Protein AF-A0A418MYC3-F1 (afdb_monomer)

Organism: NCBI:txid1894971

Mean predicted aligned error: 18.14 Å

pLDDT: mean 79.38, std 22.24, range [22.05, 98.69]

Foldseek 3Di:
DPDADDPDDPPQPDPDAKDFDDDPPQWDWADPDPFKIKTKHAQRIHNLVVVVVLCVPPAPWDWDWDDDPNDTDTQLWTKDKDFFPRDDSGPVVVVVQVSVCVVCCVVAVGGFGIKMKTKDAFLQHKWDWDFPCPAPLVPFKKKKKKFKAAFKWWKWKAFPVDDDIDIDTHHHGMMMMITTNCSHGMIIITHRDDDPDDDDPDPDPDDDDDDDDDDDDDDDDDDDDDDDDDDDDDPPDDDRGGGMMMMMMTIDDGPDDDDDDDDDDDDDDDDDDDDDDDDDDDDDDDDPDDPDQPPPPPPAQEGEDDQLPDAPVPGFAAQSYHHPPVVLLVLLVLLLLLCVLVQQLQCLLLVFQSLLQLQLQLVLLVLLCVLLVSHAQFGKGFDLLLRVLQNVQDDPNDSQALLQLLLLLLVVLLVVLVVCLVPNCVVVCVLQPLLLLLLLLQLSLLLCLVCLCDSNPPFHCVNPVVLLVQLLVQLVCQCPVDDFSSNSSSLVVSLVVSLVVCVVVVVWDPVLVVLLVPFAFFAAAQFDAHDHDPQSNVSRNLCSNNQLSQQVVVQVLSCVLNVHDCSSSSSSQSSSQSVSSSSSSRTRHHRIHTDPSSSVNCSRVSYSHSSSSNSNSVVSSSSSRGRSNSSVSNRRHRSSSSNSSNVVSVVSNVVSVVSCVVSVPDCVFVLSVCLSVQLNCLSNVFPWDDDPPHIHTSSSVSSVSSSCSNVVVVVVCVVVVVGDDPDPDDDD

Solvent-accessible surface area (backbone atoms only — not comparable to full-atom values): 39365 Å² total; per-residue (Å²): 134,85,83,76,80,65,80,76,61,93,87,52,85,54,98,58,79,58,46,74,55,77,60,85,95,56,57,46,77,44,83,73,57,89,65,13,33,34,34,41,29,79,52,31,35,42,37,37,64,65,55,41,52,44,51,69,70,72,50,80,70,33,81,47,71,42,72,59,88,94,42,77,41,76,46,64,36,30,37,40,80,37,55,70,89,56,86,65,92,45,80,57,55,61,51,48,44,48,52,51,26,62,74,36,33,88,83,61,74,55,65,62,47,29,40,42,40,36,41,31,62,66,50,74,29,45,39,70,79,44,49,58,55,70,55,56,30,52,81,42,72,43,55,38,41,34,42,24,28,52,44,67,45,52,42,35,38,25,44,58,9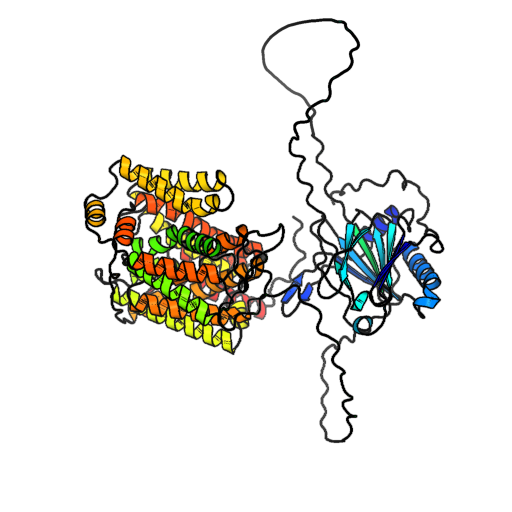4,64,64,80,69,47,80,43,77,36,39,52,16,13,35,40,34,38,26,44,35,24,36,63,53,28,25,38,27,30,64,51,67,80,82,81,69,77,82,71,88,71,82,76,83,77,79,88,84,84,90,82,86,89,85,85,82,86,80,92,82,88,85,89,82,89,87,88,90,83,84,89,85,81,82,77,80,73,80,83,69,66,43,47,25,37,44,35,33,38,30,53,77,78,73,77,85,82,81,81,90,76,87,80,88,82,90,85,86,85,90,85,85,90,85,86,84,83,91,76,82,81,78,82,73,84,81,80,82,64,78,78,67,70,73,77,51,99,82,50,87,52,47,68,40,82,85,23,78,69,77,57,95,88,58,66,40,46,30,53,20,32,49,35,65,73,57,27,45,52,52,3,50,51,46,46,61,49,41,46,59,58,40,41,48,49,24,67,68,64,71,38,50,47,20,18,27,37,24,28,24,10,50,20,18,45,48,24,32,60,56,40,67,50,64,61,64,61,48,32,34,43,35,72,74,46,45,67,33,37,59,69,27,38,54,97,82,41,54,28,28,23,21,24,8,31,25,51,23,11,48,49,31,21,52,50,9,50,50,24,61,75,74,46,60,67,62,54,54,66,68,46,36,55,53,41,38,15,28,47,41,20,15,52,15,42,46,44,45,61,42,18,40,27,43,79,78,84,21,5,25,70,66,29,48,70,42,6,52,52,9,33,50,38,20,57,46,32,45,71,72,38,65,75,71,59,22,67,34,9,60,49,53,8,40,51,50,13,43,50,52,27,60,75,70,64,58,48,59,67,67,37,54,49,47,32,70,70,36,45,74,68,40,80,48,70,71,39,65,48,34,84,40,73,68,18,31,66,51,30,41,59,40,38,61,52,51,52,47,52,44,53,50,50,50,49,52,50,21,67,71,70,74,44,93,47,73,87,42,49,13,31,47,34,26,17,37,9,50,21,6,26,56,6,5,55,39,31,14,55,41,44,32,66,44,68,55,47,52,54,51,29,64,77,69,37,47,42,25,27,58,20,42,49,42,19,14,52,50,32,32,58,48,10,30,9,43,27,55,30,29,52,58,65,45,60,36,43,12,23,50,10,13,50,39,47,55,50,28,50,50,39,22,51,50,10,54,45,42,27,60,79,65,64,60,60,62,86,42,64,51,48,36,52,18,32,54,54,11,31,50,33,5,46,69,47,42,70,51,74,59,86,96,45,69,45,40,9,62,54,51,11,43,49,40,18,45,49,44,34,55,51,45,50,51,51,26,57,76,68,68,64,55,80,70,86,63,84,77,80,91,126

InterPro domains:
  IPR005123 Oxoglutarate/iron-dependent dioxygenase domain [PS51471] (111-207)
  IPR006042 Xanthine/uracil permease [TIGR00801] (324-708)
  IPR006043 Nucleobase cation symporter 2 family [PF00860] (328-689)
  IPR027450 Alpha-ketoglutarate-dependent dioxygenase AlkB-like [PF13532] (109-192)
  IPR037151 Alpha-ketoglutarate-dependent dioxygenase AlkB-like superfamily [G3DSA:2.60.120.590] (40-205)

Nearest PDB structures (foldseek):
  8omz-assembly1_C  TM=9.220E-01  e=1.035E-28  Escherichia coli O157:H7
  5xls-assembly1_A-2  TM=8.554E-01  e=9.249E-28  Escherichia coli O157:H7
  3qe7-assembly1_A  TM=8.060E-01  e=5.167E-24  Escherichia coli K-12
  2iuw-assembly1_A-2  TM=7.958E-01  e=6.440E-12  Homo sapiens
  8jnk-assembly1_G  TM=7.730E-01  e=1.722E-11  Homo sapiens

Sequence (732 aa):
MPQAAYQPSMLDVTDAPPTLGPLPGHLRRHPLGRGAWIDHLPGWVHGSDQVLDVLLRDVPWRAERRTMYDTEVDVPRLLCWYGAGRPLPHPVLPAARQALTHHYADELGEPFVTAGMCRYRDGRDSVAWHGDTQGRSAHTDTLVAIVSFGSPRDLLLRPRGGGASRRFPLGHGDLLVMGGSCQRTWEHASPRPPVRSAPGSASSSAPPASPEPPGGGQPSLCSAGSVSNSQASGMAARAPRPGPGLVFGWRRHPVVTERASRPPTGRARNNAQGRSPPSALRREGPPMTQSPTEPRSRWSPWSVHGDGRTIRPGDVVHPDERLSWPRTMGVGVQHVVAMFGATFTVPLITGFPPATTLFFSGLGTLLFLVITGNRLPSYLGSSFAFIAPVLAAKSGGDIGPALGGIVVAGAALALVGLAVQLVGAGWINRLMPPVVTGAIVMLIGLNLAPVAWDGGGEGGVRAQPLIAVLTLAAILLFTVLFRGFLARLSILLGVLVGWLVAALSGGLDPATVTGLREAAWVGLPEFHTPSFSLRAVVLIIPVVLVLIAENAGHVKAVAATTGRNLDRQLGRAFMGDGLATVLAGSGGGSGTTTYAENIGVMAATRVYSTAAYWVAGAAAVLLGLSPKIGALILTVPAGVLGGATTALYGLIAILGARIWLDNRVDFHDPVNLLTAAVAVIIGAADYTLTAGDLSFHGIALGTAAALVVYHGMRAIARLRNTTPTSGPEPEL

Secondary structure (DSSP, 8-state):
---------TT----SPPEE---TTT-EEEEEETTEEEEEETT-EETHHHHHHHHHHHS--B--EEEETTEEEE-SSEEEEE-TTPPPSSTHHHHHHHHHHHHTHHHHSS---EEEEEEE-SS---EEEE---SGGGGTS---EEEEEEES-EEEEEEETTS-PPEEEEE-TT-EEEEEETHHHHEEEEEPPPP-----------PPPPPP--------------------------PPPPPPPEEEEEEE------------------------PPP------PPPP--S------TT-S-EE-TTSS---TT--B-TTEE--HHHHHHHHHHHHHHHHHHHHHHHHHHT--HHHHHHHHHHHHHHHHHHTTT-S---EEE-GGGHHHHHHH-BTTB-HHHHHHHHHHHHHHHHHHHHHHHH-THHHHHHS-HHHHHHHHHHHHHHTHHHHHHTTTT-HHHHSHHHHHHHHHHHHHHHHH--THHHHTHHHHHHHHHHHHHHHHT-S-HHHHHHHHHS-SS-PPPP------HHHHHHHTTHHHHHHHHHHHHHHHHHHHHTS--GGGHHHHHHHHHHHHHHHHHHTPPPEEE-HHHHHHHHHHTB--HHHHHHHHHHHHHHHT-HHHHHHHHTS-HHHHHHHHHHHHHHHHHHHHHHHHHTT--TTSHHHHHHHHHHHHHHHTT--EEETTEEE-HHHHHHHHHHHHHHHHHHHHHHTT-PPP-PPPP--

Structure (mmCIF, N/CA/C/O backbone):
data_AF-A0A418MYC3-F1
#
_entry.id   AF-A0A418MYC3-F1
#
loop_
_atom_site.group_PDB
_atom_site.id
_atom_site.type_symbol
_atom_site.label_atom_id
_atom_site.label_alt_id
_atom_site.label_comp_id
_atom_site.label_asym_id
_atom_site.label_entity_id
_atom_site.label_seq_id
_atom_site.pdbx_PDB_ins_code
_atom_site.Cartn_x
_atom_site.Cartn_y
_atom_site.Cartn_z
_atom_site.occupancy
_atom_site.B_iso_or_equiv
_atom_site.auth_seq_id
_atom_site.auth_comp_id
_atom_site.auth_asym_id
_atom_site.auth_atom_id
_atom_site.pdbx_PDB_model_num
ATOM 1 N N . MET A 1 1 ? 9.124 -2.567 43.010 1.00 24.50 1 MET A N 1
ATOM 2 C CA . MET A 1 1 ? 8.348 -1.332 42.769 1.00 24.50 1 MET A CA 1
ATOM 3 C C . MET A 1 1 ? 9.299 -0.141 42.759 1.00 24.50 1 MET A C 1
ATOM 5 O O . MET A 1 1 ? 9.844 0.157 43.814 1.00 24.50 1 MET A O 1
ATOM 9 N N . PRO A 1 2 ? 9.552 0.529 41.625 1.00 26.91 2 PRO A N 1
ATOM 10 C CA . PRO A 1 2 ? 10.185 1.839 41.653 1.00 26.91 2 PRO A CA 1
ATOM 11 C C . PRO A 1 2 ? 9.134 2.892 42.030 1.00 26.91 2 PRO A C 1
ATOM 13 O O . PRO A 1 2 ? 8.107 3.038 41.370 1.00 26.91 2 PRO A O 1
ATOM 16 N N . GLN A 1 3 ? 9.394 3.589 43.132 1.00 30.78 3 GLN A N 1
ATOM 17 C CA . GLN A 1 3 ? 8.595 4.673 43.694 1.00 30.78 3 GLN A CA 1
ATOM 18 C C . GLN A 1 3 ? 8.539 5.834 42.683 1.00 30.78 3 GLN A C 1
ATOM 20 O O . GLN A 1 3 ? 9.543 6.496 42.420 1.00 30.78 3 GLN A O 1
ATOM 25 N N . ALA A 1 4 ? 7.383 6.048 42.049 1.00 32.94 4 ALA A N 1
ATOM 26 C CA . ALA A 1 4 ? 7.171 7.202 41.182 1.00 32.94 4 ALA A CA 1
ATOM 27 C C . ALA A 1 4 ? 7.076 8.457 42.060 1.00 32.94 4 ALA A C 1
ATOM 29 O O . ALA A 1 4 ? 6.165 8.568 42.876 1.00 32.94 4 ALA A O 1
ATOM 30 N N . ALA A 1 5 ? 8.031 9.377 41.908 1.00 32.09 5 ALA A N 1
ATOM 31 C CA . ALA A 1 5 ? 8.106 10.618 42.671 1.00 32.09 5 ALA A CA 1
ATOM 32 C C . ALA A 1 5 ? 6.935 11.553 42.320 1.00 32.09 5 ALA A C 1
ATOM 34 O O . ALA A 1 5 ? 7.008 12.361 41.394 1.00 32.09 5 ALA A O 1
ATOM 35 N N . TYR A 1 6 ? 5.837 11.409 43.055 1.00 44.56 6 TYR A N 1
ATOM 36 C CA . TYR A 1 6 ? 4.881 12.478 43.294 1.00 44.56 6 TYR A CA 1
ATOM 37 C C . TYR A 1 6 ? 5.525 13.456 44.284 1.00 44.56 6 TYR A C 1
ATOM 39 O O . TYR A 1 6 ? 6.097 13.031 45.287 1.00 44.56 6 TYR A O 1
ATOM 47 N N . GLN A 1 7 ? 5.497 14.751 43.972 1.00 40.38 7 GLN A N 1
ATOM 48 C CA . GLN A 1 7 ? 5.960 15.784 44.890 1.00 40.38 7 GLN A CA 1
ATOM 49 C C . GLN A 1 7 ? 4.735 16.259 45.681 1.00 40.38 7 GLN A C 1
ATOM 51 O O . GLN A 1 7 ? 3.869 16.895 45.074 1.00 40.38 7 GLN A O 1
ATOM 56 N N . PRO A 1 8 ? 4.617 15.915 46.977 1.00 45.94 8 PRO A N 1
ATOM 57 C CA . PRO A 1 8 ? 3.495 16.353 47.795 1.00 45.94 8 PRO A CA 1
ATOM 58 C C . PRO A 1 8 ? 3.423 17.877 47.819 1.00 45.94 8 PRO A C 1
ATOM 60 O O . PRO A 1 8 ? 4.443 18.575 47.766 1.00 45.94 8 PRO A O 1
ATOM 63 N N . SER A 1 9 ? 2.197 18.393 47.860 1.00 48.88 9 SER A N 1
ATOM 64 C CA . SER A 1 9 ? 1.956 19.813 48.083 1.00 48.88 9 SER A CA 1
ATOM 65 C C . SER A 1 9 ? 2.628 20.212 49.396 1.00 48.88 9 SER A C 1
ATOM 67 O O . SER A 1 9 ? 2.401 19.594 50.432 1.00 48.88 9 SER A O 1
ATOM 69 N N . MET A 1 10 ? 3.441 21.270 49.373 1.00 41.56 10 MET A N 1
ATOM 70 C CA . MET A 1 10 ? 4.138 21.783 50.562 1.00 41.56 10 MET A CA 1
ATOM 71 C C . MET A 1 10 ? 3.170 22.237 51.680 1.00 41.56 10 MET A C 1
ATOM 73 O O . MET A 1 10 ? 3.613 22.556 52.778 1.00 41.56 10 MET A O 1
ATOM 77 N N . LEU A 1 11 ? 1.861 22.275 51.392 1.00 43.88 11 LEU A N 1
ATOM 78 C CA . LEU A 1 11 ? 0.772 22.650 52.294 1.00 43.88 11 LEU A CA 1
ATOM 79 C C . LEU A 1 11 ? -0.014 21.450 52.869 1.00 43.88 11 LEU A C 1
ATOM 81 O O . LEU A 1 11 ? -0.864 21.673 53.722 1.00 43.88 11 LEU A O 1
ATOM 85 N N . ASP A 1 12 ? 0.256 20.209 52.441 1.00 48.03 12 ASP A N 1
ATOM 86 C CA . ASP A 1 12 ? -0.474 19.000 52.887 1.00 48.03 12 ASP A CA 1
ATOM 87 C C . ASP A 1 12 ? 0.352 18.072 53.804 1.00 48.03 12 ASP A C 1
ATOM 89 O O . ASP A 1 12 ? -0.111 17.001 54.196 1.00 48.03 12 ASP A O 1
ATOM 93 N N . VAL A 1 13 ? 1.551 18.491 54.229 1.00 46.25 13 VAL A N 1
ATOM 94 C CA . VAL A 1 13 ? 2.359 17.765 55.228 1.00 46.25 13 VAL A CA 1
ATOM 95 C C . VAL A 1 13 ? 1.821 18.057 56.632 1.00 46.25 13 VAL A C 1
ATOM 97 O O . VAL A 1 13 ? 2.414 18.795 57.414 1.00 46.25 13 VAL A O 1
ATOM 100 N N . THR A 1 14 ? 0.655 17.507 56.949 1.00 49.91 14 THR A N 1
ATOM 101 C CA . THR A 1 14 ? 0.157 17.437 58.325 1.00 49.91 14 THR A CA 1
ATOM 102 C C . THR A 1 14 ? -0.251 15.998 58.623 1.00 49.91 14 THR A C 1
ATOM 104 O O . THR A 1 14 ? -0.988 15.391 57.852 1.00 49.91 14 THR A O 1
ATOM 107 N N . ASP A 1 15 ? 0.184 15.453 59.763 1.00 53.97 15 ASP A N 1
ATOM 108 C CA . ASP A 1 15 ? -0.261 14.146 60.293 1.00 53.97 15 ASP A CA 1
ATOM 109 C C . ASP A 1 15 ? -1.746 14.154 60.730 1.00 53.97 15 ASP A C 1
ATOM 111 O O . ASP A 1 15 ? -2.223 13.258 61.428 1.00 53.97 15 ASP A O 1
ATOM 115 N N . ALA A 1 16 ? -2.501 15.190 60.352 1.00 63.91 16 ALA A N 1
ATOM 116 C CA . ALA A 1 16 ? -3.917 15.300 60.634 1.00 63.91 16 ALA A CA 1
ATOM 117 C C . ALA A 1 16 ? -4.707 14.304 59.762 1.00 63.91 16 ALA A C 1
ATOM 119 O O . ALA A 1 16 ? -4.372 14.102 58.591 1.00 63.91 16 ALA A O 1
ATOM 120 N N . PRO A 1 17 ? -5.767 13.676 60.301 1.00 76.88 17 PRO A N 1
ATOM 121 C CA . PRO A 1 17 ? -6.617 12.791 59.514 1.00 76.88 17 PRO A CA 1
ATOM 122 C C . PRO A 1 17 ? -7.297 13.573 58.374 1.00 76.88 17 PRO A C 1
ATOM 124 O O . PRO A 1 17 ? -7.631 14.746 58.568 1.00 76.88 17 PRO A O 1
ATOM 127 N N . PRO A 1 18 ? -7.567 12.957 57.207 1.00 85.88 18 PRO A N 1
ATOM 128 C CA . PRO A 1 18 ? -8.179 13.661 56.085 1.00 85.88 18 PRO A CA 1
ATOM 129 C C . PRO A 1 18 ? -9.572 14.181 56.445 1.00 85.88 18 PRO A C 1
ATOM 131 O O . PRO A 1 18 ? -10.403 13.439 56.980 1.00 85.88 18 PRO A O 1
ATOM 134 N N . THR A 1 19 ? -9.844 15.446 56.128 1.00 90.50 19 THR A N 1
ATOM 135 C CA . THR A 1 19 ? -11.108 16.126 56.457 1.00 90.50 19 THR A CA 1
ATOM 136 C C . THR A 1 19 ? -11.762 16.729 55.216 1.00 90.50 19 THR A C 1
ATOM 138 O O . THR A 1 19 ? -11.132 16.897 54.173 1.00 90.50 19 THR A O 1
ATOM 141 N N . LEU A 1 20 ? -13.061 17.020 55.317 1.00 92.25 20 LEU A N 1
ATOM 142 C CA . LEU A 1 20 ? -13.848 17.628 54.246 1.00 92.25 20 LEU A CA 1
ATOM 143 C C . LEU A 1 20 ? -14.102 19.099 54.557 1.00 92.25 20 LEU A C 1
ATOM 145 O O . LEU A 1 20 ? -14.560 19.429 55.652 1.00 92.25 20 LEU A O 1
ATOM 149 N N . GLY A 1 21 ? -13.869 19.962 53.576 1.00 89.38 21 GLY A N 1
ATOM 150 C CA . GLY A 1 21 ? -14.255 21.362 53.635 1.00 89.38 21 GLY A CA 1
ATOM 151 C C . GLY A 1 21 ? -15.781 21.557 53.584 1.00 89.38 21 GLY A C 1
ATOM 152 O O . GLY A 1 21 ? -16.527 20.669 53.144 1.00 89.38 21 GLY A O 1
ATOM 153 N N . PRO A 1 22 ? -16.277 22.729 54.011 1.00 89.62 22 PRO A N 1
ATOM 154 C CA . PRO A 1 22 ? -17.696 23.066 53.933 1.00 89.62 22 PRO A CA 1
ATOM 155 C C . PRO A 1 22 ? -18.177 23.176 52.475 1.00 89.62 22 PRO A C 1
ATOM 157 O O . PRO A 1 22 ? -17.521 23.786 51.635 1.00 89.62 22 PRO A O 1
ATOM 160 N N . LEU A 1 23 ? -19.356 22.613 52.177 1.00 90.38 23 LEU A N 1
ATOM 161 C CA . LEU A 1 23 ? -20.017 22.748 50.867 1.00 90.38 23 LEU A CA 1
ATOM 162 C C . LEU A 1 23 ? -20.808 24.069 50.722 1.00 90.38 23 LEU A C 1
ATOM 164 O O . LEU A 1 23 ? -20.638 24.750 49.704 1.00 90.38 23 LEU A O 1
ATOM 168 N N . PRO A 1 24 ? -21.666 24.472 51.690 1.00 84.06 24 PRO A N 1
ATOM 169 C CA . PRO A 1 24 ? -22.497 25.668 51.540 1.00 84.06 24 PRO A CA 1
ATOM 170 C C . PRO A 1 24 ? -21.655 26.941 51.419 1.00 84.06 24 PRO A C 1
ATOM 172 O O . PRO A 1 24 ? -20.774 27.177 52.236 1.00 84.06 24 PRO A O 1
ATOM 175 N N . GLY A 1 25 ? -21.929 27.767 50.407 1.00 82.00 25 GLY A N 1
ATOM 176 C CA . GLY A 1 25 ? -21.242 29.050 50.198 1.00 82.00 25 GLY A CA 1
ATOM 177 C C . GLY A 1 25 ? -19.864 28.966 49.529 1.00 82.00 25 GLY A C 1
ATOM 178 O O . GLY A 1 25 ? -19.340 30.001 49.125 1.00 82.00 25 GLY A O 1
ATOM 179 N N . HIS A 1 26 ? -19.303 27.766 49.347 1.00 86.19 26 HIS A N 1
ATOM 180 C CA . HIS A 1 26 ? -17.978 27.574 48.741 1.00 86.19 26 HIS A CA 1
ATOM 181 C C . HIS A 1 26 ? -18.027 26.976 47.325 1.00 86.19 26 HIS A C 1
ATOM 183 O O . HIS A 1 26 ? -17.099 27.171 46.540 1.00 86.19 26 HIS A O 1
ATOM 189 N N . LEU A 1 27 ? -19.114 26.286 46.957 1.00 90.62 27 LEU A N 1
ATOM 190 C CA . LEU A 1 27 ? -19.307 25.743 45.608 1.00 90.62 27 LEU A CA 1
ATOM 191 C C . LEU A 1 27 ? -19.547 26.849 44.575 1.00 90.62 27 LEU A C 1
ATOM 193 O O . LEU A 1 27 ? -20.438 27.689 44.723 1.00 90.62 27 LEU A O 1
ATOM 197 N N . ARG A 1 28 ? -18.812 26.799 43.461 1.00 93.25 28 ARG A N 1
ATOM 198 C CA . ARG A 1 28 ? -19.055 27.672 42.310 1.00 93.25 28 ARG A CA 1
ATOM 199 C C . ARG A 1 28 ? -19.911 26.958 41.268 1.00 93.25 28 ARG A C 1
ATOM 201 O O . ARG A 1 28 ? -19.420 26.064 40.579 1.00 93.25 28 ARG A O 1
ATOM 208 N N . ARG A 1 29 ? -21.165 27.394 41.109 1.00 94.31 29 ARG A N 1
ATOM 209 C CA . ARG A 1 29 ? -22.078 26.879 40.078 1.00 94.31 29 ARG A CA 1
ATOM 210 C C . ARG A 1 29 ? -21.819 27.516 38.712 1.00 94.31 29 ARG A C 1
ATOM 212 O O . ARG A 1 29 ? -21.822 28.734 38.548 1.00 94.31 29 ARG A O 1
ATOM 219 N N . HIS A 1 30 ? -21.648 26.673 37.704 1.00 94.31 30 HIS A N 1
ATOM 220 C CA . HIS A 1 30 ? -21.430 27.007 36.304 1.00 94.31 30 HIS A CA 1
ATOM 221 C C . HIS A 1 30 ? -22.621 26.516 35.463 1.00 94.31 30 HIS A C 1
ATOM 223 O O . HIS A 1 30 ? -22.690 25.328 35.128 1.00 94.31 30 HIS A O 1
ATOM 229 N N . PRO A 1 31 ? -23.560 27.394 35.068 1.00 93.94 31 PRO A N 1
ATOM 230 C CA . PRO A 1 31 ? -24.647 27.008 34.177 1.00 93.94 31 PRO A CA 1
ATOM 231 C C . PRO A 1 31 ? -24.099 26.677 32.784 1.00 93.94 31 PRO A C 1
ATOM 233 O O . PRO A 1 31 ? -23.344 27.454 32.187 1.00 93.94 31 PRO A O 1
ATOM 236 N N . LEU A 1 32 ? -24.471 25.512 32.254 1.00 88.38 32 LEU A N 1
ATOM 237 C CA . LEU A 1 32 ? -24.046 25.046 30.933 1.00 88.38 32 LEU A CA 1
ATOM 238 C C . LEU A 1 32 ? -25.106 25.328 29.857 1.00 88.38 32 LEU A C 1
ATOM 240 O O . LEU A 1 32 ? -24.759 25.615 28.716 1.00 88.38 32 LEU A O 1
ATOM 244 N N . GLY A 1 33 ? -26.390 25.312 30.225 1.00 83.56 33 GLY A N 1
ATOM 245 C CA . GLY A 1 33 ? -27.531 25.510 29.323 1.00 83.56 33 GLY A CA 1
ATOM 246 C C . GLY A 1 33 ? -28.380 24.244 29.176 1.00 83.56 33 GLY A C 1
ATOM 247 O O . GLY A 1 33 ? -27.936 23.150 29.517 1.00 83.56 33 GLY A O 1
ATOM 248 N N . ARG A 1 34 ? -29.626 24.385 28.695 1.00 82.12 34 ARG A N 1
ATOM 249 C CA . ARG A 1 34 ? -30.633 23.296 28.617 1.00 82.12 34 ARG A CA 1
ATOM 250 C C . ARG A 1 34 ? -30.928 22.616 29.966 1.00 82.12 34 ARG A C 1
ATOM 252 O O . ARG A 1 34 ? -31.216 21.424 30.008 1.00 82.12 34 ARG A O 1
ATOM 259 N N . GLY A 1 35 ? -30.820 23.360 31.068 1.00 87.50 35 GLY A N 1
ATOM 260 C CA . GLY A 1 35 ? -30.995 22.830 32.425 1.00 87.50 35 GLY A CA 1
ATOM 261 C C . GLY A 1 35 ? -29.803 22.024 32.958 1.00 87.50 35 GLY A C 1
ATOM 262 O O . GLY A 1 35 ? -29.926 21.401 34.005 1.00 87.50 35 GLY A O 1
ATOM 263 N N . ALA A 1 36 ? -28.661 22.008 32.261 1.00 91.94 36 ALA A N 1
ATOM 264 C CA . ALA A 1 36 ? -27.423 21.405 32.752 1.00 91.94 36 ALA A CA 1
ATOM 265 C C . ALA A 1 36 ? -26.546 22.432 33.483 1.00 91.94 36 ALA A C 1
ATOM 267 O O . ALA A 1 36 ? -26.457 23.597 33.072 1.00 91.94 36 ALA A O 1
ATOM 268 N N . TRP A 1 37 ? -25.854 21.980 34.527 1.00 94.31 37 TRP A N 1
ATOM 269 C CA . TRP A 1 37 ? -24.939 22.790 35.333 1.00 94.31 37 TRP A CA 1
ATOM 270 C C . TRP A 1 37 ? -23.798 21.945 35.919 1.00 94.31 37 TRP A C 1
ATOM 272 O O . TRP A 1 37 ? -23.867 20.712 35.935 1.00 94.31 37 TRP A O 1
ATOM 282 N N . ILE A 1 38 ? -22.744 22.629 36.375 1.00 95.75 38 ILE A N 1
ATOM 283 C CA . ILE A 1 38 ? -21.621 22.048 37.122 1.00 95.75 38 ILE A CA 1
ATOM 284 C C . ILE A 1 38 ? -21.367 22.858 38.382 1.00 95.75 38 ILE A C 1
ATOM 286 O O . ILE A 1 38 ? -21.230 24.069 38.271 1.00 95.75 38 ILE A O 1
ATOM 290 N N . ASP A 1 39 ? -21.194 22.207 39.523 1.00 96.00 39 ASP A N 1
ATOM 291 C CA . ASP A 1 39 ? -20.598 22.834 40.703 1.00 96.00 39 ASP A CA 1
ATOM 292 C C . ASP A 1 39 ? -19.135 22.412 40.826 1.00 96.00 39 ASP A C 1
ATOM 294 O O . ASP A 1 39 ? -18.811 21.243 40.630 1.00 96.00 39 ASP A O 1
ATOM 298 N N . HIS A 1 40 ? -18.244 23.354 41.122 1.00 94.75 40 HIS A N 1
ATOM 299 C CA . HIS A 1 40 ? -16.815 23.096 41.291 1.00 94.75 40 HIS A CA 1
ATOM 300 C C . HIS A 1 40 ? -16.316 23.711 42.603 1.00 94.75 40 HIS A C 1
ATOM 302 O O . HIS A 1 40 ? -16.590 24.883 42.874 1.00 94.75 40 HIS A O 1
ATOM 308 N N . LEU A 1 41 ? -15.589 22.924 43.398 1.00 94.38 41 LEU A N 1
ATOM 309 C CA . LEU A 1 41 ? -14.962 23.329 44.655 1.00 94.38 41 LEU A CA 1
ATOM 310 C C . LEU A 1 41 ? -13.526 22.779 44.720 1.00 94.38 41 LEU A C 1
ATOM 312 O O . LEU A 1 41 ? -13.342 21.587 44.982 1.00 94.38 41 LEU A O 1
ATOM 316 N N . PRO A 1 42 ? -12.515 23.629 44.475 1.00 90.44 42 PRO A N 1
ATOM 317 C CA . PRO A 1 42 ? -11.117 23.247 44.624 1.00 90.44 42 PRO A CA 1
ATOM 318 C C . PRO A 1 42 ? -10.750 22.922 46.076 1.00 90.44 42 PRO A C 1
ATOM 320 O O . PRO A 1 42 ? -11.229 23.595 46.988 1.00 90.44 42 PRO A O 1
ATOM 323 N N . GLY A 1 43 ? -9.888 21.925 46.285 1.00 87.12 43 GLY A N 1
ATOM 324 C CA . GLY A 1 43 ? -9.344 21.571 47.600 1.00 87.12 43 GLY A CA 1
ATOM 325 C C . GLY A 1 43 ? -10.395 21.162 48.634 1.00 87.12 43 GLY A C 1
ATOM 326 O O . GLY A 1 43 ? -10.232 21.448 49.815 1.00 87.12 43 GLY A O 1
ATOM 327 N N . TRP A 1 44 ? -11.491 20.531 48.206 1.00 93.62 44 TRP A N 1
ATOM 328 C CA . TRP A 1 44 ? -12.562 20.103 49.106 1.00 93.62 44 TRP A CA 1
ATOM 329 C C . TRP A 1 44 ? -12.104 19.051 50.123 1.00 93.62 44 TRP A C 1
ATOM 331 O O . TRP A 1 44 ? -12.584 19.040 51.255 1.00 93.62 44 TRP A O 1
ATOM 341 N N . VAL A 1 45 ? -11.197 18.157 49.730 1.00 90.88 45 VAL A N 1
ATOM 342 C CA . VAL A 1 45 ? -10.624 17.148 50.627 1.00 90.88 45 VAL A CA 1
ATOM 343 C C . VAL A 1 45 ? -9.231 17.592 51.067 1.00 90.88 45 VAL A C 1
ATOM 345 O O . VAL A 1 45 ? -8.309 17.652 50.253 1.00 90.88 45 VAL A O 1
ATOM 348 N N . HIS A 1 46 ? -9.069 17.860 52.360 1.00 87.25 46 HIS A N 1
ATOM 349 C CA . HIS A 1 46 ? -7.776 18.148 52.986 1.00 87.25 46 HIS A CA 1
ATOM 350 C C . HIS A 1 46 ? -7.091 16.844 53.416 1.00 87.25 46 HIS A C 1
ATOM 352 O O . HIS A 1 46 ? -7.779 15.890 53.792 1.00 87.25 46 HIS A O 1
ATOM 358 N N . GLY A 1 47 ? -5.755 16.777 53.367 1.00 84.00 47 GLY A N 1
ATOM 359 C CA . GLY A 1 47 ? -5.026 15.524 53.626 1.00 84.00 47 GLY A CA 1
ATOM 360 C C . GLY A 1 47 ? -5.222 14.488 52.511 1.00 84.00 47 GLY A C 1
ATOM 361 O O . GLY A 1 47 ? -5.248 13.280 52.751 1.00 84.00 47 GLY A O 1
ATOM 362 N N . SER A 1 48 ? -5.410 14.965 51.279 1.00 85.56 48 SER A N 1
ATOM 363 C CA . SER A 1 48 ? -5.729 14.144 50.108 1.00 85.56 48 SER A CA 1
ATOM 364 C C . SER A 1 48 ? -4.616 13.154 49.722 1.00 85.56 48 SER A C 1
ATOM 366 O O . SER A 1 48 ? -4.912 12.142 49.084 1.00 85.56 48 SER A O 1
ATOM 368 N N . ASP A 1 49 ? -3.377 13.372 50.172 1.00 82.00 49 ASP A N 1
ATOM 369 C CA . ASP A 1 49 ? -2.250 12.451 49.974 1.00 82.00 49 ASP A CA 1
ATOM 370 C C . ASP A 1 49 ? -2.464 11.116 50.706 1.00 82.00 49 ASP A C 1
ATOM 372 O O . ASP A 1 49 ? -2.325 10.054 50.103 1.00 82.00 49 ASP A O 1
ATOM 376 N N . GLN A 1 50 ? -2.933 11.144 51.960 1.00 85.06 50 GLN A N 1
ATOM 377 C CA . GLN A 1 50 ? -3.245 9.918 52.713 1.00 85.06 50 GLN A CA 1
ATOM 378 C C . GLN A 1 50 ? -4.379 9.125 52.044 1.00 85.06 50 GLN A C 1
ATOM 380 O O . GLN A 1 50 ? -4.367 7.891 51.996 1.00 85.06 50 GLN A O 1
ATOM 385 N N . VAL A 1 51 ? -5.360 9.840 51.482 1.00 87.56 51 VAL A N 1
ATOM 386 C CA . VAL A 1 51 ? -6.464 9.234 50.728 1.00 87.56 51 VAL A CA 1
ATOM 387 C C . VAL A 1 51 ? -5.940 8.611 49.434 1.00 87.56 51 VAL A C 1
ATOM 389 O O . VAL A 1 51 ? -6.306 7.482 49.106 1.00 87.56 51 VAL A O 1
ATOM 392 N N . LEU A 1 52 ? -5.072 9.318 48.707 1.00 89.44 52 LEU A N 1
ATOM 393 C CA . LEU A 1 52 ? -4.445 8.842 47.477 1.00 89.44 52 LEU A CA 1
ATOM 394 C C . LEU A 1 52 ? -3.625 7.572 47.720 1.00 89.44 52 LEU A C 1
ATOM 396 O O . LEU A 1 52 ? -3.775 6.614 46.960 1.00 89.44 52 LEU A O 1
ATOM 400 N N . ASP A 1 53 ? -2.820 7.535 48.778 1.00 85.44 53 ASP A N 1
ATOM 401 C CA . ASP A 1 53 ? -1.989 6.380 49.127 1.00 85.44 53 ASP A CA 1
ATOM 402 C C . ASP A 1 53 ? -2.834 5.131 49.385 1.00 85.44 53 ASP A C 1
ATOM 404 O O . ASP A 1 53 ? -2.578 4.065 48.815 1.00 85.44 53 ASP A O 1
ATOM 408 N N . VAL A 1 54 ? -3.904 5.271 50.171 1.00 89.19 54 VAL A N 1
ATOM 409 C CA . VAL A 1 54 ? -4.861 4.186 50.437 1.00 89.19 54 VAL A CA 1
ATOM 410 C C . VAL A 1 54 ? -5.551 3.736 49.150 1.00 89.19 54 VAL A C 1
ATOM 412 O O . VAL A 1 54 ? -5.673 2.539 48.894 1.00 89.19 54 VAL A O 1
ATOM 415 N N . LEU A 1 55 ? -5.954 4.665 48.281 1.00 90.44 55 LEU A N 1
ATOM 416 C CA . LEU A 1 55 ? -6.572 4.315 47.003 1.00 90.44 55 LEU A CA 1
ATOM 417 C C . LEU A 1 55 ? -5.603 3.605 46.043 1.00 90.44 55 LEU A C 1
ATOM 419 O O . LEU A 1 55 ? -6.008 2.704 45.306 1.00 90.44 55 LEU A O 1
ATOM 423 N N . LEU A 1 56 ? -4.329 3.994 46.014 1.00 87.81 56 LEU A N 1
ATOM 424 C CA . LEU A 1 56 ? -3.325 3.356 45.162 1.00 87.81 56 LEU A CA 1
ATOM 425 C C . LEU A 1 56 ? -2.960 1.954 45.656 1.00 87.81 56 LEU A C 1
ATOM 427 O O . LEU A 1 56 ? -2.723 1.081 44.814 1.00 87.81 56 LEU A O 1
ATOM 431 N N . ARG A 1 57 ? -2.937 1.749 46.977 1.00 88.56 57 ARG A N 1
ATOM 432 C CA . ARG A 1 57 ? -2.547 0.490 47.625 1.00 88.56 57 ARG A CA 1
ATOM 433 C C . ARG A 1 57 ? -3.691 -0.521 47.725 1.00 88.56 57 ARG A C 1
ATOM 435 O O . ARG A 1 57 ? -3.496 -1.682 47.379 1.00 88.56 57 ARG A O 1
ATOM 442 N N . ASP A 1 58 ? -4.873 -0.084 48.158 1.00 88.19 58 ASP A N 1
ATOM 443 C CA . ASP A 1 58 ? -5.917 -0.987 48.668 1.00 88.19 58 ASP A CA 1
ATOM 444 C C . ASP A 1 58 ? -7.066 -1.220 47.662 1.00 88.19 58 ASP A C 1
ATOM 446 O O . ASP A 1 58 ? -7.886 -2.127 47.832 1.00 88.19 58 ASP A O 1
ATOM 450 N N . VAL A 1 59 ? -7.147 -0.434 46.579 1.00 89.44 59 VAL A N 1
ATOM 451 C CA . VAL A 1 59 ? -8.170 -0.621 45.534 1.00 89.44 59 VAL A CA 1
ATOM 452 C C . VAL A 1 59 ? -7.729 -1.703 44.539 1.00 89.44 59 VAL A C 1
ATOM 454 O O . VAL A 1 59 ? -6.666 -1.578 43.927 1.00 89.44 59 VAL A O 1
ATOM 457 N N . PRO A 1 60 ? -8.559 -2.734 44.279 1.00 86.56 60 PRO A N 1
ATOM 458 C CA . PRO A 1 60 ? -8.247 -3.784 43.315 1.00 86.56 60 PRO A CA 1
ATOM 459 C C . PRO A 1 60 ? -8.508 -3.295 41.884 1.00 86.56 60 PRO A C 1
ATOM 461 O O . PRO A 1 60 ? -9.540 -3.597 41.282 1.00 86.56 60 PRO A O 1
ATOM 464 N N . TRP A 1 61 ? -7.585 -2.496 41.355 1.00 89.38 61 TRP A N 1
ATOM 465 C CA . TRP A 1 61 ? -7.659 -1.922 40.013 1.00 89.38 61 TRP A CA 1
ATOM 466 C C . TRP A 1 61 ? -7.728 -3.005 38.932 1.00 89.38 61 TRP A C 1
ATOM 468 O O . TRP A 1 61 ? -6.905 -3.918 38.907 1.00 89.38 61 TRP A O 1
ATOM 478 N N . ARG A 1 62 ? -8.688 -2.888 38.009 1.00 85.31 62 ARG A N 1
ATOM 479 C CA . ARG A 1 62 ? -8.847 -3.815 36.881 1.00 85.31 62 ARG A CA 1
ATOM 480 C C . ARG A 1 62 ? -8.774 -3.069 35.559 1.00 85.31 62 ARG A C 1
ATOM 482 O O . ARG A 1 62 ? -9.330 -1.979 35.425 1.00 85.31 62 ARG A O 1
ATOM 489 N N . ALA A 1 63 ? -8.102 -3.668 34.584 1.00 83.88 63 ALA A N 1
ATOM 490 C CA . ALA A 1 63 ? -8.285 -3.284 33.194 1.00 83.88 63 ALA A CA 1
ATOM 491 C C . ALA A 1 63 ? -9.651 -3.804 32.732 1.00 83.88 63 ALA A C 1
ATOM 493 O O . ALA A 1 63 ? -10.043 -4.921 33.070 1.00 83.88 63 ALA A O 1
ATOM 494 N N . GLU A 1 64 ? -10.381 -2.988 31.983 1.00 77.81 64 GLU A N 1
ATOM 495 C CA . GLU A 1 64 ? -11.681 -3.363 31.437 1.00 77.81 64 GLU A CA 1
ATOM 496 C C . GLU A 1 64 ? -11.628 -3.264 29.917 1.00 77.81 64 GLU A C 1
ATOM 498 O O . GLU A 1 64 ? -11.026 -2.341 29.363 1.00 77.81 64 GLU A O 1
ATOM 503 N N . ARG A 1 65 ? -12.278 -4.207 29.241 1.00 68.00 65 ARG A N 1
ATOM 504 C CA . ARG A 1 65 ? -12.575 -4.108 27.815 1.00 68.00 65 ARG A CA 1
ATOM 505 C C . ARG A 1 65 ? -14.040 -3.763 27.682 1.00 68.00 65 ARG A C 1
ATOM 507 O O . ARG A 1 65 ? -14.887 -4.412 28.286 1.00 68.00 65 ARG A O 1
ATOM 514 N N . ARG A 1 66 ? -14.339 -2.736 26.896 1.00 58.94 66 ARG A N 1
ATOM 515 C CA . ARG A 1 66 ? -15.721 -2.368 26.592 1.00 58.94 66 ARG A CA 1
ATOM 516 C C . ARG A 1 66 ? -16.004 -2.644 25.133 1.00 58.94 66 ARG A C 1
ATOM 518 O O . ARG A 1 66 ? -15.194 -2.318 24.267 1.00 58.94 66 ARG A O 1
ATOM 525 N N . THR A 1 67 ? -17.179 -3.190 24.858 1.00 46.78 67 THR A N 1
ATOM 526 C CA . THR A 1 67 ? -17.684 -3.248 23.490 1.00 46.78 67 THR A CA 1
ATOM 527 C C . THR A 1 67 ? -18.027 -1.826 23.060 1.00 46.78 67 THR A C 1
ATOM 529 O O . THR A 1 67 ? -18.940 -1.197 23.598 1.00 46.78 67 THR A O 1
ATOM 532 N N . MET A 1 68 ? -17.249 -1.281 22.134 1.00 44.47 68 MET A N 1
ATOM 533 C CA . MET A 1 68 ? -17.538 -0.009 21.491 1.00 44.47 68 MET A CA 1
ATOM 534 C C . MET A 1 68 ? -17.942 -0.322 20.053 1.00 44.47 68 MET A C 1
ATOM 536 O O . MET A 1 68 ? -17.115 -0.747 19.250 1.00 44.47 68 MET A O 1
ATOM 540 N N . TYR A 1 69 ? -19.230 -0.135 19.755 1.00 59.50 69 TYR A N 1
ATOM 541 C CA . TYR A 1 69 ? -19.882 -0.648 18.544 1.00 59.50 69 TYR A CA 1
ATOM 542 C C . TYR A 1 69 ? -19.910 -2.185 18.525 1.00 59.50 69 TYR A C 1
ATOM 544 O O . TYR A 1 69 ? -20.635 -2.757 19.330 1.00 59.50 69 TYR A O 1
ATOM 552 N N . ASP A 1 70 ? -19.099 -2.821 17.671 1.00 39.03 70 ASP A N 1
ATOM 553 C CA . ASP A 1 70 ? -19.011 -4.279 17.487 1.00 39.03 70 ASP A CA 1
ATOM 554 C C . ASP A 1 70 ? -17.615 -4.840 17.848 1.00 39.03 70 ASP A C 1
ATOM 556 O O . ASP A 1 70 ? -17.318 -6.005 17.582 1.00 39.03 70 ASP A O 1
ATOM 560 N N . THR A 1 71 ? -16.744 -4.017 18.452 1.00 32.88 71 THR A N 1
ATOM 561 C CA . THR A 1 71 ? -15.358 -4.378 18.799 1.00 32.88 71 THR A CA 1
ATOM 562 C C . THR A 1 71 ? -15.100 -4.154 20.285 1.00 32.88 71 THR A C 1
ATOM 564 O O . THR A 1 71 ? -15.451 -3.109 20.836 1.00 32.88 71 THR A O 1
ATOM 567 N N . GLU A 1 72 ? -14.448 -5.112 20.944 1.00 56.47 72 GLU A N 1
ATOM 568 C CA . GLU A 1 72 ? -13.911 -4.902 22.289 1.00 56.47 72 GLU A CA 1
ATOM 569 C C . GLU A 1 72 ? -12.669 -4.012 22.225 1.00 56.47 72 GLU A C 1
ATOM 571 O O . GLU A 1 72 ? -11.680 -4.349 21.578 1.00 56.47 72 GLU A O 1
ATOM 576 N N . VAL A 1 73 ? -12.727 -2.866 22.897 1.00 60.16 73 VAL A N 1
ATOM 577 C CA . VAL A 1 73 ? -11.619 -1.915 22.998 1.00 60.16 73 VAL A CA 1
ATOM 578 C C . VAL A 1 73 ? -11.184 -1.826 24.455 1.00 60.16 73 VAL A C 1
ATOM 580 O O . VAL A 1 73 ? -12.030 -1.693 25.348 1.00 60.16 73 VAL A O 1
ATOM 583 N N . ASP A 1 74 ? -9.873 -1.860 24.691 1.00 72.00 74 ASP A N 1
ATOM 584 C CA . ASP A 1 74 ? -9.297 -1.624 26.014 1.00 72.00 74 ASP A CA 1
ATOM 585 C C . ASP A 1 74 ? -9.688 -0.233 26.515 1.00 72.00 74 ASP A C 1
ATOM 587 O O . ASP A 1 74 ? -9.497 0.785 25.838 1.00 72.00 74 ASP A O 1
ATOM 591 N N . VAL A 1 75 ? -10.219 -0.169 27.731 1.00 76.38 75 VAL A N 1
ATOM 592 C CA . VAL A 1 75 ? -10.383 1.094 28.437 1.00 76.38 75 VAL A CA 1
ATOM 593 C C . VAL A 1 75 ? -8.991 1.535 28.903 1.00 76.38 75 VAL A C 1
ATOM 595 O O . VAL A 1 75 ? -8.373 0.823 29.689 1.00 76.38 75 VAL A O 1
ATOM 598 N N . PRO A 1 76 ? -8.474 2.705 28.468 1.00 80.75 76 PRO A N 1
ATOM 599 C CA . PRO A 1 76 ? -7.094 3.085 28.780 1.00 80.75 76 PRO A CA 1
ATOM 600 C C . PRO A 1 76 ? -6.814 3.221 30.284 1.00 80.75 76 PRO A C 1
ATOM 602 O O . PRO A 1 76 ? -5.707 2.958 30.729 1.00 80.75 76 PRO A O 1
ATOM 605 N N . ARG A 1 77 ? -7.816 3.628 31.072 1.00 86.19 77 ARG A N 1
ATOM 606 C CA . ARG A 1 77 ? -7.724 3.790 32.532 1.00 86.19 77 ARG A CA 1
ATOM 607 C C . ARG A 1 77 ? -8.111 2.504 33.263 1.00 86.19 77 ARG A C 1
ATOM 609 O O . ARG A 1 77 ? -8.998 1.791 32.800 1.00 86.19 77 ARG A O 1
ATOM 616 N N . LEU A 1 78 ? -7.533 2.267 34.440 1.00 87.94 78 LEU A N 1
ATOM 617 C CA . LEU A 1 78 ? -7.977 1.170 35.307 1.00 87.94 78 LEU A CA 1
ATOM 618 C C . LEU A 1 78 ? -9.235 1.576 36.078 1.00 87.94 78 LEU A C 1
ATOM 620 O O . LEU A 1 78 ? -9.389 2.738 36.464 1.00 87.94 78 LEU A O 1
ATOM 624 N N . LEU A 1 79 ? -10.124 0.617 36.311 1.00 89.56 79 LEU A N 1
ATOM 625 C CA . LEU A 1 79 ? -11.431 0.836 36.916 1.00 89.56 79 LEU A CA 1
ATOM 626 C C . LEU A 1 79 ? -11.645 -0.077 38.127 1.00 89.56 79 LEU A C 1
ATOM 628 O O . LEU A 1 79 ? -11.112 -1.185 38.202 1.00 89.56 79 LEU A O 1
ATOM 632 N N . CYS A 1 80 ? -12.447 0.390 39.079 1.00 89.69 80 CYS A N 1
ATOM 633 C CA . CYS A 1 80 ? -13.024 -0.438 40.134 1.00 89.69 80 CYS A CA 1
ATOM 634 C C . CYS A 1 80 ? -14.416 0.092 40.497 1.00 89.69 80 CYS A C 1
ATOM 636 O O . CYS A 1 80 ? -14.596 1.299 40.675 1.00 89.69 80 CYS A O 1
ATOM 638 N N . TRP A 1 81 ? -15.400 -0.803 40.605 1.00 86.19 81 TRP A N 1
ATOM 639 C CA . TRP A 1 81 ? -16.781 -0.451 40.930 1.00 86.19 81 TRP A CA 1
ATOM 640 C C . TRP A 1 81 ? -17.175 -0.915 42.336 1.00 86.19 81 TRP A C 1
ATOM 642 O O . TRP A 1 81 ? -16.964 -2.068 42.730 1.00 86.19 81 TRP A O 1
ATOM 652 N N . TYR A 1 82 ? -17.792 -0.007 43.086 1.00 85.38 82 TYR A N 1
ATOM 653 C CA . TYR A 1 82 ? -18.360 -0.232 44.407 1.00 85.38 82 TYR A CA 1
ATOM 654 C C . TYR A 1 82 ? -19.878 -0.058 44.312 1.00 85.38 82 TYR A C 1
ATOM 656 O O . TYR A 1 82 ? -20.399 1.056 44.218 1.00 85.38 82 TYR A O 1
ATOM 664 N N . GLY A 1 83 ? -20.584 -1.192 44.304 1.00 78.19 83 GLY A N 1
ATOM 665 C CA . GLY A 1 83 ? -22.043 -1.232 44.362 1.00 78.19 83 GLY A CA 1
ATOM 666 C C . GLY A 1 83 ? -22.593 -0.756 45.710 1.00 78.19 83 GLY A C 1
ATOM 667 O O . GLY A 1 83 ? -21.843 -0.521 46.661 1.00 78.19 83 GLY A O 1
ATOM 668 N N . ALA A 1 84 ? -23.919 -0.632 45.790 1.00 75.31 84 ALA A N 1
ATOM 669 C CA . ALA A 1 84 ? -24.604 -0.225 47.012 1.00 75.31 84 ALA A CA 1
ATOM 670 C C . ALA A 1 84 ? -24.234 -1.149 48.187 1.00 75.31 84 ALA A C 1
ATOM 672 O O . ALA A 1 84 ? -24.225 -2.369 48.050 1.00 75.31 84 ALA A O 1
ATOM 673 N N . GLY A 1 85 ? -23.884 -0.557 49.332 1.00 74.06 85 GLY A N 1
ATOM 674 C CA . GLY A 1 85 ? -23.517 -1.289 50.551 1.00 74.06 85 GLY A CA 1
ATOM 675 C C . GLY A 1 85 ? -22.078 -1.818 50.616 1.00 74.06 85 GLY A C 1
ATOM 676 O O . GLY A 1 85 ? -21.657 -2.252 51.685 1.00 74.06 85 GLY A O 1
ATOM 677 N N . ARG A 1 86 ? -21.283 -1.745 49.537 1.00 82.62 86 ARG A N 1
ATOM 678 C CA . ARG A 1 86 ? -19.868 -2.153 49.589 1.00 82.62 86 ARG A CA 1
ATOM 679 C C . ARG A 1 86 ? -19.043 -1.122 50.384 1.00 82.62 86 ARG A C 1
ATOM 681 O O . ARG A 1 86 ? -19.145 0.070 50.076 1.00 82.62 86 ARG A O 1
ATOM 688 N N . PRO A 1 87 ? -18.217 -1.538 51.366 1.00 86.25 87 PRO A N 1
ATOM 689 C CA . PRO A 1 87 ? -17.364 -0.616 52.109 1.00 86.25 87 PRO A CA 1
ATOM 690 C C . PRO A 1 87 ? -16.329 0.021 51.179 1.00 86.25 87 PRO A C 1
ATOM 692 O O . PRO A 1 87 ? -15.797 -0.622 50.271 1.00 86.25 87 PRO A O 1
ATOM 695 N N . LEU A 1 88 ? -16.076 1.307 51.401 1.00 89.75 88 LEU A N 1
ATOM 696 C CA . LEU A 1 88 ? -15.119 2.094 50.631 1.00 89.75 88 LEU A CA 1
ATOM 697 C C . LEU A 1 88 ? -13.746 2.031 51.299 1.00 89.75 88 LEU A C 1
ATOM 699 O O . LEU A 1 88 ? -13.684 1.931 52.522 1.00 89.75 88 LEU A O 1
ATOM 703 N N . PRO A 1 89 ? -12.657 2.128 50.524 1.00 88.12 89 PRO A N 1
ATOM 704 C CA . PRO A 1 89 ? -11.302 1.874 51.013 1.00 88.12 89 PRO A CA 1
ATOM 705 C C . PRO A 1 89 ? -10.791 2.904 52.031 1.00 88.12 89 PRO A C 1
ATOM 707 O O . PRO A 1 89 ? -9.858 2.598 52.757 1.00 88.12 89 PRO A O 1
ATOM 710 N N . HIS A 1 90 ? -11.389 4.100 52.119 1.00 91.94 90 HIS A N 1
ATOM 711 C CA . HIS A 1 90 ? -10.970 5.145 53.058 1.00 91.94 90 HIS A CA 1
ATOM 712 C C . HIS A 1 90 ? -12.178 5.768 53.788 1.00 91.94 90 HIS A C 1
ATOM 714 O O . HIS A 1 90 ? -13.176 6.068 53.121 1.00 91.94 90 HIS A O 1
ATOM 720 N N . PRO A 1 91 ? -12.113 6.023 55.114 1.00 90.56 91 PRO A N 1
ATOM 721 C CA . PRO A 1 91 ? -13.235 6.529 55.923 1.00 90.56 91 PRO A CA 1
ATOM 722 C C . PRO A 1 91 ? -13.747 7.920 55.516 1.00 90.56 91 PRO A C 1
ATOM 724 O O . PRO A 1 91 ? -14.919 8.231 55.730 1.00 90.56 91 PRO A O 1
ATOM 727 N N . VAL A 1 92 ? -12.917 8.734 54.854 1.00 92.06 92 VAL A N 1
ATOM 728 C CA . VAL A 1 92 ? -13.354 10.034 54.310 1.00 92.06 92 VAL A CA 1
ATOM 729 C C . VAL A 1 92 ? -14.358 9.884 53.158 1.00 92.06 92 VAL A C 1
ATOM 731 O O . VAL A 1 92 ? -15.168 10.775 52.926 1.00 92.06 92 VAL A O 1
ATOM 734 N N . LEU A 1 93 ? -14.350 8.759 52.428 1.00 92.12 93 LEU A N 1
ATOM 735 C CA . LEU A 1 93 ? -15.201 8.569 51.247 1.00 92.12 93 LEU A CA 1
ATOM 736 C C . LEU A 1 93 ? -16.677 8.321 51.614 1.00 92.12 93 LEU A C 1
ATOM 738 O O . LEU A 1 93 ? -17.541 8.934 50.980 1.00 92.12 93 LEU A O 1
ATOM 742 N N . PRO A 1 94 ? -17.017 7.486 52.624 1.00 90.19 94 PRO A N 1
ATOM 743 C CA . PRO A 1 94 ? -18.371 7.437 53.170 1.00 90.19 94 PRO A CA 1
ATOM 744 C C . PRO A 1 94 ? -18.851 8.798 53.691 1.00 90.19 94 PRO A C 1
ATOM 746 O O . PRO A 1 94 ? -19.984 9.180 53.397 1.00 90.19 94 PRO A O 1
ATOM 749 N N . ALA A 1 95 ? -17.992 9.540 54.403 1.00 91.81 95 ALA A N 1
ATOM 750 C CA . ALA A 1 95 ? -18.318 10.875 54.906 1.00 91.81 95 ALA A CA 1
ATOM 751 C C . ALA A 1 95 ? -18.598 11.857 53.755 1.00 91.81 95 ALA A C 1
ATOM 753 O O . ALA A 1 95 ? -19.599 12.571 53.780 1.00 91.81 95 ALA A O 1
ATOM 754 N N . ALA A 1 96 ? -17.789 11.817 52.691 1.00 92.50 96 ALA A N 1
ATOM 755 C CA . ALA A 1 96 ? -17.971 12.628 51.488 1.00 92.50 96 ALA A CA 1
ATOM 756 C C . ALA A 1 96 ? -19.306 12.326 50.804 1.00 92.50 96 ALA A C 1
ATOM 758 O O . ALA A 1 96 ? -20.056 13.237 50.453 1.00 92.50 96 ALA A O 1
ATOM 759 N N . ARG A 1 97 ? -19.647 11.040 50.668 1.00 91.75 97 ARG A N 1
ATOM 760 C CA . ARG A 1 97 ? -20.941 10.606 50.126 1.00 91.75 97 ARG A CA 1
ATOM 761 C C . ARG A 1 97 ? -22.112 11.139 50.949 1.00 91.75 97 ARG A C 1
ATOM 763 O O . ARG A 1 97 ? -23.112 11.559 50.369 1.00 91.75 97 ARG A O 1
ATOM 770 N N . GLN A 1 98 ? -22.002 11.106 52.277 1.00 91.56 98 GLN A N 1
ATOM 771 C CA . GLN A 1 98 ? -23.044 11.591 53.181 1.00 91.56 98 GLN A CA 1
ATOM 772 C C . GLN A 1 98 ? -23.184 13.116 53.116 1.00 91.56 98 GLN A C 1
ATOM 774 O O . GLN A 1 98 ? -24.303 13.606 52.990 1.00 91.56 98 GLN A O 1
ATOM 779 N N . ALA A 1 99 ? -22.072 13.854 53.112 1.00 93.06 99 ALA A N 1
ATOM 780 C CA . ALA A 1 99 ? -22.066 15.309 52.973 1.00 93.06 99 ALA A CA 1
ATOM 781 C C . ALA A 1 99 ? -22.710 15.759 51.651 1.00 93.06 99 ALA A C 1
ATOM 783 O O . ALA A 1 99 ? -23.583 16.624 51.653 1.00 93.06 99 ALA A O 1
ATOM 784 N N . LEU A 1 100 ? -22.352 15.117 50.532 1.00 93.50 100 LEU A N 1
ATOM 785 C CA . LEU A 1 100 ? -22.953 15.388 49.221 1.00 93.50 100 LEU A CA 1
ATOM 786 C C . LEU A 1 100 ? -24.437 15.013 49.176 1.00 93.50 100 LEU A C 1
ATOM 788 O O . LEU A 1 100 ? -25.241 15.751 48.619 1.00 93.50 100 LEU A O 1
ATOM 792 N N . THR A 1 101 ? -24.808 13.880 49.775 1.00 91.62 101 THR A N 1
ATOM 793 C CA . THR A 1 101 ? -26.211 13.449 49.878 1.00 91.62 101 THR A CA 1
ATOM 794 C C . THR A 1 101 ? -27.048 14.466 50.644 1.00 91.62 101 THR A C 1
ATOM 796 O O . THR A 1 101 ? -28.145 14.794 50.210 1.00 91.62 101 THR A O 1
ATOM 799 N N . HIS A 1 102 ? -26.534 14.968 51.767 1.00 92.19 102 HIS A N 1
ATOM 800 C CA . HIS A 1 102 ? -27.229 15.964 52.572 1.00 92.19 102 HIS A CA 1
ATOM 801 C C . HIS A 1 102 ? -27.332 17.304 51.838 1.00 92.19 102 HIS A C 1
ATOM 803 O O . HIS A 1 102 ? -28.412 17.876 51.759 1.00 92.19 102 HIS A O 1
ATOM 809 N N . HIS A 1 103 ? -26.230 17.776 51.249 1.00 93.06 103 HIS A N 1
ATOM 810 C CA . HIS A 1 103 ? -26.194 19.063 50.557 1.00 93.06 103 HIS A CA 1
ATOM 811 C C . HIS A 1 103 ? -27.119 19.112 49.336 1.00 93.06 103 HIS A C 1
ATOM 813 O O . HIS A 1 103 ? -27.808 20.102 49.125 1.00 93.06 103 HIS A O 1
ATOM 819 N N . TYR A 1 104 ? -27.157 18.036 48.549 1.00 92.12 104 TYR A N 1
ATOM 820 C CA . TYR A 1 104 ? -27.998 17.953 47.360 1.00 92.12 104 TYR A CA 1
ATOM 821 C C . TYR A 1 104 ? -29.358 17.300 47.632 1.00 92.12 104 TYR A C 1
ATOM 823 O O . TYR A 1 104 ? -30.019 16.930 46.671 1.00 92.12 104 TYR A O 1
ATOM 831 N N . ALA A 1 105 ? -29.800 17.131 48.883 1.00 88.25 105 ALA A N 1
ATOM 832 C CA . ALA A 1 105 ? -31.028 16.391 49.199 1.00 88.25 105 ALA A CA 1
ATOM 833 C C . ALA A 1 105 ? -32.259 16.924 48.441 1.00 88.25 105 ALA A C 1
ATOM 835 O O . ALA A 1 105 ? -32.989 16.135 47.838 1.00 88.25 105 ALA A O 1
ATOM 836 N N . ASP A 1 106 ? -32.420 18.248 48.385 1.00 85.06 106 ASP A N 1
ATOM 837 C CA . ASP A 1 106 ? -33.542 18.907 47.704 1.00 85.06 106 ASP A CA 1
ATOM 838 C C . ASP A 1 106 ? -33.467 18.782 46.171 1.00 85.06 106 ASP A C 1
ATOM 840 O O . ASP A 1 106 ? -34.490 18.662 45.499 1.00 85.06 106 ASP A O 1
ATOM 844 N N . GLU A 1 107 ? -32.257 18.765 45.598 1.00 83.50 107 GLU A N 1
ATOM 845 C CA . GLU A 1 107 ? -32.044 18.628 44.147 1.00 83.50 107 GLU A CA 1
ATOM 846 C C . GLU A 1 107 ? -32.049 17.159 43.684 1.00 83.50 107 GLU A C 1
ATOM 848 O O . GLU A 1 107 ? -32.459 16.836 42.566 1.00 83.50 107 GLU A O 1
ATOM 853 N N . LEU A 1 108 ? -31.557 16.254 44.529 1.00 73.06 108 LEU A N 1
ATOM 854 C CA . LEU A 1 108 ? -31.325 14.844 44.227 1.00 73.06 108 LEU A CA 1
ATOM 855 C C . LEU A 1 108 ? -32.560 13.992 44.541 1.00 73.06 108 LEU A C 1
ATOM 857 O O . LEU A 1 108 ? -32.850 13.044 43.798 1.00 73.06 108 LEU A O 1
ATOM 861 N N . GLY A 1 109 ? -33.279 14.322 45.619 1.00 77.31 109 GLY A N 1
ATOM 862 C CA . GLY A 1 109 ? -34.461 13.617 46.127 1.00 77.31 109 GLY A CA 1
ATOM 863 C C . GLY A 1 109 ? -34.196 12.210 46.681 1.00 77.31 109 GLY A C 1
ATOM 864 O O . GLY A 1 109 ? -35.117 11.561 47.164 1.00 77.31 109 GLY A O 1
ATOM 865 N N . GLU A 1 110 ? -32.964 11.704 46.594 1.00 80.00 110 GLU A N 1
ATOM 866 C CA . GLU A 1 110 ? -32.535 10.404 47.127 1.00 80.00 110 GLU A CA 1
ATOM 867 C C . GLU A 1 110 ? -31.010 10.411 47.375 1.00 80.00 110 GLU A C 1
ATOM 869 O O . GLU A 1 110 ? -30.343 11.336 46.926 1.00 80.00 110 GLU A O 1
ATOM 874 N N . PRO A 1 111 ? -30.408 9.432 48.073 1.00 85.19 111 PRO A N 1
ATOM 875 C CA . PRO A 1 111 ? -28.973 9.460 48.366 1.00 85.19 111 PRO A CA 1
ATOM 876 C C . PRO A 1 111 ? -28.076 9.011 47.199 1.00 85.19 111 PRO A C 1
ATOM 878 O O . PRO A 1 111 ? -28.479 8.250 46.316 1.00 85.19 111 PRO A O 1
ATOM 881 N N . PHE A 1 112 ? -26.798 9.405 47.234 1.00 86.81 112 PHE A N 1
ATOM 882 C CA . PHE A 1 112 ? -25.766 8.770 46.405 1.00 86.81 112 PHE A CA 1
ATOM 883 C C . PHE A 1 112 ? -25.501 7.343 46.906 1.00 86.81 112 PHE A C 1
ATOM 885 O O . PHE A 1 112 ? -25.260 7.135 48.093 1.00 86.81 112 PHE A O 1
ATOM 892 N N . VAL A 1 113 ? -25.499 6.352 46.007 1.00 82.94 113 VAL A N 1
ATOM 893 C CA . VAL A 1 113 ? -25.482 4.926 46.401 1.00 82.94 113 VAL A CA 1
ATOM 894 C C . VAL A 1 113 ? -24.317 4.119 45.836 1.00 82.94 113 VAL A C 1
ATOM 896 O O . VAL A 1 113 ? -23.920 3.132 46.451 1.00 82.94 113 VAL A O 1
ATOM 899 N N . THR A 1 114 ? -23.735 4.527 44.707 1.00 85.12 114 THR A N 1
ATOM 900 C CA . THR A 1 114 ? -22.672 3.761 44.030 1.00 85.12 114 THR A CA 1
ATOM 901 C C . THR A 1 114 ? -21.441 4.595 43.741 1.00 85.12 114 THR A C 1
ATOM 903 O O . THR A 1 114 ? -21.552 5.800 43.520 1.00 85.12 114 THR A O 1
ATOM 906 N N . ALA A 1 115 ? -20.285 3.939 43.711 1.00 87.88 115 ALA A N 1
ATOM 907 C CA . ALA A 1 115 ? -18.989 4.570 43.529 1.00 87.88 115 ALA A CA 1
ATOM 908 C C . ALA A 1 115 ? -18.197 3.902 42.401 1.00 87.88 115 ALA A C 1
ATOM 910 O O . ALA A 1 115 ? -18.007 2.687 42.403 1.00 87.88 115 ALA A O 1
ATOM 911 N N . GLY A 1 116 ? -17.682 4.699 41.471 1.00 89.12 116 GLY A N 1
ATOM 912 C CA . GLY A 1 116 ? -16.729 4.265 40.455 1.00 89.12 116 GLY A CA 1
ATOM 913 C C . GLY A 1 116 ? -15.374 4.918 40.678 1.00 89.12 116 GLY A C 1
ATOM 914 O O . GLY A 1 116 ? -15.287 6.136 40.805 1.00 89.12 116 GLY A O 1
ATOM 915 N N . MET A 1 117 ? -14.311 4.121 40.698 1.00 91.38 117 MET A N 1
ATOM 916 C CA . MET A 1 117 ? -12.935 4.603 40.806 1.00 91.38 117 MET A CA 1
ATOM 917 C C . MET A 1 117 ? -12.232 4.464 39.461 1.00 91.38 117 MET A C 1
ATOM 919 O O . MET A 1 117 ? -12.338 3.424 38.813 1.00 91.38 117 MET A O 1
ATOM 923 N N . CYS A 1 118 ? -11.504 5.499 39.052 1.00 91.56 118 CYS A N 1
ATOM 924 C CA . CYS A 1 118 ? -10.735 5.550 37.814 1.00 91.56 118 CYS A CA 1
ATOM 925 C C . CYS A 1 118 ? -9.273 5.896 38.120 1.00 91.56 118 CYS A C 1
ATOM 927 O O . CYS A 1 118 ? -9.013 6.966 38.669 1.00 91.56 118 CYS A O 1
ATOM 929 N N . ARG A 1 119 ? -8.322 5.052 37.705 1.00 91.56 119 ARG A N 1
ATOM 930 C CA . ARG A 1 119 ? -6.880 5.306 37.839 1.00 91.56 119 ARG A CA 1
ATOM 931 C C . ARG A 1 119 ? -6.220 5.583 36.497 1.00 91.56 119 ARG A C 1
ATOM 933 O O . ARG A 1 119 ? -6.311 4.768 35.580 1.00 91.56 119 ARG A O 1
ATOM 940 N N . TYR A 1 120 ? -5.520 6.711 36.430 1.00 88.44 120 TYR A N 1
ATOM 941 C CA . TYR A 1 120 ? -4.694 7.156 35.312 1.00 88.44 120 TYR A CA 1
ATOM 942 C C . TYR A 1 120 ? -3.220 7.022 35.705 1.00 88.44 120 TYR A C 1
ATOM 944 O O . TYR A 1 120 ? -2.790 7.610 36.697 1.00 88.44 120 TYR A O 1
ATOM 952 N N . ARG A 1 121 ? -2.451 6.232 34.957 1.00 84.69 121 ARG A N 1
ATOM 953 C CA . ARG A 1 121 ? -1.127 5.752 35.382 1.00 84.69 121 ARG A CA 1
ATOM 954 C C . ARG A 1 121 ? 0.028 6.683 35.022 1.00 84.69 121 ARG A C 1
ATOM 956 O O . ARG A 1 121 ? 0.791 7.046 35.906 1.00 84.69 121 ARG A O 1
ATOM 963 N N . ASP A 1 122 ? 0.169 7.046 33.747 1.00 74.50 122 ASP A N 1
ATOM 964 C CA . ASP A 1 122 ? 1.419 7.616 33.207 1.00 74.50 122 ASP A CA 1
ATOM 965 C C . ASP A 1 122 ? 1.202 8.768 32.199 1.00 74.50 122 ASP A C 1
ATOM 967 O O . ASP A 1 122 ? 2.048 9.063 31.354 1.00 74.50 122 ASP A O 1
ATOM 971 N N . GLY A 1 123 ? 0.034 9.417 32.245 1.00 72.12 123 GLY A N 1
ATOM 972 C CA . GLY A 1 123 ? -0.340 10.477 31.302 1.00 72.12 123 GLY A CA 1
ATOM 973 C C . GLY A 1 123 ? -0.757 9.983 29.908 1.00 72.12 123 GLY A C 1
ATOM 974 O O . GLY A 1 123 ? -1.251 10.786 29.114 1.00 72.12 123 GLY A O 1
ATOM 975 N N . ARG A 1 124 ? -0.642 8.684 29.597 1.00 75.94 124 ARG A N 1
ATOM 976 C CA . ARG A 1 124 ? -1.172 8.106 28.346 1.00 75.94 124 ARG A CA 1
ATOM 977 C C . ARG A 1 124 ? -2.645 7.723 28.454 1.00 75.94 124 ARG A C 1
ATOM 979 O O . ARG A 1 124 ? -3.362 7.762 27.452 1.00 75.94 124 ARG A O 1
ATOM 986 N N . ASP A 1 125 ? -3.106 7.416 29.663 1.00 85.31 125 ASP A N 1
ATOM 987 C CA . ASP A 1 125 ? -4.501 7.074 29.934 1.00 85.31 125 ASP A CA 1
ATOM 988 C C . ASP A 1 125 ? -5.422 8.264 29.613 1.00 85.31 125 ASP A C 1
ATOM 990 O O . ASP A 1 125 ? -5.108 9.424 29.890 1.00 85.31 125 ASP A O 1
ATOM 994 N N . SER A 1 126 ? -6.577 8.007 29.005 1.00 86.94 126 SER A N 1
ATOM 995 C CA . SER A 1 126 ? -7.545 9.053 28.668 1.00 86.94 126 SER A CA 1
ATOM 996 C C . SER A 1 126 ? -8.959 8.512 28.533 1.00 86.94 126 SER A C 1
ATOM 998 O O . SER A 1 126 ? -9.192 7.303 28.478 1.00 86.94 126 SER A O 1
ATOM 1000 N N . VAL A 1 127 ? -9.912 9.437 28.490 1.00 86.88 127 VAL A N 1
ATOM 1001 C CA . VAL A 1 127 ? -11.323 9.159 28.253 1.00 86.88 127 VAL A CA 1
ATOM 1002 C C . VAL A 1 127 ? -11.801 10.060 27.133 1.00 86.88 127 VAL A C 1
ATOM 1004 O O . VAL A 1 127 ? -11.788 11.282 27.270 1.00 86.88 127 VAL A O 1
ATOM 1007 N N . ALA A 1 128 ? -12.207 9.444 26.025 1.00 84.50 128 ALA A N 1
ATOM 1008 C CA . ALA A 1 128 ? -12.820 10.149 24.909 1.00 84.50 128 ALA A CA 1
ATOM 1009 C C . ALA A 1 128 ? -14.183 10.745 25.303 1.00 84.50 128 ALA A C 1
ATOM 1011 O O . ALA A 1 128 ? -14.780 10.361 26.311 1.00 84.50 128 ALA A O 1
ATOM 1012 N N . TRP A 1 129 ? -14.677 11.667 24.478 1.00 86.69 129 TRP A N 1
ATOM 1013 C CA . TRP A 1 129 ? -15.996 12.273 24.639 1.00 86.69 129 TRP A CA 1
ATOM 1014 C C . TRP A 1 129 ? -17.089 11.213 24.759 1.00 86.69 129 TRP A C 1
ATOM 1016 O O . TRP A 1 129 ? -17.237 10.359 23.886 1.00 86.69 129 TRP A O 1
ATOM 1026 N N . HIS A 1 130 ? -17.840 11.274 25.851 1.00 85.19 130 HIS A N 1
ATOM 1027 C CA . HIS A 1 130 ? -18.989 10.414 26.097 1.00 85.19 130 HIS A CA 1
ATOM 1028 C C . HIS A 1 130 ? -20.012 11.137 26.974 1.00 85.19 130 HIS A C 1
ATOM 1030 O O . HIS A 1 130 ? -19.685 12.096 27.666 1.00 85.19 130 HIS A O 1
ATOM 1036 N N . GLY A 1 131 ? -21.256 10.674 26.938 1.00 80.06 131 GLY A N 1
ATOM 1037 C CA . GLY A 1 131 ? -22.264 11.000 27.943 1.00 80.06 131 GLY A CA 1
ATOM 1038 C C . GLY A 1 131 ? -22.686 9.722 28.654 1.00 80.06 131 GLY A C 1
ATOM 1039 O O . GLY A 1 131 ? -22.709 8.649 28.038 1.00 80.06 131 GLY A O 1
ATOM 1040 N N . ASP A 1 132 ? -23.058 9.828 29.924 1.00 81.94 132 ASP A N 1
ATOM 1041 C CA . ASP A 1 132 ? -23.530 8.688 30.706 1.00 81.94 132 ASP A CA 1
ATOM 1042 C C . ASP A 1 132 ? -24.977 8.377 30.338 1.00 81.94 132 ASP A C 1
ATOM 1044 O O . ASP A 1 132 ? -25.920 8.741 31.029 1.00 81.94 132 ASP A O 1
ATOM 1048 N N . THR A 1 133 ? -25.160 7.749 29.183 1.00 69.69 133 THR A N 1
ATOM 1049 C CA . THR A 1 133 ? -26.468 7.607 28.519 1.00 69.69 133 THR A CA 1
ATOM 1050 C C . THR A 1 133 ? -26.986 6.176 28.533 1.00 69.69 133 THR A C 1
ATOM 1052 O O . THR A 1 133 ? -27.882 5.829 27.773 1.00 69.69 133 THR A O 1
ATOM 1055 N N . GLN A 1 134 ? -26.421 5.345 29.405 1.00 67.06 134 GLN A N 1
ATOM 1056 C CA . GLN A 1 134 ? -26.888 3.990 29.663 1.00 67.06 134 GLN A CA 1
ATOM 1057 C C . GLN A 1 134 ? -27.682 3.957 30.972 1.00 67.06 134 GLN A C 1
ATOM 1059 O O . GLN A 1 134 ? -27.312 4.604 31.950 1.00 67.06 134 GLN A O 1
ATOM 1064 N N . GLY A 1 135 ? -28.778 3.199 30.994 1.00 70.81 135 GLY A N 1
ATOM 1065 C CA . GLY A 1 135 ? -29.661 3.112 32.158 1.00 70.81 135 GLY A CA 1
ATOM 1066 C C . GLY A 1 135 ? -30.441 4.408 32.420 1.00 70.81 135 GLY A C 1
ATOM 1067 O O . GLY A 1 135 ? -30.796 5.144 31.500 1.00 70.81 135 GLY A O 1
ATOM 1068 N N . ARG A 1 136 ? -30.728 4.695 33.694 1.00 72.00 136 ARG A N 1
ATOM 1069 C CA . ARG A 1 136 ? -31.602 5.802 34.135 1.00 72.00 136 ARG A CA 1
ATOM 1070 C C . ARG A 1 136 ? -31.167 7.181 33.628 1.00 72.00 136 ARG A C 1
ATOM 1072 O O . ARG A 1 136 ? -32.012 8.002 33.271 1.00 72.00 136 ARG A O 1
ATOM 1079 N N . SER A 1 137 ? -29.865 7.439 33.559 1.00 78.81 137 SER A N 1
ATOM 1080 C CA . SER A 1 137 ? -29.322 8.732 33.130 1.00 78.81 137 SER A CA 1
ATOM 1081 C C . SER A 1 137 ? -29.594 9.046 31.654 1.00 78.81 137 SER A C 1
ATOM 1083 O O . SER A 1 137 ? -29.486 10.203 31.258 1.00 78.81 137 SER A O 1
ATOM 1085 N N . ALA A 1 138 ? -30.048 8.069 30.858 1.00 77.44 138 ALA A N 1
ATOM 1086 C CA . ALA A 1 138 ? -30.554 8.288 29.503 1.00 77.44 138 ALA A CA 1
ATOM 1087 C C . ALA A 1 138 ? -31.869 9.086 29.462 1.00 77.44 138 ALA A C 1
ATOM 1089 O O . ALA A 1 138 ? -32.148 9.754 28.465 1.00 77.44 138 ALA A O 1
ATOM 1090 N N . HIS A 1 139 ? -32.672 9.030 30.531 1.00 77.81 139 HIS A N 1
ATOM 1091 C CA . HIS A 1 139 ? -34.045 9.552 30.545 1.00 77.81 139 HIS A CA 1
ATOM 1092 C C . HIS A 1 139 ? -34.355 10.459 31.741 1.00 77.81 139 HIS A C 1
ATOM 1094 O O . HIS A 1 139 ? -35.335 11.197 31.696 1.00 77.81 139 HIS A O 1
ATOM 1100 N N . THR A 1 140 ? -33.524 10.460 32.785 1.00 80.75 140 THR A N 1
ATOM 1101 C CA . THR A 1 140 ? -33.779 11.219 34.017 1.00 80.75 140 THR A CA 1
ATOM 1102 C C . THR A 1 140 ? -32.561 12.024 34.445 1.00 80.75 140 THR A C 1
ATOM 1104 O O . THR A 1 140 ? -31.419 11.589 34.267 1.00 80.75 140 THR A O 1
ATOM 1107 N N . ASP A 1 141 ? -32.796 13.212 35.007 1.00 85.69 141 ASP A N 1
ATOM 1108 C CA . ASP A 1 141 ? -31.738 14.041 35.587 1.00 85.69 141 ASP A CA 1
ATOM 1109 C C . ASP A 1 141 ? -31.014 13.242 36.677 1.00 85.69 141 ASP A C 1
ATOM 1111 O O . ASP A 1 141 ? -31.618 12.567 37.522 1.00 85.69 141 ASP A O 1
ATOM 1115 N N . THR A 1 142 ? -29.690 13.211 36.562 1.00 85.31 142 THR A N 1
ATOM 1116 C CA . THR A 1 142 ? -28.824 12.344 37.359 1.00 85.31 142 THR A CA 1
ATOM 1117 C C . THR A 1 142 ? -27.588 13.132 37.745 1.00 85.31 142 THR A C 1
ATOM 1119 O O . THR A 1 142 ? -26.852 13.582 36.866 1.00 85.31 142 THR A O 1
ATOM 1122 N N . LEU A 1 143 ? -27.368 13.279 39.052 1.00 89.31 143 LEU A N 1
ATOM 1123 C CA . LEU A 1 143 ? -26.163 13.912 39.567 1.00 89.31 143 LEU A CA 1
ATOM 1124 C C . LEU A 1 143 ? -25.015 12.907 39.592 1.00 89.31 143 LEU A C 1
ATOM 1126 O O . LEU A 1 143 ? -25.185 11.738 39.955 1.00 89.31 143 LEU A O 1
ATOM 1130 N N . VAL A 1 144 ? -23.841 13.397 39.214 1.00 91.00 144 VAL A N 1
ATOM 1131 C CA . VAL A 1 144 ? -22.576 12.672 39.296 1.00 91.00 144 VAL A CA 1
ATOM 1132 C C . VAL A 1 144 ? -21.577 13.588 39.983 1.00 91.00 144 VAL A C 1
ATOM 1134 O O . VAL A 1 144 ? -21.235 14.633 39.435 1.00 91.00 144 VAL A O 1
ATOM 1137 N N . ALA A 1 145 ? -21.131 13.208 41.177 1.00 92.62 145 ALA A N 1
ATOM 1138 C CA . ALA A 1 145 ? -20.126 13.955 41.928 1.00 92.62 145 ALA A CA 1
ATOM 1139 C C . ALA A 1 145 ? -18.763 13.289 41.764 1.00 92.62 145 ALA A C 1
ATOM 1141 O O . ALA A 1 145 ? -18.652 12.082 41.948 1.00 92.62 145 ALA A O 1
ATOM 1142 N N . ILE A 1 146 ? -17.745 14.064 41.412 1.00 94.06 146 ILE A N 1
ATOM 1143 C CA . ILE A 1 146 ? -16.389 13.617 41.118 1.00 94.06 146 ILE A CA 1
ATOM 1144 C C . ILE A 1 146 ? -15.425 14.259 42.111 1.00 94.06 146 ILE A C 1
ATOM 1146 O O . ILE A 1 146 ? -15.416 15.475 42.240 1.00 94.06 146 ILE A O 1
ATOM 1150 N N . VAL A 1 147 ? -14.581 13.456 42.754 1.00 93.44 147 VAL A N 1
ATOM 1151 C CA . VAL A 1 147 ? -13.452 13.918 43.567 1.00 93.44 147 VAL A CA 1
ATOM 1152 C C . VAL A 1 147 ? -12.151 13.453 42.920 1.00 93.44 147 VAL A C 1
ATOM 1154 O O . VAL A 1 147 ? -12.035 12.287 42.526 1.00 93.44 147 VAL A O 1
ATOM 1157 N N . SER A 1 148 ? -11.190 14.359 42.769 1.00 92.75 148 SER A N 1
ATOM 1158 C CA . SER A 1 148 ? -9.907 14.098 42.109 1.00 92.75 148 SER A CA 1
ATOM 1159 C C . SER A 1 148 ? -8.763 14.026 43.120 1.00 92.75 148 SER A C 1
ATOM 1161 O O . SER A 1 148 ? -8.689 14.843 44.028 1.00 92.75 148 SER A O 1
ATOM 1163 N N . PHE A 1 149 ? -7.852 13.068 42.950 1.00 91.12 149 PHE A N 1
ATOM 1164 C CA . PHE A 1 149 ? -6.653 12.897 43.777 1.00 91.12 149 PHE A CA 1
ATOM 1165 C C . PHE A 1 149 ? -5.418 12.694 42.889 1.00 91.12 149 PHE A C 1
ATOM 1167 O O . PHE A 1 149 ? -5.495 12.125 41.800 1.00 91.12 149 PHE A O 1
ATOM 1174 N N . GLY A 1 150 ? -4.252 13.114 43.366 1.00 88.88 150 GLY A N 1
ATOM 1175 C CA . GLY A 1 150 ? -2.983 13.035 42.633 1.00 88.88 150 GLY A CA 1
ATOM 1176 C C . GLY A 1 150 ? -2.765 14.182 41.645 1.00 88.88 150 GLY A C 1
ATOM 1177 O O . GLY A 1 150 ? -3.088 15.333 41.933 1.00 88.88 150 GLY A O 1
ATOM 1178 N N . SER A 1 151 ? -2.154 13.877 40.496 1.00 82.62 151 SER A N 1
ATOM 1179 C CA . SER A 1 151 ? -1.738 14.906 39.530 1.00 82.62 151 SER A CA 1
ATOM 1180 C C . SER A 1 151 ? -2.934 15.629 38.886 1.00 82.62 151 SER A C 1
ATOM 1182 O O . SER A 1 151 ? -3.867 14.948 38.446 1.00 82.62 151 SER A O 1
ATOM 1184 N N . PRO A 1 152 ? -2.893 16.973 38.736 1.00 83.25 152 PRO A N 1
ATOM 1185 C CA . PRO A 1 152 ? -3.985 17.729 38.137 1.00 83.25 152 PRO A CA 1
ATOM 1186 C C . PRO A 1 152 ? -4.344 17.255 36.729 1.00 83.25 152 PRO A C 1
ATOM 1188 O O . PRO A 1 152 ? -3.466 16.976 35.903 1.00 83.25 152 PRO A O 1
ATOM 1191 N N . ARG A 1 153 ? -5.643 17.200 36.430 1.00 84.88 153 ARG A N 1
ATOM 1192 C CA . ARG A 1 153 ? -6.146 16.695 35.150 1.00 84.88 153 ARG A CA 1
ATOM 1193 C C . ARG A 1 153 ? -7.367 17.465 34.680 1.00 84.88 153 ARG A C 1
ATOM 1195 O O . ARG A 1 153 ? -8.261 17.785 35.450 1.00 84.88 153 ARG A O 1
ATOM 1202 N N . ASP A 1 154 ? -7.422 17.725 33.381 1.00 89.12 154 ASP A N 1
ATOM 1203 C CA . ASP A 1 154 ? -8.561 18.419 32.796 1.00 89.12 154 ASP A CA 1
ATOM 1204 C C . ASP A 1 154 ? -9.771 17.491 32.661 1.00 89.12 154 ASP A C 1
ATOM 1206 O O . ASP A 1 154 ? -9.681 16.396 32.088 1.00 89.12 154 ASP A O 1
ATOM 1210 N N . LEU A 1 155 ? -10.920 17.979 33.122 1.00 92.25 155 LEU A N 1
ATOM 1211 C CA . LEU A 1 155 ? -12.233 17.513 32.709 1.00 92.25 155 LEU A CA 1
ATOM 1212 C C . LEU A 1 155 ? -12.798 18.505 31.690 1.00 92.25 155 LEU A C 1
ATOM 1214 O O . LEU A 1 155 ? -12.996 19.688 31.975 1.00 92.25 155 LEU A O 1
ATOM 1218 N N . LEU A 1 156 ? -13.037 18.030 30.473 1.00 93.44 156 LEU A N 1
ATOM 1219 C CA . LEU A 1 156 ? -13.632 18.827 29.409 1.00 93.44 156 LEU A CA 1
ATOM 1220 C C . LEU A 1 156 ? -15.112 18.485 29.276 1.00 93.44 156 LEU A C 1
ATOM 1222 O O . LEU A 1 156 ? -15.465 17.310 29.325 1.00 93.44 156 LEU A O 1
ATOM 1226 N N . LEU A 1 157 ? -15.962 19.487 29.049 1.00 93.31 157 LEU A N 1
ATOM 1227 C CA . LEU A 1 157 ? -17.385 19.315 28.750 1.00 93.31 157 LEU A CA 1
ATOM 1228 C C . LEU A 1 157 ? -17.775 20.058 27.474 1.00 93.31 157 LEU A C 1
ATOM 1230 O O . LEU A 1 157 ? -17.346 21.188 27.266 1.00 93.31 157 LEU A O 1
ATOM 1234 N N . ARG A 1 158 ? -18.622 19.461 26.635 1.00 93.06 158 ARG A N 1
ATOM 1235 C CA . ARG A 1 158 ? -19.180 20.098 25.428 1.00 93.06 158 ARG A CA 1
ATOM 1236 C C . ARG A 1 158 ? -20.659 19.742 25.243 1.00 93.06 158 ARG A C 1
ATOM 1238 O O . ARG A 1 158 ? -21.066 18.671 25.692 1.00 93.06 158 ARG A O 1
ATOM 1245 N N . PRO A 1 159 ? -21.466 20.573 24.560 1.00 91.56 159 PRO A N 1
ATOM 1246 C CA . PRO A 1 159 ? -22.833 20.199 24.218 1.00 91.56 159 PRO A CA 1
ATOM 1247 C C . PRO A 1 159 ? -22.858 18.915 23.382 1.00 91.56 159 PRO A C 1
ATOM 1249 O O . PRO A 1 159 ? -22.028 18.715 22.488 1.00 91.56 159 PRO A O 1
ATOM 1252 N N . ARG A 1 160 ? -23.832 18.045 23.647 1.00 83.62 160 ARG A N 1
ATOM 1253 C CA . ARG A 1 160 ? -24.034 16.828 22.860 1.00 83.62 160 ARG A CA 1
ATOM 1254 C C . ARG A 1 160 ? -24.440 17.190 21.430 1.00 83.62 160 ARG A C 1
ATOM 1256 O O . ARG A 1 160 ? -25.357 17.986 21.230 1.00 83.62 160 ARG A O 1
ATOM 1263 N N . GLY A 1 161 ? -23.762 16.590 20.451 1.00 76.31 161 GLY A N 1
ATOM 1264 C CA . GLY A 1 161 ? -23.872 16.956 19.031 1.00 76.31 161 GLY A CA 1
ATOM 1265 C C . GLY A 1 161 ? -22.797 17.935 18.541 1.00 76.31 161 GLY A C 1
ATOM 1266 O O . GLY A 1 161 ? -22.785 18.260 17.359 1.00 76.31 161 GLY A O 1
ATOM 1267 N N . GLY A 1 162 ? -21.873 18.359 19.413 1.00 73.38 162 GLY A N 1
ATOM 1268 C CA . GLY A 1 162 ? -20.761 19.248 19.070 1.00 73.38 162 GLY A CA 1
ATOM 1269 C C . GLY A 1 162 ? -20.982 20.694 19.524 1.00 73.38 162 GLY A C 1
ATOM 1270 O O . GLY A 1 162 ? -22.106 21.133 19.755 1.00 73.38 162 GLY A O 1
ATOM 1271 N N . GLY A 1 163 ? -19.885 21.433 19.702 1.00 82.19 163 GLY A N 1
ATOM 1272 C CA . GLY A 1 163 ? -19.886 22.812 20.195 1.00 82.19 163 GLY A CA 1
ATOM 1273 C C . GLY A 1 163 ? -18.606 23.158 20.955 1.00 82.19 163 GLY A C 1
ATOM 1274 O O . GLY A 1 163 ? -17.721 22.314 21.113 1.00 82.19 163 GLY A O 1
ATOM 1275 N N . ALA A 1 164 ? -18.513 24.401 21.434 1.00 84.38 164 ALA A N 1
ATOM 1276 C CA . ALA A 1 164 ? -17.368 24.866 22.213 1.00 84.38 164 ALA A CA 1
ATOM 1277 C C . ALA A 1 164 ? -17.219 24.060 23.514 1.00 84.38 164 ALA A C 1
ATOM 1279 O O . ALA A 1 164 ? -18.170 23.925 24.289 1.00 84.38 164 ALA A O 1
ATOM 1280 N N . SER A 1 165 ? -16.017 23.535 23.755 1.00 88.62 165 SER A N 1
ATOM 1281 C CA . SER A 1 165 ? -15.700 22.821 24.989 1.00 88.62 165 SER A CA 1
ATOM 1282 C C . SER A 1 165 ? -15.369 23.789 26.120 1.00 88.62 165 SER A C 1
ATOM 1284 O O . SER A 1 165 ? -14.587 24.722 25.934 1.00 88.62 165 SER A O 1
ATOM 1286 N N . ARG A 1 166 ? -15.891 23.520 27.314 1.00 91.94 166 ARG A N 1
ATOM 1287 C CA . ARG A 1 166 ? -15.488 24.149 28.572 1.00 91.94 166 ARG A CA 1
ATOM 1288 C C . ARG A 1 166 ? -14.504 23.243 29.299 1.00 91.94 166 ARG A C 1
ATOM 1290 O O . ARG A 1 166 ? -14.682 22.027 29.316 1.00 91.94 166 ARG A O 1
ATOM 1297 N N . ARG A 1 167 ? -13.467 23.839 29.880 1.00 92.12 167 ARG A N 1
ATOM 1298 C CA . ARG A 1 167 ? -12.379 23.140 30.567 1.00 92.12 167 ARG A CA 1
ATOM 1299 C C . ARG A 1 167 ? -12.455 23.402 32.066 1.00 92.12 167 ARG A C 1
ATOM 1301 O O . ARG A 1 167 ? -12.514 24.560 32.469 1.00 92.12 167 ARG A O 1
ATOM 1308 N N . PHE A 1 168 ? -12.396 22.333 32.852 1.00 90.81 168 PHE A N 1
ATOM 1309 C CA . PHE A 1 168 ? -12.333 22.354 34.310 1.00 90.81 168 PHE A CA 1
ATOM 1310 C C . PHE A 1 168 ? -11.070 21.601 34.748 1.00 90.81 168 PHE A C 1
ATOM 1312 O O . PHE A 1 168 ? -11.044 20.372 34.653 1.00 90.81 168 PHE A O 1
ATOM 1319 N N . PRO A 1 169 ? -9.992 22.303 35.137 1.00 87.88 169 PRO A N 1
ATOM 1320 C CA . PRO A 1 169 ? -8.819 21.648 35.700 1.00 87.88 169 PRO A CA 1
ATOM 1321 C C . PRO A 1 169 ? -9.179 21.115 37.089 1.00 87.88 169 PRO A C 1
ATOM 1323 O O . PRO A 1 169 ? -9.589 21.892 37.943 1.00 87.88 169 PRO A O 1
ATOM 1326 N N . LEU A 1 170 ? -9.046 19.806 37.292 1.00 89.38 170 LEU A N 1
ATOM 1327 C CA . LEU A 1 170 ? -9.257 19.155 38.582 1.00 89.38 170 LEU A CA 1
ATOM 1328 C C . LEU A 1 170 ? -7.905 18.914 39.238 1.00 89.38 170 LEU A C 1
ATOM 1330 O O . LEU A 1 170 ? -7.113 18.104 38.752 1.00 89.38 170 LEU A O 1
ATOM 1334 N N . GLY A 1 171 ? -7.640 19.657 40.301 1.00 86.62 171 GLY A N 1
ATOM 1335 C CA . GLY A 1 171 ? -6.486 19.519 41.172 1.00 86.62 171 GLY A CA 1
ATOM 1336 C C . GLY A 1 171 ? -6.625 18.390 42.191 1.00 86.62 171 GLY A C 1
ATOM 1337 O O . GLY A 1 171 ? -7.550 17.574 42.159 1.00 86.62 171 GLY A O 1
ATOM 1338 N N . HIS A 1 172 ? -5.640 18.334 43.080 1.00 88.25 172 HIS A N 1
ATOM 1339 C CA . HIS A 1 172 ? -5.574 17.384 44.178 1.00 88.25 172 HIS A CA 1
ATOM 1340 C C . HIS A 1 172 ? -6.596 17.763 45.263 1.00 88.25 172 HIS A C 1
ATOM 1342 O O . HIS A 1 172 ? -6.523 18.856 45.814 1.00 88.25 172 HIS A O 1
ATOM 1348 N N . GLY A 1 173 ? -7.557 16.881 45.545 1.00 89.00 173 GLY A N 1
ATOM 1349 C CA . GLY A 1 173 ? -8.631 17.111 46.516 1.00 89.00 173 GLY A CA 1
ATOM 1350 C C . GLY A 1 173 ? -9.844 17.879 45.976 1.00 89.00 173 GLY A C 1
ATOM 1351 O O . GLY A 1 173 ? -10.758 18.178 46.744 1.00 89.00 173 GLY A O 1
ATOM 1352 N N . ASP A 1 174 ? -9.893 18.193 44.679 1.00 93.56 174 ASP A N 1
ATOM 1353 C CA . ASP A 1 174 ? -10.977 18.981 44.077 1.00 93.56 174 ASP A CA 1
ATOM 1354 C C . ASP A 1 174 ? -12.275 18.176 43.928 1.00 93.56 174 ASP A C 1
ATOM 1356 O O . ASP A 1 174 ? -12.258 17.002 43.543 1.00 93.56 174 ASP A O 1
ATOM 1360 N N . LEU A 1 175 ? -13.411 18.840 44.154 1.00 94.94 175 LEU A N 1
ATOM 1361 C CA . LEU A 1 175 ? -14.764 18.332 43.924 1.00 94.94 175 LEU A CA 1
ATOM 1362 C C . LEU A 1 175 ? -15.389 18.988 42.686 1.00 94.94 175 LEU A C 1
ATOM 1364 O O . LEU A 1 175 ? -15.417 20.212 42.562 1.00 94.94 175 LEU A O 1
ATOM 1368 N N . LEU A 1 176 ? -15.987 18.180 41.812 1.00 95.88 176 LEU A N 1
ATOM 1369 C CA . LEU A 1 176 ? -16.816 18.629 40.696 1.00 95.88 176 LEU A CA 1
ATOM 1370 C C . LEU A 1 176 ? -18.116 17.827 40.625 1.00 95.88 176 LEU A C 1
ATOM 1372 O O . LEU A 1 176 ? -18.090 16.607 40.511 1.00 95.88 176 LEU A O 1
ATOM 1376 N N . VAL A 1 177 ? -19.266 18.496 40.623 1.00 94.69 177 VAL A N 1
ATOM 1377 C CA . VAL A 1 177 ? -20.590 17.863 40.542 1.00 94.69 177 VAL A CA 1
ATOM 1378 C C . VAL A 1 177 ? -21.274 18.254 39.244 1.00 94.69 177 VAL A C 1
ATOM 1380 O O . VAL A 1 177 ? -21.457 19.430 38.963 1.00 94.69 177 VAL A O 1
ATOM 1383 N N . MET A 1 178 ? -21.672 17.268 38.443 1.00 94.38 178 MET A N 1
ATOM 1384 C CA . MET A 1 178 ? -22.471 17.464 37.233 1.00 94.38 178 MET A CA 1
ATOM 1385 C C . MET A 1 178 ? -23.936 17.166 37.538 1.00 94.38 178 MET A C 1
ATOM 1387 O O . MET A 1 178 ? -24.247 16.036 37.918 1.00 94.38 178 MET A O 1
ATOM 1391 N N . GLY A 1 179 ? -24.833 18.130 37.320 1.00 90.94 179 GLY A N 1
ATOM 1392 C CA . GLY A 1 179 ? -26.249 17.988 37.666 1.00 90.94 179 GLY A CA 1
ATOM 1393 C C . GLY A 1 179 ? -27.237 18.484 36.609 1.00 90.94 179 GLY A C 1
ATOM 1394 O O . GLY A 1 179 ? -26.867 18.913 35.509 1.00 90.94 179 GLY A O 1
ATOM 1395 N N . GLY A 1 180 ? -28.526 18.348 36.928 1.00 90.00 180 GLY A N 1
ATOM 1396 C CA . GLY A 1 180 ? -29.631 18.603 36.002 1.00 90.00 180 GLY A CA 1
ATOM 1397 C C . GLY A 1 180 ? -29.590 17.684 34.777 1.00 90.00 180 GLY A C 1
ATOM 1398 O O . GLY A 1 180 ? -29.349 16.476 34.883 1.00 90.00 180 GLY A O 1
ATOM 1399 N N . SER A 1 181 ? -29.768 18.258 33.586 1.00 90.25 181 SER A N 1
ATOM 1400 C CA . SER A 1 181 ? -29.801 17.495 32.328 1.00 90.25 181 SER A CA 1
ATOM 1401 C C . SER A 1 181 ? -28.415 17.117 31.777 1.00 90.25 181 SER A C 1
ATOM 1403 O O . SER A 1 181 ? -28.331 16.553 30.680 1.00 90.25 181 SER A O 1
ATOM 1405 N N . CYS A 1 182 ? -27.332 17.408 32.515 1.00 91.38 182 CYS A N 1
ATOM 1406 C CA . CYS A 1 182 ? -25.943 17.337 32.044 1.00 91.38 182 CYS A CA 1
ATOM 1407 C C . CYS A 1 182 ? -25.594 15.990 31.391 1.00 91.38 182 CYS A C 1
ATOM 1409 O O . CYS A 1 182 ? -25.134 15.974 30.254 1.00 91.38 182 CYS A O 1
ATOM 1411 N N . GLN A 1 183 ? -25.938 14.861 32.024 1.00 89.50 183 GLN A N 1
ATOM 1412 C CA . GLN A 1 183 ? -25.621 13.522 31.494 1.00 89.50 183 GLN A CA 1
ATOM 1413 C C . GLN A 1 183 ? -26.306 13.187 30.159 1.00 89.50 183 GLN A C 1
ATOM 1415 O O . GLN A 1 183 ? -25.852 12.307 29.425 1.00 89.50 183 GLN A O 1
ATOM 1420 N N . ARG A 1 184 ? -27.393 13.893 29.818 1.00 89.12 184 ARG A N 1
ATOM 1421 C CA . ARG A 1 184 ? -28.123 13.710 28.555 1.00 89.12 184 ARG A CA 1
ATOM 1422 C C . ARG A 1 184 ? -27.714 14.708 27.488 1.00 89.12 184 ARG A C 1
ATOM 1424 O O . ARG A 1 184 ? -27.671 14.342 26.310 1.00 89.12 184 ARG A O 1
ATOM 1431 N N . THR A 1 185 ? -27.497 15.959 27.886 1.00 89.19 185 THR A N 1
ATOM 1432 C CA . THR A 1 185 ? -27.366 17.104 26.975 1.00 89.19 185 THR A CA 1
ATOM 1433 C C . THR A 1 185 ? -25.921 17.546 26.757 1.00 89.19 185 THR A C 1
ATOM 1435 O O . THR A 1 185 ? -25.674 18.293 25.808 1.00 89.19 185 THR A O 1
ATOM 1438 N N . TRP A 1 186 ? -24.977 17.051 27.560 1.00 92.50 186 TRP A N 1
ATOM 1439 C CA . TRP A 1 186 ? -23.545 17.330 27.464 1.00 92.50 186 TRP A CA 1
ATOM 1440 C C . TRP A 1 186 ? -22.726 16.037 27.413 1.00 92.50 186 TRP A C 1
ATOM 1442 O O . TRP A 1 186 ? -23.099 15.005 27.966 1.00 92.50 186 TRP A O 1
ATOM 1452 N N . GLU A 1 187 ? -21.600 16.101 26.714 1.00 91.44 187 GLU A N 1
ATOM 1453 C CA . GLU A 1 187 ? -20.567 15.069 26.701 1.00 91.44 187 GLU A CA 1
ATOM 1454 C C . GLU A 1 187 ? -19.365 15.561 27.499 1.00 91.44 187 GLU A C 1
ATOM 1456 O O . GLU A 1 187 ? -19.041 16.750 27.466 1.00 91.44 187 GLU A O 1
ATOM 1461 N N . HIS A 1 188 ? -18.672 14.645 28.164 1.00 92.69 188 HIS A N 1
ATOM 1462 C CA . HIS A 1 188 ? -17.462 14.929 28.914 1.00 92.69 188 HIS A CA 1
ATOM 1463 C C . HIS A 1 188 ? -16.304 14.013 28.507 1.00 92.69 188 HIS A C 1
ATOM 1465 O O . HIS A 1 188 ? -16.493 12.911 27.981 1.00 92.69 188 HIS A O 1
ATOM 1471 N N . ALA A 1 189 ? -15.083 14.501 28.703 1.00 91.19 189 ALA A N 1
ATOM 1472 C CA . ALA A 1 189 ? -13.848 13.810 28.360 1.00 91.19 189 ALA A CA 1
ATOM 1473 C C . ALA A 1 189 ? -12.741 14.151 29.357 1.00 91.19 189 ALA A C 1
ATOM 1475 O O . ALA A 1 189 ? -12.705 15.249 29.911 1.00 91.19 189 ALA A O 1
ATOM 1476 N N . SER A 1 190 ? -11.794 13.230 29.521 1.00 89.75 190 SER A N 1
ATOM 1477 C CA . SER A 1 190 ? -10.537 13.492 30.221 1.00 89.75 190 SER A CA 1
ATOM 1478 C C . SER A 1 190 ? -9.377 13.193 29.267 1.00 89.75 190 SER A C 1
ATOM 1480 O O . SER A 1 190 ? -8.973 12.031 29.131 1.00 89.75 190 SER A O 1
ATOM 1482 N N . PRO A 1 191 ? -8.887 14.201 28.523 1.00 85.69 191 PRO A N 1
ATOM 1483 C CA . PRO A 1 191 ? -7.869 13.998 27.500 1.00 85.69 191 PRO A CA 1
ATOM 1484 C C . PRO A 1 191 ? -6.520 13.612 28.115 1.00 85.69 191 PRO A C 1
ATOM 1486 O O . PRO A 1 191 ? -6.300 13.711 29.323 1.00 85.69 191 PRO A O 1
ATOM 1489 N N . ARG A 1 192 ? -5.590 13.175 27.263 1.00 82.00 192 ARG A N 1
ATOM 1490 C CA . ARG A 1 192 ? -4.184 13.066 27.663 1.00 82.00 192 ARG A CA 1
ATOM 1491 C C . ARG A 1 192 ? -3.658 14.470 27.991 1.00 82.00 192 ARG A C 1
ATOM 1493 O O . ARG A 1 192 ? -3.940 15.383 27.208 1.00 82.00 192 ARG A O 1
ATOM 1500 N N . PRO A 1 193 ? -2.914 14.664 29.094 1.00 69.81 193 PRO A N 1
ATOM 1501 C CA . PRO A 1 193 ? -2.219 15.919 29.329 1.00 69.81 193 PRO A CA 1
ATOM 1502 C C . PRO A 1 193 ? -1.320 16.250 28.126 1.00 69.81 193 PRO A C 1
ATOM 1504 O O . PRO A 1 193 ? -0.741 15.339 27.522 1.00 69.81 193 PRO A O 1
ATOM 1507 N N . PRO A 1 194 ? -1.211 17.531 27.739 1.00 55.12 194 PRO A N 1
ATOM 1508 C CA . PRO A 1 194 ? -0.340 17.932 26.644 1.00 55.12 194 PRO A CA 1
ATOM 1509 C C . PRO A 1 194 ? 1.107 17.526 26.951 1.00 55.12 194 PRO A C 1
ATOM 1511 O O . PRO A 1 194 ? 1.613 17.770 28.047 1.00 55.12 194 PRO A O 1
ATOM 1514 N N . VAL A 1 195 ? 1.781 16.913 25.973 1.00 46.88 195 VAL A N 1
ATOM 1515 C CA . VAL A 1 195 ? 3.219 16.639 26.057 1.00 46.88 195 VAL A CA 1
ATOM 1516 C C . VAL A 1 195 ? 3.920 17.992 26.132 1.00 46.88 195 VAL A C 1
ATOM 1518 O O . VAL A 1 195 ? 3.891 18.750 25.164 1.00 46.88 195 VAL A O 1
ATOM 1521 N N . ARG A 1 196 ? 4.529 18.324 27.276 1.00 37.34 196 ARG A N 1
ATOM 1522 C CA . ARG A 1 196 ? 5.438 19.472 27.348 1.00 37.34 196 ARG A CA 1
ATOM 1523 C C . ARG A 1 196 ? 6.619 19.164 26.428 1.00 37.34 196 ARG A C 1
ATOM 1525 O O . ARG A 1 196 ? 7.474 18.350 26.767 1.00 37.34 196 ARG A O 1
ATOM 1532 N N . SER A 1 197 ? 6.641 19.780 25.250 1.00 28.45 197 SER A N 1
ATOM 1533 C CA . SER A 1 197 ? 7.851 19.892 24.442 1.00 28.45 197 SER A CA 1
ATOM 1534 C C . SER A 1 197 ? 8.937 20.514 25.316 1.00 28.45 197 SER A C 1
ATOM 1536 O O . SER A 1 197 ? 8.670 21.510 25.994 1.00 28.45 197 SER A O 1
ATOM 1538 N N . ALA A 1 198 ? 10.134 19.923 25.322 1.00 28.77 198 ALA A N 1
ATOM 1539 C CA . ALA A 1 198 ? 11.305 20.553 25.922 1.00 28.77 198 ALA A CA 1
ATOM 1540 C C . ALA A 1 198 ? 11.373 22.016 25.443 1.00 28.77 198 ALA A C 1
ATOM 1542 O O . ALA A 1 198 ? 11.078 22.254 24.265 1.00 28.77 198 ALA A O 1
ATOM 1543 N N . PRO A 1 199 ? 11.691 22.996 26.308 1.00 32.41 199 PRO A N 1
ATOM 1544 C CA . PRO A 1 199 ? 11.790 24.375 25.863 1.00 32.41 199 PRO A CA 1
ATOM 1545 C C . PRO A 1 199 ? 12.850 24.431 24.765 1.00 32.41 199 PRO A C 1
ATOM 1547 O O . PRO A 1 199 ? 14.026 24.172 25.015 1.00 32.41 199 PRO A O 1
ATOM 1550 N N . GLY A 1 200 ? 12.424 24.715 23.533 1.00 29.88 200 GLY A N 1
ATOM 1551 C CA . GLY A 1 200 ? 13.343 25.169 22.505 1.00 29.88 200 GLY A CA 1
ATOM 1552 C C . GLY A 1 200 ? 14.039 26.410 23.044 1.00 29.88 200 GLY A C 1
ATOM 1553 O O . GLY A 1 200 ? 13.399 27.235 23.696 1.00 29.88 200 GLY A O 1
ATOM 1554 N N . SER A 1 201 ? 15.343 26.503 22.815 1.00 32.94 201 SER A N 1
ATOM 1555 C CA . SER A 1 201 ? 16.161 27.673 23.107 1.00 32.94 201 SER A CA 1
ATOM 1556 C C . SER A 1 201 ? 15.524 28.918 22.485 1.00 32.94 201 SER A C 1
ATOM 1558 O O . SER 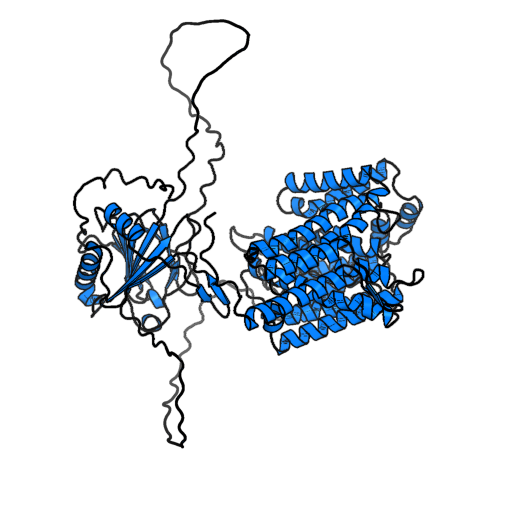A 1 201 ? 15.750 29.235 21.317 1.00 32.94 201 SER A O 1
ATOM 1560 N N . ALA A 1 202 ? 14.685 29.603 23.256 1.00 29.94 202 ALA A N 1
ATOM 1561 C CA . ALA A 1 202 ? 14.246 30.944 22.949 1.00 29.94 202 ALA A CA 1
ATOM 1562 C C . ALA A 1 202 ? 15.435 31.853 23.254 1.00 29.94 202 ALA A C 1
ATOM 1564 O O . ALA A 1 202 ? 15.819 32.020 24.410 1.00 29.94 202 ALA A O 1
ATOM 1565 N N . SER A 1 203 ? 16.039 32.392 22.199 1.00 30.23 203 SER A N 1
ATOM 1566 C CA . SER A 1 203 ? 16.933 33.539 22.274 1.00 30.23 203 SER A CA 1
ATOM 1567 C C . SER A 1 203 ? 16.197 34.670 22.994 1.00 30.23 203 SER A C 1
ATOM 1569 O O . SER A 1 203 ? 15.315 35.304 22.409 1.00 30.23 203 SER A O 1
ATOM 1571 N N . SER A 1 204 ? 16.510 34.897 24.270 1.00 28.92 204 SER A N 1
ATOM 1572 C CA . SER A 1 204 ? 16.055 36.095 24.960 1.00 28.92 204 SER A CA 1
ATOM 1573 C C . SER A 1 204 ? 16.925 37.259 24.495 1.00 28.92 204 SER A C 1
ATOM 1575 O O . SER A 1 204 ? 18.129 37.323 24.733 1.00 28.92 204 SER A O 1
ATOM 1577 N N . SER A 1 205 ? 16.309 38.187 23.773 1.00 29.28 205 SER A N 1
ATOM 1578 C CA . SER A 1 205 ? 16.816 39.545 23.649 1.00 29.28 205 SER A CA 1
ATOM 1579 C C . SER A 1 205 ? 16.754 40.184 25.037 1.00 29.28 205 SER A C 1
ATOM 1581 O O . SER A 1 205 ? 15.665 40.425 25.563 1.00 29.28 205 SER A O 1
ATOM 1583 N N . ALA A 1 206 ? 17.919 40.389 25.647 1.00 29.27 206 ALA A N 1
ATOM 1584 C CA . ALA A 1 206 ? 18.065 41.059 26.931 1.00 29.27 206 ALA A CA 1
ATOM 1585 C C . ALA A 1 206 ? 17.685 42.553 26.827 1.00 29.27 206 ALA A C 1
ATOM 1587 O O . ALA A 1 206 ? 18.072 43.204 25.853 1.00 29.27 206 ALA A O 1
ATOM 1588 N N . PRO A 1 207 ? 16.975 43.128 27.814 1.00 29.75 207 PRO A N 1
ATOM 1589 C CA . PRO A 1 207 ? 16.951 44.572 28.023 1.00 29.75 207 PRO A CA 1
ATOM 1590 C C . PRO A 1 207 ? 18.263 45.040 28.694 1.00 29.75 207 PRO A C 1
ATOM 1592 O O . PRO A 1 207 ? 18.923 44.241 29.365 1.00 29.75 207 PRO A O 1
ATOM 1595 N N . PRO A 1 208 ? 18.682 46.305 28.499 1.00 29.66 208 PRO A N 1
ATOM 1596 C CA . PRO A 1 208 ? 20.006 46.775 28.896 1.00 29.66 208 PRO A CA 1
ATOM 1597 C C . PRO A 1 208 ? 20.157 46.896 30.418 1.00 29.66 208 PRO A C 1
ATOM 1599 O O . PRO A 1 208 ? 19.230 47.288 31.126 1.00 29.66 208 PRO A O 1
ATOM 1602 N N . ALA A 1 209 ? 21.357 46.560 30.893 1.00 30.64 209 ALA A N 1
ATOM 1603 C CA . ALA A 1 209 ? 21.762 46.594 32.292 1.00 30.64 209 ALA A CA 1
ATOM 1604 C C . ALA A 1 209 ? 22.082 48.017 32.783 1.00 30.64 209 ALA A C 1
ATOM 1606 O O . ALA A 1 209 ? 22.630 48.836 32.043 1.00 30.64 209 ALA A O 1
ATOM 1607 N N . SER A 1 210 ? 21.795 48.272 34.061 1.00 28.62 210 SER A N 1
ATOM 1608 C CA . SER A 1 210 ? 22.330 49.399 34.836 1.00 28.62 210 SER A CA 1
ATOM 1609 C C . SER A 1 210 ? 23.610 48.968 35.576 1.00 28.62 210 SER A C 1
ATOM 1611 O O . SER A 1 210 ? 23.729 47.786 35.908 1.00 28.62 210 SER A O 1
ATOM 1613 N N . PRO A 1 211 ? 24.574 49.876 35.814 1.00 34.59 211 PRO A N 1
ATOM 1614 C CA . PRO A 1 211 ? 25.935 49.505 36.188 1.00 34.59 211 PRO A CA 1
ATOM 1615 C C . PRO A 1 211 ? 26.168 49.559 37.703 1.00 34.59 211 PRO A C 1
ATOM 1617 O O . PRO A 1 211 ? 25.752 50.513 38.351 1.00 34.59 211 PRO A O 1
ATOM 1620 N N . GLU A 1 212 ? 26.945 48.614 38.233 1.00 29.27 212 GLU A N 1
ATOM 1621 C CA . GLU A 1 212 ? 27.778 48.839 39.421 1.00 29.27 212 GLU A CA 1
ATOM 1622 C C . GLU A 1 212 ? 29.145 48.139 39.272 1.00 29.27 212 GLU A C 1
ATOM 1624 O O . GLU A 1 212 ? 29.260 47.190 38.489 1.00 29.27 212 GLU A O 1
ATOM 1629 N N . PRO A 1 213 ? 30.206 48.665 39.918 1.00 32.22 213 PRO A N 1
ATOM 1630 C CA . PRO A 1 213 ? 31.561 48.668 39.369 1.00 32.22 213 PRO A CA 1
ATOM 1631 C C . PRO A 1 213 ? 32.508 47.768 40.223 1.00 32.22 213 PRO A C 1
ATOM 1633 O O . PRO A 1 213 ? 32.014 46.886 40.922 1.00 32.22 213 PRO A O 1
ATOM 1636 N N . PRO A 1 214 ? 33.855 47.826 40.115 1.00 34.44 214 PRO A N 1
ATOM 1637 C CA . PRO A 1 214 ? 34.629 46.661 39.691 1.00 34.44 214 PRO A CA 1
ATOM 1638 C C . PRO A 1 214 ? 35.668 46.194 40.731 1.00 34.44 214 PRO A C 1
ATOM 1640 O O . PRO A 1 214 ? 35.993 46.887 41.689 1.00 34.44 214 PRO A O 1
ATOM 1643 N N . GLY A 1 215 ? 36.297 45.053 40.445 1.00 28.70 215 GLY A N 1
ATOM 1644 C CA . GLY A 1 215 ? 37.602 44.679 41.003 1.00 28.70 215 GLY A CA 1
ATOM 1645 C C . GLY A 1 215 ? 37.564 43.328 41.713 1.00 28.70 215 GLY A C 1
ATOM 1646 O O . GLY A 1 215 ? 36.694 43.074 42.527 1.00 28.70 215 GLY A O 1
ATOM 1647 N N . GLY A 1 216 ? 38.462 42.388 41.453 1.00 27.97 216 GLY A N 1
ATOM 1648 C CA . GLY A 1 216 ? 39.650 42.370 40.612 1.00 27.97 216 GLY A CA 1
ATOM 1649 C C . GLY A 1 216 ? 40.312 40.993 40.746 1.00 27.97 216 GLY A C 1
ATOM 1650 O O . GLY A 1 216 ? 39.888 40.183 41.565 1.00 27.97 216 GLY A O 1
ATOM 1651 N N . GLY A 1 217 ? 41.358 40.742 39.955 1.00 28.31 217 GLY A N 1
ATOM 1652 C CA . GLY A 1 217 ? 42.280 39.624 40.199 1.00 28.31 217 GLY A CA 1
ATOM 1653 C C . GLY A 1 217 ? 42.293 38.518 39.143 1.00 28.31 217 GLY A C 1
ATOM 1654 O O . GLY A 1 217 ? 41.773 37.430 39.347 1.00 28.31 217 GLY A O 1
ATOM 1655 N N . GLN A 1 218 ? 42.947 38.816 38.023 1.00 27.08 218 GLN A N 1
ATOM 1656 C CA . GLN A 1 218 ? 43.667 37.890 37.130 1.00 27.08 218 GLN A CA 1
ATOM 1657 C C . GLN A 1 218 ? 44.805 37.119 37.869 1.00 27.08 218 GLN A C 1
ATOM 1659 O O . GLN A 1 218 ? 45.116 37.505 38.995 1.00 27.08 218 GLN A O 1
ATOM 1664 N N . PRO A 1 219 ? 45.609 36.233 37.222 1.00 39.47 219 PRO A N 1
ATOM 1665 C CA . PRO A 1 219 ? 45.368 35.328 36.074 1.00 39.47 219 PRO A CA 1
ATOM 1666 C C . PRO A 1 219 ? 46.092 33.942 36.181 1.00 39.47 219 PRO A C 1
ATOM 1668 O O . PRO A 1 219 ? 46.872 33.706 37.096 1.00 39.47 219 PRO A O 1
ATOM 1671 N N . SER A 1 220 ? 45.979 33.125 35.108 1.00 27.36 220 SER A N 1
ATOM 1672 C CA . SER A 1 220 ? 47.045 32.253 34.524 1.00 27.36 220 SER A CA 1
ATOM 1673 C C . SER A 1 220 ? 47.389 30.923 35.251 1.00 27.36 220 SER A C 1
ATOM 1675 O O . SER A 1 220 ? 47.297 30.870 36.463 1.00 27.36 220 SER A O 1
ATOM 1677 N N . LEU A 1 221 ? 47.790 29.783 34.655 1.00 25.42 221 LEU A N 1
ATOM 1678 C CA . LEU A 1 221 ? 48.302 29.384 33.328 1.00 25.42 221 LEU A CA 1
ATOM 1679 C C . LEU A 1 221 ? 48.295 27.824 33.202 1.00 25.42 221 LEU A C 1
ATOM 1681 O O . LEU A 1 221 ? 48.489 27.123 34.186 1.00 25.42 221 LEU A O 1
ATOM 1685 N N . CYS A 1 222 ? 48.113 27.336 31.967 1.00 23.25 222 CYS A N 1
ATOM 1686 C CA . CYS A 1 222 ? 48.666 26.156 31.260 1.00 23.25 222 CYS A CA 1
ATOM 1687 C C . CYS A 1 222 ? 48.977 24.756 31.879 1.00 23.25 222 CYS A C 1
ATOM 1689 O O . CYS A 1 222 ? 49.819 24.586 32.747 1.00 23.25 222 CYS A O 1
ATOM 1691 N N . SER A 1 223 ? 48.456 23.761 31.132 1.00 24.23 223 SER A N 1
ATOM 1692 C CA . SER A 1 223 ? 49.102 22.577 30.502 1.00 24.23 223 SER A CA 1
ATOM 1693 C C . SER A 1 223 ? 49.348 21.244 31.245 1.00 24.23 223 SER A C 1
ATOM 1695 O O . SER A 1 223 ? 50.263 21.123 32.045 1.00 24.23 223 SER A O 1
ATOM 1697 N N . ALA A 1 224 ? 48.628 20.229 30.731 1.00 24.84 224 ALA A N 1
ATOM 1698 C CA . ALA A 1 224 ? 49.046 18.880 30.292 1.00 24.84 224 ALA A CA 1
ATOM 1699 C C . ALA A 1 224 ? 49.466 17.782 31.302 1.00 24.84 224 ALA A C 1
ATOM 1701 O O . ALA A 1 224 ? 50.476 17.894 31.980 1.00 24.84 224 ALA A O 1
ATOM 1702 N N . GLY A 1 225 ? 48.777 16.625 31.219 1.00 22.58 225 GLY A N 1
ATOM 1703 C CA . GLY A 1 225 ? 49.356 15.294 31.490 1.00 22.58 225 GLY A CA 1
ATOM 1704 C C . GLY A 1 225 ? 48.563 14.357 32.421 1.00 22.58 225 GLY A C 1
ATOM 1705 O O . GLY A 1 225 ? 48.609 14.507 33.630 1.00 22.58 225 GLY A O 1
ATOM 1706 N N . SER A 1 226 ? 47.884 13.367 31.823 1.00 23.59 226 SER A N 1
ATOM 1707 C CA . SER A 1 226 ? 47.317 12.086 32.334 1.00 23.59 226 SER A CA 1
ATOM 1708 C C . SER A 1 226 ? 47.948 11.484 33.624 1.00 23.59 226 SER A C 1
ATOM 1710 O O . SER A 1 226 ? 49.162 11.558 33.751 1.00 23.59 226 SER A O 1
ATOM 1712 N N . VAL A 1 227 ? 47.290 10.801 34.587 1.00 23.34 227 VAL A N 1
ATOM 1713 C CA . VAL A 1 227 ? 46.351 9.639 34.585 1.00 23.34 227 VAL A CA 1
ATOM 1714 C C . VAL A 1 227 ? 45.713 9.482 36.006 1.00 23.34 227 VAL A C 1
ATOM 1716 O O . VAL A 1 227 ? 46.372 9.797 36.989 1.00 23.34 227 VAL A O 1
ATOM 1719 N N . SER A 1 228 ? 44.515 8.860 36.102 1.00 22.80 228 SER A N 1
ATOM 1720 C CA . SER A 1 228 ? 43.935 8.075 37.239 1.00 22.80 228 SER A CA 1
ATOM 1721 C C . SER A 1 228 ? 42.957 8.712 38.272 1.00 22.80 228 SER A C 1
ATOM 1723 O O . SER A 1 228 ? 43.356 9.453 39.160 1.00 22.80 228 SER A O 1
ATOM 1725 N N . ASN A 1 229 ? 41.700 8.220 38.208 1.00 22.89 229 ASN A N 1
ATOM 1726 C CA . ASN A 1 229 ? 40.654 7.987 39.237 1.00 22.89 229 ASN A CA 1
ATOM 1727 C C . ASN A 1 229 ? 40.139 9.110 40.174 1.00 22.89 229 ASN A C 1
ATOM 1729 O O . ASN A 1 229 ? 40.765 9.422 41.179 1.00 22.89 229 ASN A O 1
ATOM 1733 N N . SER A 1 230 ? 38.876 9.541 39.979 1.00 22.05 230 SER A N 1
ATOM 1734 C CA . SER A 1 230 ? 37.721 9.343 40.902 1.00 22.05 230 SER A CA 1
ATOM 1735 C C . SER A 1 230 ? 36.561 10.352 40.683 1.00 22.05 230 SER A C 1
ATOM 1737 O O . SER A 1 230 ? 36.784 11.529 40.454 1.00 22.05 230 SER A O 1
ATOM 1739 N N . GLN A 1 231 ? 35.327 9.820 40.730 1.00 23.17 231 GLN A N 1
ATOM 1740 C CA . GLN A 1 231 ? 34.025 10.379 41.174 1.00 23.17 231 GLN A CA 1
ATOM 1741 C C . GLN A 1 231 ? 33.515 11.805 40.805 1.00 23.17 231 GLN A C 1
ATOM 1743 O O . GLN A 1 231 ? 34.139 12.806 41.115 1.00 23.17 231 GLN A O 1
ATOM 1748 N N . ALA A 1 232 ? 32.227 11.822 40.385 1.00 22.77 232 ALA A N 1
ATOM 1749 C CA . ALA A 1 232 ? 31.174 12.848 40.606 1.00 22.77 232 ALA A CA 1
ATOM 1750 C C . ALA A 1 232 ? 31.330 14.206 39.867 1.00 22.77 232 ALA A C 1
ATOM 1752 O O . ALA A 1 232 ? 32.407 14.765 39.803 1.00 22.77 232 ALA A O 1
ATOM 1753 N N . SER A 1 233 ? 30.335 14.862 39.257 1.00 24.42 233 SER A N 1
ATOM 1754 C CA . SER A 1 233 ? 28.867 14.871 39.336 1.00 24.42 233 SER A CA 1
ATOM 1755 C C . SER A 1 233 ? 28.305 15.538 38.068 1.00 24.42 233 SER A C 1
ATOM 1757 O O . SER A 1 233 ? 28.989 16.344 37.443 1.00 24.42 233 SER A O 1
ATOM 1759 N N . GLY A 1 234 ? 27.034 15.293 37.729 1.00 25.08 234 GLY A N 1
ATOM 1760 C CA . GLY A 1 234 ? 26.340 16.130 36.742 1.00 25.08 234 GLY A CA 1
ATOM 1761 C C . GLY A 1 234 ? 25.029 15.583 36.184 1.00 25.08 234 GLY A C 1
ATOM 1762 O O . GLY A 1 234 ? 24.799 15.675 34.982 1.00 25.08 234 GLY A O 1
ATOM 1763 N N . MET A 1 235 ? 24.161 14.993 37.016 1.00 24.95 235 MET A N 1
ATOM 1764 C CA . MET A 1 235 ? 22.778 14.717 36.608 1.00 24.95 235 MET A CA 1
ATOM 1765 C C . MET A 1 235 ? 22.047 16.045 36.392 1.00 24.95 235 MET A C 1
ATOM 1767 O O . MET A 1 235 ? 21.584 16.676 37.339 1.00 24.95 235 MET A O 1
ATOM 1771 N N . ALA A 1 236 ? 21.907 16.448 35.130 1.00 26.11 236 ALA A N 1
ATOM 1772 C CA . ALA A 1 236 ? 20.875 17.389 34.730 1.00 26.11 236 ALA A CA 1
ATOM 1773 C C . ALA A 1 236 ? 19.512 16.777 35.090 1.00 26.11 236 ALA A C 1
ATOM 1775 O O . ALA A 1 236 ? 19.119 15.732 34.562 1.00 26.11 236 ALA A O 1
ATOM 1776 N N . ALA A 1 237 ? 18.821 17.409 36.039 1.00 26.83 237 ALA A N 1
ATOM 1777 C CA . ALA A 1 237 ? 17.503 17.008 36.500 1.00 26.83 237 ALA A CA 1
ATOM 1778 C C . ALA A 1 237 ? 16.532 16.934 35.310 1.00 26.83 237 ALA A C 1
ATOM 1780 O O . ALA A 1 237 ? 16.183 17.940 34.690 1.00 26.83 237 ALA A O 1
ATOM 1781 N N . ARG A 1 238 ? 16.101 15.712 34.977 1.00 26.78 238 ARG A N 1
ATOM 1782 C CA . ARG A 1 238 ? 14.983 15.469 34.062 1.00 26.78 238 ARG A CA 1
ATOM 1783 C C . ARG A 1 238 ? 13.746 16.185 34.602 1.00 26.78 238 ARG A C 1
ATOM 1785 O O . ARG A 1 238 ? 13.418 16.041 35.775 1.00 26.78 238 ARG A O 1
ATOM 1792 N N . ALA A 1 239 ? 13.029 16.885 33.724 1.00 30.38 239 ALA A N 1
ATOM 1793 C CA . ALA A 1 239 ? 11.697 17.392 34.031 1.00 30.38 239 ALA A CA 1
ATOM 1794 C C . ALA A 1 239 ? 10.807 16.249 34.574 1.00 30.38 239 ALA A C 1
ATOM 1796 O O . ALA A 1 239 ? 10.846 15.145 34.013 1.00 30.38 239 ALA A O 1
ATOM 1797 N N . PRO A 1 240 ? 10.019 16.478 35.642 1.00 31.22 240 PRO A N 1
ATOM 1798 C CA . PRO A 1 240 ? 9.202 15.433 36.242 1.00 31.22 240 PRO A CA 1
ATOM 1799 C C . PRO A 1 240 ? 8.179 14.911 35.228 1.00 31.22 240 PRO A C 1
ATOM 1801 O O . PRO A 1 240 ? 7.471 15.677 34.568 1.00 31.22 240 PRO A O 1
ATOM 1804 N N . ARG A 1 241 ? 8.125 13.583 35.082 1.00 37.88 241 ARG A N 1
ATOM 1805 C CA . ARG A 1 241 ? 7.048 12.902 34.353 1.00 37.88 241 ARG A CA 1
ATOM 1806 C C . ARG A 1 241 ? 5.733 13.113 35.123 1.00 37.88 241 ARG A C 1
ATOM 1808 O O . ARG A 1 241 ? 5.782 13.158 36.350 1.00 37.88 241 ARG A O 1
ATOM 1815 N N . PRO A 1 242 ? 4.574 13.239 34.450 1.00 49.50 242 PRO A N 1
ATOM 1816 C CA . PRO A 1 242 ? 3.293 13.330 35.148 1.00 49.50 242 PRO A CA 1
ATOM 1817 C C . PRO A 1 242 ? 3.097 12.095 36.040 1.00 49.50 242 PRO A C 1
ATOM 1819 O O . PRO A 1 242 ? 3.261 10.968 35.570 1.00 49.50 242 PRO A O 1
ATOM 1822 N N . GLY A 1 243 ? 2.792 12.317 37.320 1.00 53.72 243 GLY A N 1
ATOM 1823 C CA . GLY A 1 243 ? 2.522 11.253 38.285 1.00 53.72 243 GLY A CA 1
ATOM 1824 C C . GLY A 1 243 ? 1.138 10.622 38.084 1.00 53.72 243 GLY A C 1
ATOM 1825 O O . GLY A 1 243 ? 0.332 11.125 37.291 1.00 53.72 243 GLY A O 1
ATOM 1826 N N . PRO A 1 244 ? 0.827 9.529 38.802 1.00 57.03 244 PRO A N 1
ATOM 1827 C CA . PRO A 1 244 ? -0.498 8.927 38.752 1.00 57.03 244 PRO A CA 1
ATOM 1828 C C . PRO A 1 244 ? -1.573 9.920 39.228 1.00 57.03 244 PRO A C 1
ATOM 1830 O O . PRO A 1 244 ? -1.344 10.757 40.104 1.00 57.03 244 PRO A O 1
ATOM 1833 N N . GLY A 1 245 ? -2.758 9.827 38.627 1.00 63.00 245 GLY A N 1
ATOM 1834 C CA . GLY A 1 245 ? -3.948 10.585 39.013 1.00 63.00 245 GLY A CA 1
ATOM 1835 C C . GLY A 1 245 ? -5.141 9.651 39.180 1.00 63.00 245 GLY A C 1
ATOM 1836 O O . GLY A 1 245 ? -5.290 8.680 38.433 1.00 63.00 245 GLY A O 1
ATOM 1837 N N . LEU A 1 246 ? -5.994 9.930 40.156 1.00 65.69 246 LEU A N 1
ATOM 1838 C CA . LEU A 1 246 ? -7.209 9.181 40.443 1.00 65.69 246 LEU A CA 1
ATOM 1839 C C . LEU A 1 246 ? -8.418 10.097 40.329 1.00 65.69 246 LEU A C 1
ATOM 1841 O O . LEU A 1 246 ? -8.428 11.207 40.847 1.00 65.69 246 LEU A O 1
ATOM 1845 N N . VAL A 1 247 ? -9.463 9.599 39.682 1.00 71.44 247 VAL A N 1
ATOM 1846 C CA . VAL A 1 247 ? -10.767 10.255 39.646 1.00 71.44 247 VAL A CA 1
ATOM 1847 C C . VAL A 1 247 ? -11.781 9.302 40.248 1.00 71.44 247 VAL A C 1
ATOM 1849 O O . VAL A 1 247 ? -11.934 8.167 39.795 1.00 71.44 247 VAL A O 1
ATOM 1852 N N . PHE A 1 248 ? -12.479 9.767 41.269 1.00 69.69 248 PHE A N 1
ATOM 1853 C CA . PHE A 1 248 ? -13.489 9.007 41.977 1.00 69.69 248 PHE A CA 1
ATOM 1854 C C . PHE A 1 248 ? -14.862 9.630 41.771 1.00 69.69 248 PHE A C 1
ATOM 1856 O O . PHE A 1 248 ? -15.004 10.832 41.941 1.00 69.69 248 PHE A O 1
ATOM 1863 N N . GLY A 1 249 ? -15.869 8.837 41.405 1.00 67.31 249 GLY A N 1
ATOM 1864 C CA . GLY A 1 249 ? -17.204 9.333 41.082 1.00 67.31 249 GLY A CA 1
ATOM 1865 C C . GLY A 1 249 ? -18.325 8.635 41.848 1.00 67.31 249 GLY A C 1
ATOM 1866 O O . GLY A 1 249 ? -18.402 7.408 41.839 1.00 67.31 249 GLY A O 1
ATOM 1867 N N . TRP A 1 250 ? -19.242 9.409 42.426 1.00 76.75 250 TRP A N 1
ATOM 1868 C CA . TRP A 1 250 ? -20.510 8.948 42.992 1.00 76.75 250 TRP A CA 1
ATOM 1869 C C . TRP A 1 250 ? -21.634 9.021 41.962 1.00 76.75 250 TRP A C 1
ATOM 1871 O O . TRP A 1 250 ? -21.829 10.057 41.326 1.00 76.75 250 TRP A O 1
ATOM 1881 N N . ARG A 1 251 ? -22.412 7.942 41.829 1.00 63.62 251 ARG A N 1
ATOM 1882 C CA . ARG A 1 251 ? -23.601 7.882 40.966 1.00 63.62 251 ARG A CA 1
ATOM 1883 C C . ARG A 1 251 ? -24.836 7.399 41.726 1.00 63.62 251 ARG A C 1
ATOM 1885 O O . ARG A 1 251 ? -24.749 6.578 42.648 1.00 63.62 251 ARG A O 1
ATOM 1892 N N . ARG A 1 252 ? -25.997 7.888 41.281 1.00 66.06 252 ARG A N 1
ATOM 1893 C CA . ARG A 1 252 ? -27.327 7.364 41.628 1.00 66.06 252 ARG A CA 1
ATOM 1894 C C . ARG A 1 252 ? -27.551 6.003 40.951 1.00 66.06 252 ARG A C 1
ATOM 1896 O O . ARG A 1 252 ? -26.943 5.725 39.921 1.00 66.06 252 ARG A O 1
ATOM 1903 N N . HIS A 1 253 ? -28.398 5.174 41.555 1.00 49.09 253 HIS A N 1
ATOM 1904 C CA . HIS A 1 253 ? -28.723 3.787 41.195 1.00 49.09 253 HIS A CA 1
ATOM 1905 C C . HIS A 1 253 ? -28.569 3.439 39.690 1.00 49.09 253 HIS A C 1
ATOM 1907 O O . HIS A 1 253 ? -29.311 3.974 38.860 1.00 49.09 253 HIS A O 1
ATOM 1913 N N . PRO A 1 254 ? -27.679 2.508 39.300 1.00 44.44 254 PRO A N 1
ATOM 1914 C CA . PRO A 1 254 ? -27.765 1.853 38.002 1.00 44.44 254 PRO A CA 1
ATOM 1915 C C . PRO A 1 254 ? -28.769 0.695 38.099 1.00 44.44 254 PRO A C 1
ATOM 1917 O O . PRO A 1 254 ? -28.647 -0.167 38.966 1.00 44.44 254 PRO A O 1
ATOM 1920 N N . VAL A 1 255 ? -29.780 0.661 37.229 1.00 34.00 255 VAL A N 1
ATOM 1921 C CA . VAL A 1 255 ? -30.500 -0.589 36.939 1.00 34.00 255 VAL A CA 1
ATOM 1922 C C . VAL A 1 255 ? -29.731 -1.255 35.805 1.00 34.00 255 VAL A C 1
ATOM 1924 O O . VAL A 1 255 ? -29.804 -0.802 34.665 1.00 34.00 255 VAL A O 1
ATOM 1927 N N . VAL A 1 256 ? -28.959 -2.291 36.126 1.00 31.95 256 VAL A N 1
ATOM 1928 C CA . VAL A 1 256 ? -28.369 -3.201 35.138 1.00 31.95 256 VAL A CA 1
ATOM 1929 C C . VAL A 1 256 ? -28.871 -4.600 35.469 1.00 31.95 256 VAL A C 1
ATOM 1931 O O . VAL A 1 256 ? -28.505 -5.177 36.487 1.00 31.95 256 VAL A O 1
ATOM 1934 N N . THR A 1 257 ? -29.750 -5.129 34.622 1.00 28.58 257 THR A N 1
ATOM 1935 C CA . THR A 1 257 ? -30.105 -6.549 34.598 1.00 28.58 257 THR A CA 1
ATOM 1936 C C . THR A 1 257 ? -29.036 -7.306 33.811 1.00 28.58 257 THR A C 1
ATOM 1938 O O . THR A 1 257 ? -29.038 -7.271 32.581 1.00 28.58 257 THR A O 1
ATOM 1941 N N . GLU A 1 258 ? -28.135 -8.000 34.503 1.00 29.09 258 GLU A N 1
ATOM 1942 C CA . GLU A 1 258 ? -27.334 -9.081 33.921 1.00 29.09 258 GLU A CA 1
ATOM 1943 C C . GLU A 1 258 ? -28.235 -10.308 33.715 1.00 29.09 258 GLU A C 1
ATOM 1945 O O . GLU A 1 258 ? -28.741 -10.895 34.671 1.00 29.09 258 GLU A O 1
ATOM 1950 N N . ARG A 1 259 ? -28.460 -10.710 32.458 1.00 26.25 259 ARG A N 1
ATOM 1951 C CA . ARG A 1 259 ? -29.067 -12.008 32.130 1.00 26.25 259 ARG A CA 1
ATOM 1952 C C . ARG A 1 259 ? -27.948 -13.017 31.888 1.00 26.25 259 ARG A C 1
ATOM 1954 O O . ARG A 1 259 ? -27.417 -13.107 30.786 1.00 26.25 259 ARG A O 1
ATOM 1961 N N . ALA A 1 260 ? -27.621 -13.787 32.921 1.00 29.97 260 ALA A N 1
ATOM 1962 C CA . ALA A 1 260 ? -26.923 -15.055 32.767 1.00 29.97 260 ALA A CA 1
ATOM 1963 C C . ALA A 1 260 ? -27.866 -16.066 32.090 1.00 29.97 260 ALA A C 1
ATOM 1965 O O . ALA A 1 260 ? -28.991 -16.301 32.535 1.00 29.97 260 ALA A O 1
ATOM 1966 N N . SER A 1 261 ? -27.420 -16.639 30.980 1.00 26.44 261 SER A N 1
ATOM 1967 C CA . SER A 1 261 ? -28.128 -17.639 30.189 1.00 26.44 261 SER A CA 1
ATOM 1968 C C . SER A 1 261 ? -28.023 -19.033 30.819 1.00 26.44 261 SER A C 1
ATOM 1970 O O . SER A 1 261 ? -26.971 -19.665 30.788 1.00 26.44 261 SER A O 1
ATOM 1972 N N . ARG A 1 262 ? -29.148 -19.559 31.318 1.00 26.69 262 ARG A N 1
ATOM 1973 C CA . ARG A 1 262 ? -29.438 -21.004 31.398 1.00 26.69 262 ARG A CA 1
ATOM 1974 C C . ARG A 1 262 ? -30.914 -21.254 31.045 1.00 26.69 262 ARG A C 1
ATOM 1976 O O . ARG A 1 262 ? -31.743 -20.384 31.315 1.00 26.69 262 ARG A O 1
ATOM 1983 N N . PRO A 1 263 ? -31.244 -22.380 30.385 1.00 31.53 263 PRO A N 1
ATOM 1984 C CA . PRO A 1 263 ? -32.529 -22.564 29.720 1.00 31.53 263 PRO A CA 1
ATOM 1985 C C . PRO A 1 263 ? -33.598 -23.073 30.692 1.00 31.53 263 PRO A C 1
ATOM 1987 O O . PRO A 1 263 ? -33.274 -23.814 31.623 1.00 31.53 263 PRO A O 1
ATOM 1990 N N . PRO A 1 264 ? -34.877 -22.788 30.407 1.00 31.58 264 PRO A N 1
ATOM 1991 C CA . PRO A 1 264 ? -35.904 -23.762 30.716 1.00 31.58 264 PRO A CA 1
ATOM 1992 C C . PRO A 1 264 ? -36.782 -24.092 29.508 1.00 31.58 264 PRO A C 1
ATOM 1994 O O . PRO A 1 264 ? -37.161 -23.265 28.681 1.00 31.58 264 PRO A O 1
ATOM 1997 N N . THR A 1 265 ? -37.079 -25.378 29.466 1.00 30.00 265 THR A N 1
ATOM 1998 C CA . THR A 1 265 ? -38.144 -26.083 28.769 1.00 30.00 265 THR A CA 1
ATOM 1999 C C . THR A 1 265 ? -39.526 -25.455 28.986 1.00 30.00 265 THR A C 1
ATOM 2001 O O . THR A 1 265 ? -39.820 -24.964 30.071 1.00 30.00 265 THR A O 1
ATOM 2004 N N . GLY A 1 266 ? -40.423 -25.572 27.997 1.00 28.00 266 GLY A N 1
ATOM 2005 C CA . GLY A 1 266 ? -41.870 -25.442 28.231 1.00 28.00 266 GLY A CA 1
ATOM 2006 C C . GLY A 1 266 ? -42.661 -24.715 27.142 1.00 28.00 266 GLY A C 1
ATOM 2007 O O . GLY A 1 266 ? -42.531 -23.514 26.952 1.00 28.00 266 GLY A O 1
ATOM 2008 N N . ARG A 1 267 ? -43.520 -25.470 26.449 1.00 28.64 267 ARG A N 1
ATOM 2009 C CA . ARG A 1 267 ? -44.545 -25.024 25.488 1.00 28.64 267 ARG A CA 1
ATOM 2010 C C . ARG A 1 267 ? -45.617 -24.131 26.145 1.00 28.64 267 ARG A C 1
ATOM 2012 O O . ARG A 1 267 ? -46.063 -24.470 27.232 1.00 28.64 267 ARG A O 1
ATOM 2019 N N . ALA A 1 268 ? -46.146 -23.149 25.396 1.00 28.36 268 ALA A N 1
ATOM 2020 C CA . ALA A 1 268 ? -47.552 -23.071 24.927 1.00 28.36 268 ALA A CA 1
ATOM 2021 C C . ALA A 1 268 ? -48.147 -21.635 24.828 1.00 28.36 268 ALA A C 1
ATOM 2023 O O . ALA A 1 268 ? -48.207 -20.907 25.806 1.00 28.36 268 ALA A O 1
ATOM 2024 N N . ARG A 1 269 ? -48.676 -21.343 23.623 1.00 29.11 269 ARG A N 1
ATOM 2025 C CA . ARG A 1 269 ? -49.940 -20.656 23.237 1.00 29.11 269 ARG A CA 1
ATOM 2026 C C . ARG A 1 269 ? -50.293 -19.202 23.662 1.00 29.11 269 ARG A C 1
ATOM 2028 O O . ARG A 1 269 ? -50.641 -18.934 24.797 1.00 29.11 269 ARG A O 1
ATOM 2035 N N . ASN A 1 270 ? -50.416 -18.380 22.604 1.00 28.36 270 ASN A N 1
ATOM 2036 C CA . ASN A 1 270 ? -51.529 -17.513 22.138 1.00 28.36 270 ASN A CA 1
ATOM 2037 C C . ASN A 1 270 ? -52.176 -16.371 22.969 1.00 28.36 270 ASN A C 1
ATOM 2039 O O . ASN A 1 270 ? -52.837 -16.606 23.969 1.00 28.36 270 ASN A O 1
ATOM 2043 N N . ASN A 1 271 ? -52.189 -15.203 22.292 1.00 28.52 271 ASN A N 1
ATOM 2044 C CA . ASN A 1 271 ? -53.233 -14.165 22.110 1.00 28.52 271 ASN A CA 1
ATOM 2045 C C . ASN A 1 271 ? -53.741 -13.269 23.261 1.00 28.52 271 ASN A C 1
ATOM 2047 O O . ASN A 1 271 ? -54.445 -13.735 24.145 1.00 28.52 271 ASN A O 1
ATOM 2051 N N . ALA A 1 272 ? -53.564 -11.946 23.073 1.00 28.73 272 ALA A N 1
ATOM 2052 C CA . ALA A 1 272 ? -54.574 -10.856 23.144 1.00 28.73 272 ALA A CA 1
ATOM 2053 C C . ALA A 1 272 ? -53.856 -9.495 22.901 1.00 28.73 272 ALA A C 1
ATOM 2055 O O . ALA A 1 272 ? -52.867 -9.210 23.563 1.00 28.73 272 ALA A O 1
ATOM 2056 N N . GLN A 1 273 ? -54.072 -8.773 21.791 1.00 28.09 273 GLN A N 1
ATOM 2057 C CA . GLN A 1 273 ? -55.082 -7.723 21.512 1.00 28.09 273 GLN A CA 1
ATOM 2058 C C . GLN A 1 273 ? -54.978 -6.390 22.299 1.00 28.09 273 GLN A C 1
ATOM 2060 O O . GLN A 1 273 ? -55.195 -6.356 23.502 1.00 28.09 273 GLN A O 1
ATOM 2065 N N . GLY A 1 274 ? -54.819 -5.289 21.533 1.00 25.00 274 GLY A N 1
ATOM 2066 C CA . GLY A 1 274 ? -55.238 -3.900 21.831 1.00 25.00 274 GLY A CA 1
ATOM 2067 C C . GLY A 1 274 ? -54.265 -3.084 22.697 1.00 25.00 274 GLY A C 1
ATOM 2068 O O . GLY A 1 274 ? -53.744 -3.594 23.669 1.00 25.00 274 GLY A O 1
ATOM 2069 N N . ARG A 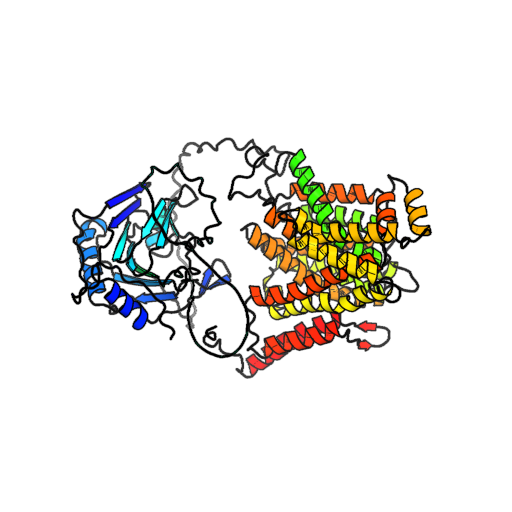1 275 ? -53.951 -1.802 22.480 1.00 27.22 275 ARG A N 1
ATOM 2070 C CA . ARG A 1 275 ? -54.469 -0.700 21.650 1.00 27.22 275 ARG A CA 1
ATOM 2071 C C . ARG A 1 275 ? -53.351 0.361 21.558 1.00 27.22 275 ARG A C 1
ATOM 2073 O O . ARG A 1 275 ? -52.676 0.607 22.553 1.00 27.22 275 ARG A O 1
ATOM 2080 N N . SER A 1 276 ? -53.193 1.031 20.417 1.00 26.47 276 SER A N 1
ATOM 2081 C CA . SER A 1 276 ? -52.312 2.206 20.262 1.00 26.47 276 SER A CA 1
ATOM 2082 C C . SER A 1 276 ? -53.143 3.499 20.306 1.00 26.47 276 SER A C 1
ATOM 2084 O O . SER A 1 276 ? -54.164 3.547 19.619 1.00 26.47 276 SER A O 1
ATOM 2086 N N . PRO A 1 277 ? -52.748 4.547 21.056 1.00 32.16 277 PRO A N 1
ATOM 2087 C CA . PRO A 1 277 ? -53.350 5.874 20.943 1.00 32.16 277 PRO A CA 1
ATOM 2088 C C . PRO A 1 277 ? -52.608 6.780 19.930 1.00 32.16 277 PRO A C 1
ATOM 2090 O O . PRO A 1 277 ? -51.486 6.467 19.526 1.00 32.16 277 PRO A O 1
ATOM 2093 N N . PRO A 1 278 ? -53.252 7.873 19.470 1.00 32.03 278 PRO A N 1
ATOM 2094 C CA . PRO A 1 278 ? -53.028 8.462 18.151 1.00 32.03 278 PRO A CA 1
ATOM 2095 C C . PRO A 1 278 ? -51.916 9.521 18.098 1.00 32.03 278 PRO A C 1
ATOM 2097 O O . PRO A 1 278 ? -51.589 10.192 19.075 1.00 32.03 278 PRO A O 1
ATOM 2100 N N . SER A 1 279 ? -51.373 9.696 16.894 1.00 34.97 279 SER A N 1
ATOM 2101 C CA . SER A 1 279 ? -50.397 10.712 16.505 1.00 34.97 279 SER A CA 1
ATOM 2102 C C . SER A 1 279 ? -50.976 12.132 16.573 1.00 34.97 279 SER A C 1
ATOM 2104 O O . SER A 1 279 ? -51.769 12.524 15.716 1.00 34.97 279 SER A O 1
ATOM 2106 N N . ALA A 1 280 ? -50.534 12.926 17.550 1.00 31.30 280 ALA A N 1
ATOM 2107 C CA . ALA A 1 280 ? -50.808 14.358 17.619 1.00 31.30 280 ALA A CA 1
ATOM 2108 C C . ALA A 1 280 ? -49.664 15.167 16.975 1.00 31.30 280 ALA A C 1
ATOM 2110 O O . ALA A 1 280 ? -48.545 15.216 17.483 1.00 31.30 280 ALA A O 1
ATOM 2111 N N . LEU A 1 281 ? -49.982 15.754 15.817 1.00 34.03 281 LEU A N 1
ATOM 2112 C CA . LEU A 1 281 ? -49.491 17.015 15.241 1.00 34.03 281 LEU A CA 1
ATOM 2113 C C . LEU A 1 281 ? -48.155 17.552 15.790 1.00 34.03 281 LEU A C 1
ATOM 2115 O O . LEU A 1 281 ? -48.100 18.356 16.722 1.00 34.03 281 LEU A O 1
ATOM 2119 N N . ARG A 1 282 ? -47.063 17.178 15.118 1.00 28.56 282 ARG A N 1
ATOM 2120 C CA . ARG A 1 282 ? -45.758 17.825 15.260 1.00 28.56 282 ARG A CA 1
ATOM 2121 C C . ARG A 1 282 ? -45.809 19.165 14.509 1.00 28.56 282 ARG A C 1
ATOM 2123 O O . ARG A 1 282 ? -45.733 19.188 13.288 1.00 28.56 282 ARG A O 1
ATOM 2130 N N . ARG A 1 283 ? -45.964 20.276 15.240 1.00 29.41 283 ARG A N 1
ATOM 2131 C CA . ARG A 1 283 ? -45.679 21.627 14.726 1.00 29.41 283 ARG A CA 1
ATOM 2132 C C . ARG A 1 283 ? -44.193 21.698 14.373 1.00 29.41 283 ARG A C 1
ATOM 2134 O O . ARG A 1 283 ? -43.343 21.532 15.248 1.00 29.41 283 ARG A O 1
ATOM 2141 N N . GLU A 1 284 ? -43.892 21.908 13.099 1.00 29.25 284 GLU A N 1
ATOM 2142 C CA . GLU A 1 284 ? -42.544 22.202 12.621 1.00 29.25 284 GLU A CA 1
ATOM 2143 C C . GLU A 1 284 ? -42.098 23.562 13.183 1.00 29.25 284 GLU A C 1
ATOM 2145 O O . GLU A 1 284 ? -42.707 24.595 12.914 1.00 29.25 284 GLU A O 1
ATOM 2150 N N . GLY A 1 285 ? -41.066 23.550 14.031 1.00 32.31 285 GLY A N 1
ATOM 2151 C CA . GLY A 1 285 ? -40.324 24.755 14.408 1.00 32.31 285 GLY A CA 1
ATOM 2152 C C . GLY A 1 285 ? -39.369 25.172 13.281 1.00 32.31 285 GLY A C 1
ATOM 2153 O O . GLY A 1 285 ? -39.009 24.331 12.454 1.00 32.31 285 GLY A O 1
ATOM 2154 N N . PRO A 1 286 ? -38.951 26.450 13.232 1.00 27.55 286 PRO A N 1
ATOM 2155 C CA . PRO A 1 286 ? -38.251 27.002 12.080 1.00 27.55 286 PRO A CA 1
ATOM 2156 C C . PRO A 1 286 ? -36.878 26.330 11.916 1.00 27.55 286 PRO A C 1
ATOM 2158 O O . PRO A 1 286 ? -36.213 26.041 12.918 1.00 27.55 286 PRO A O 1
ATOM 2161 N N . PRO A 1 287 ? -36.424 26.066 10.679 1.00 29.17 287 PRO A N 1
ATOM 2162 C CA . PRO A 1 287 ? -35.126 25.452 10.453 1.00 29.17 287 PRO A CA 1
ATOM 2163 C C . PRO A 1 287 ? -34.020 26.365 10.989 1.00 29.17 287 PRO A C 1
ATOM 2165 O O . PRO A 1 287 ? -33.977 27.558 10.692 1.00 29.17 287 PRO A O 1
ATOM 2168 N N . MET A 1 288 ? -33.109 25.789 11.779 1.00 34.38 288 MET A N 1
ATOM 2169 C CA . MET A 1 288 ? -31.888 26.476 12.187 1.00 34.38 288 MET A CA 1
ATOM 2170 C C . MET A 1 288 ? -31.093 26.871 10.943 1.00 34.38 288 MET A C 1
ATOM 2172 O O . MET A 1 288 ? -30.748 26.029 10.111 1.00 34.38 288 MET A O 1
ATOM 2176 N N . THR A 1 289 ? -30.798 28.163 10.856 1.00 30.52 289 THR A N 1
ATOM 2177 C CA . THR A 1 289 ? -29.893 28.781 9.895 1.00 30.52 289 THR A CA 1
ATOM 2178 C C . THR A 1 289 ? -28.535 28.099 9.949 1.00 30.52 289 THR A C 1
ATOM 2180 O O . THR A 1 289 ? -27.717 28.331 10.839 1.00 30.52 289 THR A O 1
ATOM 2183 N N . GLN A 1 290 ? -28.323 27.245 8.956 1.00 31.05 290 GLN A N 1
ATOM 2184 C CA . GLN A 1 290 ? -27.016 26.884 8.448 1.00 31.05 290 GLN A CA 1
ATOM 2185 C C . GLN A 1 290 ? -26.317 28.204 8.090 1.00 31.05 290 GLN A C 1
ATOM 2187 O O . GLN A 1 290 ? -26.858 28.989 7.311 1.00 31.05 290 GLN A O 1
ATOM 2192 N N . SER A 1 291 ? -25.131 28.479 8.635 1.00 28.58 291 SER A N 1
ATOM 2193 C CA . SER A 1 291 ? -24.185 29.338 7.908 1.00 28.58 291 SER A CA 1
ATOM 2194 C C . SER A 1 291 ? -24.073 28.740 6.508 1.00 28.58 291 SER A C 1
ATOM 2196 O O . SER A 1 291 ? -23.921 27.515 6.452 1.00 28.58 291 SER A O 1
ATOM 2198 N N . PRO A 1 292 ? -24.242 29.529 5.434 1.00 31.25 292 PRO A N 1
ATOM 2199 C CA . PRO A 1 292 ? -24.694 29.032 4.145 1.00 31.25 292 PRO A CA 1
ATOM 2200 C C . PRO A 1 292 ? -23.817 27.858 3.736 1.00 31.25 292 PRO A C 1
ATOM 2202 O O . PRO A 1 292 ? -22.663 28.030 3.350 1.00 31.25 292 PRO A O 1
ATOM 2205 N N . THR A 1 293 ? -24.365 26.646 3.849 1.00 38.84 293 THR A N 1
ATOM 2206 C CA . THR A 1 293 ? -23.942 25.609 2.933 1.00 38.84 293 THR A CA 1
ATOM 2207 C C . THR A 1 293 ? -24.300 26.216 1.592 1.00 38.84 293 THR A C 1
ATOM 2209 O O . THR A 1 293 ? -25.461 26.559 1.344 1.00 38.84 293 THR A O 1
ATOM 2212 N N . GLU A 1 294 ? -23.296 26.470 0.752 1.00 35.53 294 GLU A N 1
ATOM 2213 C CA . GLU A 1 294 ? -23.600 26.630 -0.660 1.00 35.53 294 GLU A CA 1
ATOM 2214 C C . GLU A 1 294 ? -24.582 25.506 -1.005 1.00 35.53 294 GLU A C 1
ATOM 2216 O O . GLU A 1 294 ? -24.354 24.362 -0.573 1.00 35.53 294 GLU A O 1
ATOM 2221 N N . PRO A 1 295 ? -25.705 25.810 -1.681 1.00 35.91 295 PRO A N 1
ATOM 2222 C CA . PRO A 1 295 ? -26.644 24.775 -2.066 1.00 35.91 295 PRO A CA 1
ATOM 2223 C C . PRO A 1 295 ? -25.812 23.675 -2.704 1.00 35.91 295 PRO A C 1
ATOM 2225 O O . PRO A 1 295 ? -25.024 23.975 -3.604 1.00 35.91 295 PRO A O 1
ATOM 2228 N N . ARG A 1 296 ? -25.918 22.431 -2.197 1.00 43.59 296 ARG A N 1
ATOM 2229 C CA . ARG A 1 296 ? -25.323 21.272 -2.872 1.00 43.59 296 ARG A CA 1
ATOM 2230 C C . ARG A 1 296 ? -25.761 21.422 -4.312 1.00 43.59 296 ARG A C 1
ATOM 2232 O O . ARG A 1 296 ? -26.949 21.251 -4.599 1.00 43.59 296 ARG A O 1
ATOM 2239 N N . SER A 1 297 ? -24.850 21.848 -5.189 1.00 43.22 297 SER A N 1
ATOM 2240 C CA . SER A 1 297 ? -25.211 21.975 -6.586 1.00 43.22 297 SER A CA 1
ATOM 2241 C C . SER A 1 297 ? -25.718 20.587 -6.941 1.00 43.22 297 SER A C 1
ATOM 2243 O O . SER A 1 297 ? -25.063 19.594 -6.606 1.00 43.22 297 SER A O 1
ATOM 2245 N N . ARG A 1 298 ? -26.899 20.486 -7.551 1.00 51.41 298 ARG A N 1
ATOM 2246 C CA . ARG A 1 298 ? -27.482 19.198 -7.974 1.00 51.41 298 ARG A CA 1
ATOM 2247 C C . ARG A 1 298 ? -26.547 18.377 -8.897 1.00 51.41 298 ARG A C 1
ATOM 2249 O O . ARG A 1 298 ? -26.917 17.289 -9.308 1.00 51.41 298 ARG A O 1
ATOM 2256 N N . TRP A 1 299 ? -25.354 18.898 -9.192 1.00 53.34 299 TRP A N 1
ATOM 2257 C CA . TRP A 1 299 ? -24.427 18.519 -10.241 1.00 53.34 299 TRP A CA 1
ATOM 2258 C C . TRP A 1 299 ? -23.008 18.188 -9.728 1.00 53.34 299 TRP A C 1
ATOM 2260 O O . TRP A 1 299 ? -22.233 17.619 -10.487 1.00 53.34 299 TRP A O 1
ATOM 2270 N N . SER A 1 300 ? -22.641 18.490 -8.469 1.00 70.44 300 SER A N 1
ATOM 2271 C CA . SER A 1 300 ? -21.296 18.200 -7.923 1.00 70.44 300 SER A CA 1
ATOM 2272 C C . SER A 1 300 ? -21.374 17.366 -6.641 1.00 70.44 300 SER A C 1
ATOM 2274 O O . SER A 1 300 ? -22.017 17.799 -5.680 1.00 70.44 300 SER A O 1
ATOM 2276 N N . PRO A 1 301 ? -20.688 16.208 -6.569 1.00 85.88 301 PRO A N 1
ATOM 2277 C CA . PRO A 1 301 ? -20.671 15.379 -5.367 1.00 85.88 301 PRO A CA 1
ATOM 2278 C C . PRO A 1 301 ? -19.837 15.978 -4.221 1.00 85.88 301 PRO A C 1
ATOM 2280 O O . PRO A 1 301 ? -19.907 15.445 -3.116 1.00 85.88 301 PRO A O 1
ATOM 2283 N N . TRP A 1 302 ? -19.096 17.073 -4.458 1.00 92.06 302 TRP A N 1
ATOM 2284 C CA . TRP A 1 302 ? -18.241 17.731 -3.460 1.00 92.06 302 TRP A CA 1
ATOM 2285 C C . TRP A 1 302 ? -18.704 19.140 -3.096 1.00 92.06 302 TRP A C 1
ATOM 2287 O O . TRP A 1 302 ? -18.938 19.959 -3.994 1.00 92.06 302 TRP A O 1
ATOM 2297 N N . SER A 1 303 ? -18.738 19.445 -1.796 1.00 92.75 303 SER A N 1
ATOM 2298 C CA . SER A 1 303 ? -18.844 20.813 -1.265 1.00 92.75 303 SER A CA 1
ATOM 2299 C C . SER A 1 303 ? -17.469 21.472 -1.124 1.00 92.75 303 SER A C 1
ATOM 2301 O O . SER A 1 303 ? -16.461 20.796 -0.919 1.00 92.75 303 SER A O 1
ATOM 2303 N N . VAL A 1 304 ? -17.397 22.800 -1.232 1.00 91.75 304 VAL A N 1
ATOM 2304 C CA . VAL A 1 304 ? -16.148 23.532 -0.970 1.00 91.75 304 VAL A CA 1
ATOM 2305 C C . VAL A 1 304 ? -15.882 23.560 0.539 1.00 91.75 304 VAL A C 1
ATOM 2307 O O . VAL A 1 304 ? -16.765 23.905 1.318 1.00 91.75 304 VAL A O 1
ATOM 2310 N N . HIS A 1 305 ? -14.672 23.184 0.956 1.00 90.00 305 HIS A N 1
ATOM 2311 C CA . HIS A 1 305 ? -14.254 23.234 2.357 1.00 90.00 305 HIS A CA 1
ATOM 2312 C C . HIS A 1 305 ? -13.898 24.669 2.754 1.00 90.00 305 HIS A C 1
ATOM 2314 O O . HIS A 1 305 ? -12.886 25.200 2.290 1.00 90.00 305 HIS A O 1
ATOM 2320 N N . GLY A 1 306 ? -14.706 25.294 3.614 1.00 88.06 306 GLY A N 1
ATOM 2321 C CA . GLY A 1 306 ? -14.480 26.668 4.068 1.00 88.06 306 GLY A CA 1
ATOM 2322 C C . GLY A 1 306 ? -14.406 27.655 2.898 1.00 88.06 306 GLY A C 1
ATOM 2323 O O . GLY A 1 306 ? -15.329 27.748 2.098 1.00 88.06 306 GLY A O 1
ATOM 2324 N N . ASP A 1 307 ? -13.288 28.373 2.780 1.00 86.00 307 ASP A N 1
ATOM 2325 C CA . ASP A 1 307 ? -13.001 29.280 1.657 1.00 86.00 307 ASP A CA 1
ATOM 2326 C C . ASP A 1 307 ? -12.373 28.566 0.437 1.00 86.00 307 ASP A C 1
ATOM 2328 O O . ASP A 1 307 ? -12.042 29.192 -0.573 1.00 86.00 307 ASP A O 1
ATOM 2332 N N . GLY A 1 308 ? -12.148 27.253 0.536 1.00 85.62 308 GLY A N 1
ATOM 2333 C CA . GLY A 1 308 ? -11.447 26.433 -0.448 1.00 85.62 308 GLY A CA 1
ATOM 2334 C C . GLY A 1 308 ? -9.948 26.731 -0.551 1.00 85.62 308 GLY A C 1
ATOM 2335 O O . GLY A 1 308 ? -9.287 26.226 -1.465 1.00 85.62 308 GLY A O 1
ATOM 2336 N N . ARG A 1 309 ? -9.388 27.562 0.332 1.00 86.19 309 ARG A N 1
ATOM 2337 C CA . ARG A 1 309 ? -8.007 28.050 0.256 1.00 86.19 309 ARG A CA 1
ATOM 2338 C C . ARG A 1 309 ? -7.158 27.657 1.450 1.00 86.19 309 ARG A C 1
ATOM 2340 O O . ARG A 1 309 ? -5.988 27.325 1.250 1.00 86.19 309 ARG A O 1
ATOM 2347 N N . THR A 1 310 ? -7.719 27.719 2.649 1.00 79.50 310 THR A N 1
ATOM 2348 C CA . THR A 1 310 ? -6.988 27.534 3.901 1.00 79.50 310 THR A CA 1
ATOM 2349 C C . THR A 1 310 ? -7.579 26.391 4.716 1.00 79.50 310 THR A C 1
ATOM 2351 O O . THR A 1 310 ? -8.792 26.232 4.808 1.00 79.50 310 THR A O 1
ATOM 2354 N N . ILE A 1 311 ? -6.703 25.571 5.303 1.00 84.62 311 ILE A N 1
ATOM 2355 C CA . ILE A 1 311 ? -7.087 24.515 6.245 1.00 84.62 311 ILE A CA 1
ATOM 2356 C C . ILE A 1 311 ? -6.698 25.019 7.630 1.00 84.62 311 ILE A C 1
ATOM 2358 O O . ILE A 1 311 ? -5.514 25.253 7.893 1.00 84.62 311 ILE A O 1
ATOM 2362 N N . ARG A 1 312 ? -7.681 25.237 8.508 1.00 76.81 312 ARG A N 1
ATOM 2363 C CA . ARG A 1 312 ? -7.411 25.748 9.858 1.00 76.81 312 ARG A CA 1
ATOM 2364 C C . ARG A 1 312 ? -6.662 24.697 10.689 1.00 76.81 312 ARG A C 1
ATOM 2366 O O . ARG A 1 312 ? -6.805 23.495 10.449 1.00 76.81 312 ARG A O 1
ATOM 2373 N N . PRO A 1 313 ? -5.856 25.102 11.685 1.00 72.31 313 PRO A N 1
ATOM 2374 C CA . PRO A 1 313 ? -5.162 24.155 12.550 1.00 72.31 313 PRO A CA 1
ATOM 2375 C C . PRO A 1 313 ? -6.140 23.213 13.269 1.00 72.31 313 PRO A C 1
ATOM 2377 O O . PRO A 1 313 ? -6.862 23.627 14.166 1.00 72.31 313 PRO A O 1
ATOM 2380 N N . GLY A 1 314 ? -6.133 21.938 12.877 1.00 74.00 314 GLY A N 1
ATOM 2381 C CA . GLY A 1 314 ? -6.986 20.896 13.469 1.00 74.00 314 GLY A CA 1
ATOM 2382 C C . GLY A 1 314 ? -8.096 20.415 12.535 1.00 74.00 314 GLY A C 1
ATOM 2383 O O . GLY A 1 314 ? -8.570 19.297 12.715 1.00 74.00 314 GLY A O 1
ATOM 2384 N N . ASP A 1 315 ? -8.415 21.193 11.501 1.00 83.00 315 ASP A N 1
ATOM 2385 C CA . ASP A 1 315 ? -9.405 20.827 10.492 1.00 83.00 315 ASP A CA 1
ATOM 2386 C C . ASP A 1 315 ? -8.795 19.895 9.433 1.00 83.00 315 ASP A C 1
ATOM 2388 O O . ASP A 1 315 ? -7.573 19.834 9.231 1.00 83.00 315 ASP A O 1
ATOM 2392 N N . VAL A 1 316 ? -9.667 19.138 8.771 1.00 88.44 316 VAL A N 1
ATOM 2393 C CA . VAL A 1 316 ? -9.333 18.207 7.691 1.00 88.44 316 VAL A CA 1
ATOM 2394 C C . VAL A 1 316 ? -10.328 18.382 6.550 1.00 88.44 316 VAL A C 1
ATOM 2396 O O . VAL A 1 316 ? -11.499 18.656 6.798 1.00 88.44 316 VAL A O 1
ATOM 2399 N N . VAL A 1 317 ? -9.885 18.190 5.307 1.00 90.62 317 VAL A N 1
ATOM 2400 C CA . VAL A 1 317 ? -10.795 18.167 4.150 1.00 90.62 317 VAL A CA 1
ATOM 2401 C C . VAL A 1 317 ? -11.322 16.749 3.996 1.00 90.62 317 VAL A C 1
ATOM 2403 O O . VAL A 1 317 ? -10.539 15.824 3.765 1.00 90.62 317 VAL A O 1
ATOM 2406 N N . HIS A 1 318 ? -12.627 16.558 4.135 1.00 89.75 318 HIS A N 1
ATOM 2407 C CA . HIS A 1 318 ? -13.237 15.231 4.081 1.00 89.75 318 HIS A CA 1
ATOM 2408 C C . HIS A 1 318 ? -13.388 14.682 2.644 1.00 89.75 318 HIS A C 1
ATOM 2410 O O . HIS A 1 318 ? -13.317 15.444 1.680 1.00 89.75 318 HIS A O 1
ATOM 2416 N N . PRO A 1 319 ? -13.628 13.361 2.472 1.00 91.12 319 PRO A N 1
ATOM 2417 C CA . PRO A 1 319 ? -13.842 12.736 1.159 1.00 91.12 319 PRO A CA 1
ATOM 2418 C C . PRO A 1 319 ? -14.900 13.398 0.280 1.00 91.12 319 PRO A C 1
ATOM 2420 O O . PRO A 1 319 ? -14.738 13.437 -0.937 1.00 91.12 319 PRO A O 1
ATOM 2423 N N . ASP A 1 320 ? -15.957 13.915 0.898 1.00 91.00 320 ASP A N 1
ATOM 2424 C CA . ASP A 1 320 ? -17.097 14.596 0.286 1.00 91.00 320 ASP A CA 1
ATOM 2425 C C . ASP A 1 320 ? -16.905 16.116 0.132 1.00 91.00 320 ASP A C 1
ATOM 2427 O O . ASP A 1 320 ? -17.797 16.818 -0.338 1.00 91.00 320 ASP A O 1
ATOM 2431 N N . GLU A 1 321 ? -15.725 16.632 0.464 1.00 93.38 321 GLU A N 1
ATOM 2432 C CA . GLU A 1 321 ? -15.364 18.041 0.330 1.00 93.38 321 GLU A CA 1
ATOM 2433 C C . GLU A 1 321 ? -14.232 18.222 -0.684 1.00 93.38 321 GLU A C 1
ATOM 2435 O O . GLU A 1 321 ? -13.550 17.268 -1.058 1.00 93.38 321 GLU A O 1
ATOM 2440 N N . ARG A 1 322 ? -13.993 19.458 -1.124 1.00 94.56 322 ARG A N 1
ATOM 2441 C CA . ARG A 1 322 ? -12.836 19.829 -1.947 1.00 94.56 322 ARG A CA 1
ATOM 2442 C C . ARG A 1 322 ? -12.299 21.210 -1.593 1.00 94.56 322 ARG A C 1
ATOM 2444 O O . ARG A 1 322 ? -13.015 22.067 -1.081 1.00 94.56 322 ARG A O 1
ATOM 2451 N N . LEU A 1 323 ? -11.045 21.451 -1.959 1.00 93.88 323 LEU A N 1
ATOM 2452 C CA . LEU A 1 323 ? -10.486 22.800 -2.009 1.00 93.88 323 LEU A CA 1
ATOM 2453 C C . LEU A 1 323 ? -10.940 23.513 -3.298 1.00 93.88 323 LEU A C 1
ATOM 2455 O O . LEU A 1 323 ? -11.671 22.963 -4.133 1.00 93.88 323 LEU A O 1
ATOM 2459 N N . SER A 1 324 ? -10.479 24.745 -3.511 1.00 94.50 324 SER A N 1
ATOM 2460 C CA . SER A 1 324 ? -10.600 25.414 -4.807 1.00 94.50 324 SER A CA 1
ATOM 2461 C C . SER A 1 324 ? -10.000 24.525 -5.902 1.00 94.50 324 SER A C 1
ATOM 2463 O O . SER A 1 324 ? -9.003 23.843 -5.663 1.00 94.50 324 SER A O 1
ATOM 2465 N N . TRP A 1 325 ? -10.583 24.519 -7.103 1.00 94.69 325 TRP A N 1
ATOM 2466 C CA . TRP A 1 325 ? -10.150 23.620 -8.181 1.00 94.69 325 TRP A CA 1
ATOM 2467 C C . TRP A 1 325 ? -8.640 23.652 -8.454 1.00 94.69 325 TRP A C 1
ATOM 2469 O O . TRP A 1 325 ? -8.052 22.576 -8.450 1.00 94.69 325 TRP A O 1
ATOM 2479 N N . PRO A 1 326 ? -7.962 24.816 -8.528 1.00 94.69 326 PRO A N 1
ATOM 2480 C CA . PRO A 1 326 ? -6.510 24.843 -8.717 1.00 94.69 326 PRO A CA 1
ATOM 2481 C C . PRO A 1 326 ? -5.724 24.109 -7.620 1.00 94.69 326 PRO A C 1
ATOM 2483 O O . PRO A 1 326 ? -4.754 23.413 -7.901 1.00 94.69 326 PRO A O 1
ATOM 2486 N N . ARG A 1 327 ? -6.164 24.209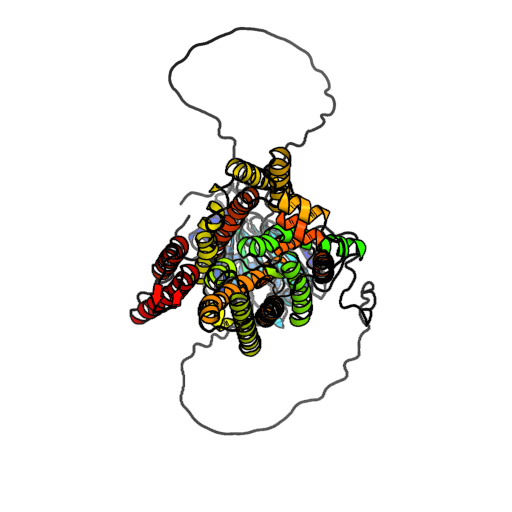 -6.357 1.00 92.94 327 ARG A N 1
ATOM 2487 C CA . ARG A 1 327 ? -5.528 23.507 -5.233 1.00 92.94 327 ARG A CA 1
ATOM 2488 C C . ARG A 1 327 ? -5.844 22.020 -5.250 1.00 92.94 327 ARG A C 1
ATOM 2490 O O . ARG A 1 327 ? -4.950 21.216 -5.035 1.00 92.94 327 ARG A O 1
ATOM 2497 N N . THR A 1 328 ? -7.095 21.660 -5.532 1.00 94.88 328 THR A N 1
ATOM 2498 C CA . THR A 1 328 ? -7.510 20.257 -5.681 1.00 94.88 328 THR A CA 1
ATOM 2499 C C . THR A 1 328 ? -6.732 19.585 -6.809 1.00 94.88 328 THR A C 1
ATOM 2501 O O . THR A 1 328 ? -6.260 18.467 -6.635 1.00 94.88 328 THR A O 1
ATOM 2504 N N . MET A 1 329 ? -6.521 20.291 -7.924 1.00 94.81 329 MET A N 1
ATOM 2505 C CA . MET A 1 329 ? -5.687 19.816 -9.022 1.00 94.81 329 MET A CA 1
ATOM 2506 C C . MET A 1 329 ? -4.231 19.651 -8.594 1.00 94.81 329 MET A C 1
ATOM 2508 O O . MET A 1 329 ? -3.649 18.602 -8.846 1.00 94.81 329 MET A O 1
ATOM 2512 N N . GLY A 1 330 ? -3.672 20.631 -7.879 1.00 92.56 330 GLY A N 1
ATOM 2513 C CA . GLY A 1 330 ? -2.329 20.526 -7.308 1.00 92.56 330 GLY A CA 1
ATOM 2514 C C . GLY A 1 330 ? -2.166 19.301 -6.402 1.00 92.56 330 GLY A C 1
ATOM 2515 O O . GLY A 1 330 ? -1.220 18.541 -6.575 1.00 92.56 330 GLY A O 1
ATOM 2516 N N . VAL A 1 331 ? -3.111 19.056 -5.489 1.00 91.75 331 VAL A N 1
ATOM 2517 C CA . VAL A 1 331 ? -3.100 17.869 -4.612 1.00 91.75 331 VAL A CA 1
ATOM 2518 C C . VAL A 1 331 ? -3.274 16.574 -5.418 1.00 91.75 331 VAL A C 1
ATOM 2520 O O . VAL A 1 331 ? -2.597 15.587 -5.145 1.00 91.75 331 VAL A O 1
ATOM 2523 N N . GLY A 1 332 ? -4.126 16.565 -6.445 1.00 93.81 332 GLY A N 1
ATOM 2524 C CA . GLY A 1 332 ? -4.276 15.412 -7.336 1.00 93.81 332 GLY A CA 1
ATOM 2525 C C . GLY A 1 332 ? -2.983 15.065 -8.075 1.00 93.81 332 GLY A C 1
ATOM 2526 O O . GLY A 1 332 ? -2.566 13.910 -8.082 1.00 93.81 332 GLY A O 1
ATOM 2527 N N . VAL A 1 333 ? -2.282 16.065 -8.612 1.00 90.44 333 VAL A N 1
ATOM 2528 C CA . VAL A 1 333 ? -0.960 15.870 -9.230 1.00 90.44 333 VAL A CA 1
ATOM 2529 C C . VAL A 1 333 ? 0.059 15.381 -8.199 1.00 90.44 333 VAL A C 1
ATOM 2531 O O . VAL A 1 333 ? 0.825 14.470 -8.494 1.00 90.44 333 VAL A O 1
ATOM 2534 N N . GLN A 1 334 ? 0.041 15.900 -6.967 1.00 90.69 334 GLN A N 1
ATOM 2535 C CA . GLN A 1 334 ? 0.906 15.398 -5.890 1.00 90.69 334 GLN A CA 1
ATOM 2536 C C . GLN A 1 334 ? 0.697 13.904 -5.614 1.00 90.69 334 GLN A C 1
ATOM 2538 O O . GLN A 1 334 ? 1.671 13.195 -5.363 1.00 90.69 334 GLN A O 1
ATOM 2543 N N . HIS A 1 335 ? -0.544 13.415 -5.683 1.00 91.75 335 HIS A N 1
ATOM 2544 C CA . HIS A 1 335 ? -0.832 11.988 -5.551 1.00 91.75 335 HIS A CA 1
ATOM 2545 C C . HIS A 1 335 ? -0.220 11.157 -6.682 1.00 91.75 335 HIS A C 1
ATOM 2547 O O . HIS A 1 335 ? 0.304 10.087 -6.390 1.00 91.75 335 HIS A O 1
ATOM 2553 N N . VAL A 1 336 ? -0.224 11.654 -7.924 1.00 90.62 336 VAL A N 1
ATOM 2554 C CA . VAL A 1 336 ? 0.444 10.992 -9.064 1.00 90.62 336 VAL A CA 1
ATOM 2555 C C . VAL A 1 336 ? 1.963 10.983 -8.899 1.00 90.62 336 VAL A C 1
ATOM 2557 O O . VAL A 1 336 ? 2.624 9.986 -9.173 1.00 90.62 336 VAL A O 1
ATOM 2560 N N . VAL A 1 337 ? 2.536 12.079 -8.406 1.00 87.12 337 VAL A N 1
ATOM 2561 C CA . VAL A 1 337 ? 3.983 12.179 -8.173 1.00 87.12 337 VAL A CA 1
ATOM 2562 C C . VAL A 1 337 ? 4.432 11.228 -7.054 1.00 87.12 337 VAL A C 1
ATOM 2564 O O . VAL A 1 337 ? 5.481 10.601 -7.166 1.00 87.12 337 VAL A O 1
ATOM 2567 N N . ALA A 1 338 ? 3.638 11.068 -5.993 1.00 84.56 338 ALA A N 1
ATOM 2568 C CA . ALA A 1 338 ? 3.994 10.222 -4.851 1.00 84.56 338 ALA A CA 1
ATOM 2569 C C . ALA A 1 338 ? 4.060 8.719 -5.176 1.00 84.56 338 ALA A C 1
ATOM 2571 O O . ALA A 1 338 ? 4.939 8.023 -4.681 1.00 84.56 338 ALA A O 1
ATOM 2572 N N . MET A 1 339 ? 3.161 8.229 -6.028 1.00 85.06 339 MET A N 1
ATOM 2573 C CA . MET A 1 339 ? 3.108 6.828 -6.481 1.00 85.06 339 MET A CA 1
ATOM 2574 C C . MET A 1 339 ? 4.099 6.499 -7.608 1.00 85.06 339 MET A C 1
ATOM 2576 O O . MET A 1 339 ? 4.237 5.328 -7.971 1.00 85.06 339 MET A O 1
ATOM 2580 N N . PHE A 1 340 ? 4.725 7.519 -8.215 1.00 80.62 340 PHE A N 1
ATOM 2581 C CA . PHE A 1 340 ? 5.461 7.393 -9.477 1.00 80.62 340 PHE A CA 1
ATOM 2582 C C . PHE A 1 340 ? 6.563 6.330 -9.377 1.00 80.62 340 PHE A C 1
ATOM 2584 O O . PHE A 1 340 ? 6.657 5.460 -10.235 1.00 80.62 340 PHE A O 1
ATOM 2591 N N . GLY A 1 341 ? 7.341 6.335 -8.288 1.00 74.06 341 GLY A N 1
ATOM 2592 C CA . GLY A 1 341 ? 8.424 5.366 -8.088 1.00 74.06 341 GLY A CA 1
ATOM 2593 C C . GLY A 1 341 ? 7.943 3.909 -8.060 1.00 74.06 341 GLY A C 1
ATOM 2594 O O . GLY A 1 341 ? 8.477 3.072 -8.783 1.00 74.06 341 GLY A O 1
ATOM 2595 N N . ALA A 1 342 ? 6.902 3.600 -7.282 1.00 78.06 342 ALA A N 1
ATOM 2596 C CA . ALA A 1 342 ? 6.404 2.230 -7.143 1.00 78.06 342 ALA A CA 1
ATOM 2597 C C . ALA A 1 342 ? 5.645 1.743 -8.395 1.00 78.06 342 ALA A C 1
ATOM 2599 O O . ALA A 1 342 ? 5.864 0.621 -8.853 1.00 78.06 342 ALA A O 1
ATOM 2600 N N . THR A 1 343 ? 4.827 2.604 -9.013 1.00 84.12 343 THR A N 1
ATOM 2601 C CA . THR A 1 343 ? 3.944 2.214 -10.132 1.00 84.12 343 THR A CA 1
ATOM 2602 C C . THR A 1 343 ? 4.719 1.715 -11.349 1.00 84.12 343 THR A C 1
ATOM 2604 O O . THR A 1 343 ? 4.270 0.780 -12.012 1.00 84.12 343 THR A O 1
ATOM 2607 N N . PHE A 1 344 ? 5.896 2.286 -11.621 1.00 85.56 344 PHE A N 1
ATOM 2608 C CA . PHE A 1 344 ? 6.733 1.887 -12.756 1.00 85.56 344 PHE A CA 1
ATOM 2609 C C . PHE A 1 344 ? 7.747 0.798 -12.450 1.00 85.56 344 PHE A C 1
ATOM 2611 O O . PHE A 1 344 ? 8.204 0.120 -13.365 1.00 85.56 344 PHE A O 1
ATOM 2618 N N . THR A 1 345 ? 8.066 0.590 -11.178 1.00 83.81 345 THR A N 1
ATOM 2619 C CA . THR A 1 345 ? 9.001 -0.463 -10.779 1.00 83.81 345 THR A CA 1
ATOM 2620 C C . THR A 1 345 ? 8.514 -1.837 -11.256 1.00 83.81 345 THR A C 1
ATOM 2622 O O . THR A 1 345 ? 9.279 -2.595 -11.844 1.00 83.81 345 THR A O 1
ATOM 2625 N N . VAL A 1 346 ? 7.220 -2.133 -11.095 1.00 88.25 346 VAL A N 1
ATOM 2626 C CA . VAL A 1 346 ? 6.630 -3.411 -11.530 1.00 88.25 346 VAL A CA 1
ATOM 2627 C C . VAL A 1 346 ? 6.736 -3.635 -13.045 1.00 88.25 346 VAL A C 1
ATOM 2629 O O . VAL A 1 346 ? 7.279 -4.674 -13.424 1.00 88.25 346 VAL A O 1
ATOM 2632 N N . PRO A 1 347 ? 6.256 -2.737 -13.934 1.00 91.31 347 PRO A N 1
ATOM 2633 C CA . PRO A 1 347 ? 6.365 -2.952 -15.374 1.00 91.31 347 PRO A CA 1
ATOM 2634 C C . PRO A 1 347 ? 7.817 -3.020 -15.856 1.00 91.31 347 PRO A C 1
ATOM 2636 O O . PRO A 1 347 ? 8.110 -3.848 -16.711 1.00 91.31 347 PRO A O 1
ATOM 2639 N N . LEU A 1 348 ? 8.739 -2.256 -15.258 1.00 88.31 348 LEU A N 1
ATOM 2640 C CA . LEU A 1 348 ? 10.165 -2.332 -15.599 1.00 88.31 348 LEU A CA 1
ATOM 2641 C C . LEU A 1 348 ? 10.774 -3.706 -15.291 1.00 88.31 348 LEU A C 1
ATOM 2643 O O . LEU A 1 348 ? 11.524 -4.233 -16.103 1.00 88.31 348 LEU A O 1
ATOM 2647 N N . ILE A 1 349 ? 10.421 -4.306 -14.153 1.00 84.81 349 ILE A N 1
ATOM 2648 C CA . ILE A 1 349 ? 10.918 -5.636 -13.766 1.00 84.81 349 ILE A CA 1
ATOM 2649 C C . ILE A 1 349 ? 10.219 -6.743 -14.563 1.00 84.81 349 ILE A C 1
ATOM 2651 O O . ILE A 1 349 ? 10.842 -7.705 -14.995 1.00 84.81 349 ILE A O 1
ATOM 2655 N N . THR A 1 350 ? 8.906 -6.630 -14.759 1.00 88.38 350 THR A N 1
ATOM 2656 C CA . THR A 1 350 ? 8.102 -7.674 -15.420 1.00 88.38 350 THR A CA 1
ATOM 2657 C C . THR A 1 350 ? 8.137 -7.594 -16.947 1.00 88.38 350 THR A C 1
ATOM 2659 O O . THR A 1 350 ? 7.689 -8.525 -17.623 1.00 88.38 350 THR A O 1
ATOM 2662 N N . GLY A 1 351 ? 8.689 -6.518 -17.511 1.00 89.38 351 GLY A N 1
ATOM 2663 C CA . GLY A 1 351 ? 8.709 -6.244 -18.947 1.00 89.38 351 GLY A CA 1
ATOM 2664 C C . GLY A 1 351 ? 7.338 -5.871 -19.513 1.00 89.38 351 GLY A C 1
ATOM 2665 O O . GLY A 1 351 ? 7.070 -6.154 -20.675 1.00 89.38 351 GLY A O 1
ATOM 2666 N N . PHE A 1 352 ? 6.447 -5.308 -18.694 1.00 93.19 352 PHE A N 1
ATOM 2667 C CA . PHE A 1 352 ? 5.178 -4.751 -19.170 1.00 93.19 352 PHE A CA 1
ATOM 2668 C C . PHE A 1 352 ? 5.397 -3.304 -19.637 1.00 93.19 352 PHE A C 1
ATOM 2670 O O . PHE A 1 352 ? 6.279 -2.629 -19.100 1.00 93.19 352 PHE A O 1
ATOM 2677 N N . PRO A 1 353 ? 4.591 -2.768 -20.570 1.00 93.25 353 PRO A N 1
ATOM 2678 C CA . PRO A 1 353 ? 4.768 -1.393 -21.024 1.00 93.25 353 PRO A CA 1
ATOM 2679 C C . PRO A 1 353 ? 4.433 -0.382 -19.905 1.00 93.25 353 PRO A C 1
ATOM 2681 O O . PRO A 1 353 ? 3.289 -0.341 -19.433 1.00 93.25 353 PRO A O 1
ATOM 2684 N N . PRO A 1 354 ? 5.374 0.492 -19.481 1.00 92.81 354 PRO A N 1
ATOM 2685 C CA . PRO A 1 354 ? 5.143 1.432 -18.379 1.00 92.81 354 PRO A CA 1
ATOM 2686 C C . PRO A 1 354 ? 3.976 2.397 -18.628 1.00 92.81 354 PRO A C 1
ATOM 2688 O O . PRO A 1 354 ? 3.180 2.658 -17.725 1.00 92.81 354 PRO A O 1
ATOM 2691 N N . ALA A 1 355 ? 3.845 2.901 -19.860 1.00 93.81 355 ALA A N 1
ATOM 2692 C CA . ALA A 1 355 ? 2.766 3.812 -20.244 1.00 93.81 355 ALA A CA 1
ATOM 2693 C C . ALA A 1 355 ? 1.385 3.139 -20.151 1.00 93.81 355 ALA A C 1
ATOM 2695 O O . ALA A 1 355 ? 0.451 3.729 -19.608 1.00 93.81 355 ALA A O 1
ATOM 2696 N N . THR A 1 356 ? 1.276 1.884 -20.599 1.00 95.38 356 THR A N 1
ATOM 2697 C CA . THR A 1 356 ? 0.055 1.069 -20.516 1.00 95.38 356 THR A CA 1
ATOM 2698 C C . THR A 1 356 ? -0.337 0.805 -19.070 1.00 95.38 356 THR A C 1
ATOM 2700 O O . THR A 1 356 ? -1.490 1.016 -18.689 1.00 95.38 356 THR A O 1
ATOM 2703 N N . THR A 1 357 ? 0.628 0.435 -18.225 1.00 95.75 357 THR A N 1
ATOM 2704 C CA . THR A 1 357 ? 0.386 0.246 -16.791 1.00 95.75 357 THR A CA 1
ATOM 2705 C C . THR A 1 357 ? -0.096 1.533 -16.115 1.00 95.75 357 THR A C 1
ATOM 2707 O O . THR A 1 357 ? -1.065 1.484 -15.359 1.00 95.75 357 THR A O 1
ATOM 2710 N N . LEU A 1 358 ? 0.492 2.698 -16.417 1.00 95.25 358 LEU A N 1
ATOM 2711 C CA . LEU A 1 358 ? 0.024 3.983 -15.874 1.00 95.25 358 LEU A CA 1
ATOM 2712 C C . LEU A 1 358 ? -1.382 4.346 -16.361 1.00 95.25 358 LEU A C 1
ATOM 2714 O O . LEU A 1 358 ? -2.214 4.799 -15.573 1.00 95.25 358 LEU A O 1
ATOM 2718 N N . PHE A 1 359 ? -1.653 4.134 -17.649 1.00 96.69 359 PHE A N 1
ATOM 2719 C CA . PHE A 1 359 ? -2.955 4.393 -18.250 1.00 96.69 359 PHE A CA 1
ATOM 2720 C C . PHE A 1 359 ? -4.060 3.600 -17.538 1.00 96.69 359 PHE A C 1
ATOM 2722 O O . PHE A 1 359 ? -5.056 4.177 -17.090 1.00 96.69 359 PHE A O 1
ATOM 2729 N N . PHE A 1 360 ? -3.857 2.292 -17.355 1.00 97.38 360 PHE A N 1
ATOM 2730 C CA . PHE A 1 360 ? -4.821 1.432 -16.669 1.00 97.38 360 PHE A CA 1
ATOM 2731 C C . PHE A 1 360 ? -4.863 1.629 -15.155 1.00 97.38 360 PHE A C 1
ATOM 2733 O O . PHE A 1 360 ? -5.926 1.472 -14.564 1.00 97.38 360 PHE A O 1
ATOM 2740 N N . SER A 1 361 ? -3.766 2.043 -14.526 1.00 96.38 361 SER A N 1
ATOM 2741 C CA . SER A 1 361 ? -3.747 2.485 -13.127 1.00 96.38 361 SER A CA 1
ATOM 2742 C C . SER A 1 361 ? -4.617 3.739 -12.921 1.00 96.38 361 SER A C 1
ATOM 2744 O O . SER A 1 361 ? -5.431 3.804 -11.991 1.00 96.38 361 SER A O 1
ATOM 2746 N N . GLY A 1 362 ? -4.551 4.694 -13.854 1.00 97.12 362 GLY A N 1
ATOM 2747 C CA . GLY A 1 362 ? -5.432 5.858 -13.894 1.00 97.12 362 GLY A CA 1
ATOM 2748 C C . GLY A 1 362 ? -6.903 5.479 -14.081 1.00 97.12 362 GLY A C 1
ATOM 2749 O O . GLY A 1 362 ? -7.740 5.862 -13.261 1.00 97.12 362 GLY A O 1
ATOM 2750 N N . LEU A 1 363 ? -7.225 4.677 -15.103 1.00 98.19 363 LEU A N 1
ATOM 2751 C CA . LEU A 1 363 ? -8.594 4.190 -15.334 1.00 98.19 363 LEU A CA 1
ATOM 2752 C C . LEU A 1 363 ? -9.128 3.360 -14.160 1.00 98.19 363 LEU A C 1
ATOM 2754 O O . LEU A 1 363 ? -10.269 3.548 -13.740 1.00 98.19 363 LEU A O 1
ATOM 2758 N N . GLY A 1 364 ? -8.296 2.482 -13.605 1.00 98.06 364 GLY A N 1
ATOM 2759 C CA . GLY A 1 364 ? -8.602 1.662 -12.440 1.00 98.06 364 GLY A CA 1
ATOM 2760 C C . GLY A 1 364 ? -8.913 2.510 -11.212 1.00 98.06 364 GLY A C 1
ATOM 2761 O O . GLY A 1 364 ? -9.886 2.240 -10.513 1.00 98.06 364 GLY A O 1
ATOM 2762 N N . THR A 1 365 ? -8.172 3.599 -10.996 1.00 98.00 365 THR A N 1
ATOM 2763 C CA . THR A 1 365 ? -8.461 4.566 -9.927 1.00 98.00 365 THR A CA 1
ATOM 2764 C C . THR A 1 365 ? -9.824 5.234 -10.122 1.00 98.00 365 THR A C 1
ATOM 2766 O O . THR A 1 365 ? -10.612 5.317 -9.179 1.00 98.00 365 THR A O 1
ATOM 2769 N N . LEU A 1 366 ? -10.151 5.673 -11.340 1.00 98.50 366 LEU A N 1
ATOM 2770 C CA . LEU A 1 366 ? -11.458 6.275 -11.634 1.00 98.50 366 LEU A CA 1
ATOM 2771 C C . LEU A 1 366 ? -12.597 5.266 -11.415 1.00 98.50 366 LEU A C 1
ATOM 2773 O O . LEU A 1 366 ? -13.586 5.580 -10.747 1.00 98.50 366 LEU A O 1
ATOM 2777 N N . LEU A 1 367 ? -12.430 4.035 -11.905 1.00 98.50 367 LEU A N 1
ATOM 2778 C CA . LEU A 1 367 ? -13.374 2.939 -11.692 1.00 98.50 367 LEU A CA 1
ATOM 2779 C C . LEU A 1 367 ? -13.551 2.642 -10.200 1.00 98.50 367 LEU A C 1
ATOM 2781 O O . LEU A 1 367 ? -14.677 2.529 -9.719 1.00 98.50 367 LEU A O 1
ATOM 2785 N N . PHE A 1 368 ? -12.461 2.579 -9.442 1.00 98.25 368 PHE A N 1
ATOM 2786 C CA . PHE A 1 368 ? -12.490 2.348 -8.004 1.00 98.25 368 PHE A CA 1
ATOM 2787 C C . PHE A 1 368 ? -13.290 3.422 -7.258 1.00 98.25 368 PHE A C 1
ATOM 2789 O O . PHE A 1 368 ? -14.089 3.097 -6.375 1.00 98.25 368 PHE A O 1
ATOM 2796 N N . LEU A 1 369 ? -13.139 4.699 -7.618 1.00 97.00 369 LEU A N 1
ATOM 2797 C CA . LEU A 1 369 ? -13.912 5.789 -7.010 1.00 97.00 369 LEU A CA 1
ATOM 2798 C C . LEU A 1 369 ? -15.411 5.652 -7.306 1.00 97.00 369 LEU A C 1
ATOM 2800 O O . LEU A 1 369 ? -16.237 5.887 -6.418 1.00 97.00 369 LEU A O 1
ATOM 2804 N N . VAL A 1 370 ? -15.776 5.205 -8.511 1.00 97.00 370 VAL A N 1
ATOM 2805 C CA . VAL A 1 370 ? -17.170 4.893 -8.866 1.00 97.00 370 VAL A CA 1
ATOM 2806 C C . VAL A 1 370 ? -17.687 3.714 -8.039 1.00 97.00 370 VAL A C 1
ATOM 2808 O O . VAL A 1 370 ? -18.724 3.828 -7.376 1.00 97.00 370 VAL A O 1
ATOM 2811 N N . ILE A 1 371 ? -16.951 2.600 -8.000 1.00 97.19 371 ILE A N 1
ATOM 2812 C CA . ILE A 1 371 ? -17.362 1.389 -7.279 1.00 97.19 371 ILE A CA 1
ATOM 2813 C C . ILE A 1 371 ? -17.454 1.643 -5.777 1.00 97.19 371 ILE A C 1
ATOM 2815 O O . ILE A 1 371 ? -18.396 1.174 -5.149 1.00 97.19 371 ILE A O 1
ATOM 2819 N N . THR A 1 372 ? -16.585 2.450 -5.177 1.00 95.50 372 THR A N 1
ATOM 2820 C CA . THR A 1 372 ? -16.652 2.817 -3.746 1.00 95.50 372 THR A CA 1
ATOM 2821 C C . THR A 1 372 ? -17.660 3.931 -3.442 1.00 95.50 372 THR A C 1
ATOM 2823 O O . THR A 1 372 ? -17.855 4.311 -2.283 1.00 95.50 372 THR A O 1
ATOM 2826 N N . GLY A 1 373 ? -18.357 4.445 -4.461 1.00 93.94 373 GLY A N 1
ATOM 2827 C CA . GLY A 1 373 ? -19.363 5.492 -4.308 1.00 93.94 373 GLY A CA 1
ATOM 2828 C C . GLY A 1 373 ? -18.775 6.815 -3.820 1.00 93.94 373 GLY A C 1
ATOM 2829 O O . GLY A 1 373 ? -19.445 7.537 -3.081 1.00 93.94 373 GLY A O 1
ATOM 2830 N N . ASN A 1 374 ? -17.524 7.105 -4.192 1.00 93.81 374 ASN A N 1
ATOM 2831 C CA . ASN A 1 374 ? -16.799 8.332 -3.867 1.00 93.81 374 ASN A CA 1
ATOM 2832 C C . ASN A 1 374 ? -16.618 8.572 -2.354 1.00 93.81 374 ASN A C 1
ATOM 2834 O O . ASN A 1 374 ? -16.623 9.709 -1.881 1.00 93.81 374 ASN A O 1
ATOM 2838 N N . ARG A 1 375 ? -16.506 7.491 -1.568 1.00 91.50 375 ARG A N 1
ATOM 2839 C CA . ARG A 1 375 ? -16.357 7.553 -0.099 1.00 91.50 375 ARG A CA 1
ATOM 2840 C C . ARG A 1 375 ? -14.982 7.137 0.405 1.00 91.50 375 ARG A C 1
ATOM 2842 O O . ARG A 1 375 ? -14.652 7.457 1.545 1.00 91.50 375 ARG A O 1
ATOM 2849 N N . LEU A 1 376 ? -14.215 6.421 -0.413 1.00 93.25 376 LEU A N 1
ATOM 2850 C CA . LEU A 1 376 ? -12.904 5.898 -0.056 1.00 93.25 376 LEU A CA 1
ATOM 2851 C C . LEU A 1 376 ? -11.837 6.589 -0.920 1.00 93.25 376 LEU A C 1
ATOM 2853 O O . LEU A 1 376 ? -11.685 6.221 -2.084 1.00 93.25 376 LEU A O 1
ATOM 2857 N N . PRO A 1 377 ? -11.130 7.608 -0.395 1.00 93.75 377 PRO A N 1
ATOM 2858 C CA . PRO A 1 377 ? -10.040 8.251 -1.119 1.00 93.75 377 PRO A CA 1
ATOM 2859 C C . PRO A 1 377 ? -8.875 7.271 -1.243 1.00 93.75 377 PRO A C 1
ATOM 2861 O O . PRO A 1 377 ? -8.205 6.968 -0.260 1.00 93.75 377 PRO A O 1
ATOM 2864 N N . SER A 1 378 ? -8.663 6.734 -2.440 1.00 93.31 378 SER A N 1
ATOM 2865 C CA . SER A 1 378 ? -7.551 5.832 -2.710 1.00 93.31 378 SER A CA 1
ATOM 2866 C C . SER A 1 378 ? -7.132 5.913 -4.167 1.00 93.31 378 SER A C 1
ATOM 2868 O O . SER A 1 378 ? -7.941 6.224 -5.042 1.00 93.31 378 SER A O 1
ATOM 2870 N N . TYR A 1 379 ? -5.855 5.639 -4.398 1.00 95.25 379 TYR A N 1
ATOM 2871 C CA . TYR A 1 379 ? -5.263 5.519 -5.719 1.00 95.25 379 TYR A CA 1
ATOM 2872 C C . TYR A 1 379 ? -4.832 4.069 -5.922 1.00 95.25 379 TYR A C 1
ATOM 2874 O O . TYR A 1 379 ? -4.331 3.455 -4.975 1.00 95.25 379 TYR A O 1
ATOM 2882 N N . LEU A 1 380 ? -5.039 3.538 -7.126 1.00 95.44 380 LEU A N 1
ATOM 2883 C CA . LEU A 1 380 ? -4.687 2.168 -7.481 1.00 95.44 380 LEU A CA 1
ATOM 2884 C C . LEU A 1 380 ? -3.468 2.163 -8.389 1.00 95.44 380 LEU A C 1
ATOM 2886 O O . LEU A 1 380 ? -3.535 2.681 -9.500 1.00 95.44 380 LEU A O 1
ATOM 2890 N N . GLY A 1 381 ? -2.380 1.554 -7.934 1.00 93.44 381 GLY A N 1
ATOM 2891 C CA . GLY A 1 381 ? -1.150 1.383 -8.706 1.00 93.44 381 GLY A CA 1
ATOM 2892 C C . GLY A 1 381 ? -0.743 -0.083 -8.805 1.00 93.44 381 GLY A C 1
ATOM 2893 O O . GLY A 1 381 ? -1.446 -0.966 -8.319 1.00 93.44 381 GLY A O 1
ATOM 2894 N N . SER A 1 382 ? 0.400 -0.344 -9.435 1.00 93.50 382 SER A N 1
ATOM 2895 C CA . SER A 1 382 ? 0.936 -1.693 -9.643 1.00 93.50 382 SER A CA 1
ATOM 2896 C C . SER A 1 382 ? 1.220 -2.407 -8.319 1.00 93.50 382 SER A C 1
ATOM 2898 O O . SER A 1 382 ? 1.964 -1.883 -7.489 1.00 93.50 382 SER A O 1
ATOM 2900 N N . SER A 1 383 ? 0.678 -3.609 -8.126 1.00 91.62 383 SER A N 1
ATOM 2901 C CA . SER A 1 383 ? 0.929 -4.413 -6.926 1.00 91.62 383 SER A CA 1
ATOM 2902 C C . SER A 1 383 ? 2.193 -5.254 -7.068 1.00 91.62 383 SER A C 1
ATOM 2904 O O . SER A 1 383 ? 2.378 -5.994 -8.037 1.00 91.62 383 SER A O 1
ATOM 2906 N N . PHE A 1 384 ? 3.060 -5.173 -6.061 1.00 85.88 384 PHE A N 1
ATOM 2907 C CA . PHE A 1 384 ? 4.336 -5.891 -6.047 1.00 85.88 384 PHE A CA 1
ATOM 2908 C C . PHE A 1 384 ? 4.144 -7.397 -5.859 1.00 85.88 384 PHE A C 1
ATOM 2910 O O . PHE A 1 384 ? 4.990 -8.187 -6.273 1.00 85.88 384 PHE A O 1
ATOM 2917 N N . ALA A 1 385 ? 2.997 -7.803 -5.311 1.00 86.31 385 ALA A N 1
ATOM 2918 C CA . ALA A 1 385 ? 2.634 -9.201 -5.133 1.00 86.31 385 ALA A CA 1
ATOM 2919 C C . ALA A 1 385 ? 2.544 -9.973 -6.463 1.00 86.31 385 ALA A C 1
ATOM 2921 O O . ALA A 1 385 ? 2.658 -11.197 -6.467 1.00 86.31 385 ALA A O 1
ATOM 2922 N N . PHE A 1 386 ? 2.380 -9.275 -7.593 1.00 90.50 386 PHE A N 1
ATOM 2923 C CA . PHE A 1 386 ? 2.364 -9.898 -8.915 1.00 90.50 386 PHE A CA 1
ATOM 2924 C C . PHE A 1 386 ? 3.751 -10.131 -9.518 1.00 90.50 386 PHE A C 1
ATOM 2926 O O . PHE A 1 386 ? 3.828 -10.914 -10.456 1.00 90.50 386 PHE A O 1
ATOM 2933 N N . ILE A 1 387 ? 4.836 -9.514 -9.027 1.00 87.25 387 ILE A N 1
ATOM 2934 C CA . ILE A 1 387 ? 6.146 -9.548 -9.711 1.00 87.25 387 ILE A CA 1
ATOM 2935 C C . ILE A 1 387 ? 6.627 -10.988 -9.932 1.00 87.25 387 ILE A C 1
ATOM 2937 O O . ILE A 1 387 ? 6.780 -11.411 -11.077 1.00 87.25 387 ILE A O 1
ATOM 2941 N N . ALA A 1 388 ? 6.827 -11.755 -8.857 1.00 81.94 388 ALA A N 1
ATOM 2942 C CA . ALA A 1 388 ? 7.353 -13.116 -8.965 1.00 81.94 388 ALA A CA 1
ATOM 2943 C C . ALA A 1 388 ? 6.406 -14.062 -9.740 1.00 81.94 388 ALA A C 1
ATOM 2945 O O . ALA A 1 388 ? 6.868 -14.723 -10.673 1.00 81.94 388 ALA A O 1
ATOM 2946 N N . PRO A 1 389 ? 5.081 -14.092 -9.473 1.00 86.81 389 PRO A N 1
ATOM 2947 C CA . PRO A 1 389 ? 4.151 -14.908 -10.256 1.00 86.81 389 PRO A CA 1
ATOM 2948 C C . PRO A 1 389 ? 4.080 -14.534 -11.740 1.00 86.81 389 PRO A C 1
ATOM 2950 O O . PRO A 1 389 ? 3.965 -15.424 -12.578 1.00 86.81 389 PRO A O 1
ATOM 2953 N N . VAL A 1 390 ? 4.166 -13.245 -12.085 1.00 91.06 390 VAL A N 1
ATOM 2954 C CA . VAL A 1 390 ? 4.191 -12.790 -13.484 1.00 91.06 390 VAL A CA 1
ATOM 2955 C C . VAL A 1 390 ? 5.465 -13.260 -14.171 1.00 91.06 390 VAL A C 1
ATOM 2957 O O . VAL A 1 390 ? 5.376 -13.824 -15.258 1.00 91.06 390 VAL A O 1
ATOM 2960 N N . LEU A 1 391 ? 6.630 -13.095 -13.539 1.00 86.44 391 LEU A N 1
ATOM 2961 C CA . LEU A 1 391 ? 7.897 -13.584 -14.089 1.00 86.44 391 LEU A CA 1
ATOM 2962 C C . LEU A 1 391 ? 7.867 -15.101 -14.327 1.00 86.44 391 LEU A C 1
ATOM 2964 O O . LEU A 1 391 ? 8.315 -15.554 -15.376 1.00 86.44 391 LEU A O 1
ATOM 2968 N N . ALA A 1 392 ? 7.270 -15.871 -13.413 1.00 83.56 392 ALA A N 1
ATOM 2969 C CA . ALA A 1 392 ? 7.119 -17.320 -13.551 1.00 83.56 392 ALA A CA 1
ATOM 2970 C C . ALA A 1 392 ? 6.058 -17.746 -14.588 1.00 83.56 392 ALA A C 1
ATOM 2972 O O . ALA A 1 392 ? 6.144 -18.839 -15.150 1.00 83.56 392 ALA A O 1
ATOM 2973 N N . ALA A 1 393 ? 5.035 -16.918 -14.816 1.00 88.94 393 ALA A N 1
ATOM 2974 C CA . ALA A 1 393 ? 3.947 -17.198 -15.752 1.00 88.94 393 ALA A CA 1
ATOM 2975 C C . ALA A 1 393 ? 4.277 -16.821 -17.205 1.00 88.94 393 ALA A C 1
ATOM 2977 O O . ALA A 1 393 ? 3.641 -17.349 -18.119 1.00 88.94 393 ALA A O 1
ATOM 2978 N N . LYS A 1 394 ? 5.242 -15.920 -17.429 1.00 86.94 394 LYS A N 1
ATOM 2979 C CA . LYS A 1 394 ? 5.722 -15.568 -18.772 1.00 86.94 394 LYS A CA 1
ATOM 2980 C C . LYS A 1 394 ? 6.325 -16.792 -19.464 1.00 86.94 394 LYS A C 1
ATOM 2982 O O . LYS A 1 394 ? 7.065 -17.565 -18.859 1.00 86.94 394 LYS A O 1
ATOM 2987 N N . SER A 1 395 ? 6.051 -16.947 -20.757 1.00 74.81 395 SER A N 1
ATOM 2988 C CA . SER A 1 395 ? 6.580 -18.052 -21.566 1.00 74.81 395 SER A CA 1
ATOM 2989 C C . SER A 1 395 ? 7.317 -17.517 -22.788 1.00 74.81 395 SER A C 1
ATOM 2991 O O . SER A 1 395 ? 6.698 -16.910 -23.655 1.00 74.81 395 SER A O 1
ATOM 2993 N N . GLY A 1 396 ? 8.635 -17.729 -22.870 1.00 72.50 396 GLY A N 1
ATOM 2994 C CA . GLY A 1 396 ? 9.425 -17.332 -24.046 1.00 72.50 396 GLY A CA 1
ATOM 2995 C C . GLY A 1 396 ? 9.376 -15.831 -24.370 1.00 72.50 396 GLY A C 1
ATOM 2996 O O . GLY A 1 396 ? 9.471 -15.460 -25.531 1.00 72.50 396 GLY A O 1
ATOM 2997 N N . GLY A 1 397 ? 9.174 -14.978 -23.359 1.00 76.62 397 GLY A N 1
ATOM 2998 C CA . GLY A 1 397 ? 9.023 -13.527 -23.521 1.00 76.62 397 GLY A CA 1
ATOM 2999 C C . GLY A 1 397 ? 7.580 -13.043 -23.704 1.00 76.62 397 GLY A C 1
ATOM 3000 O O . GLY A 1 397 ? 7.327 -11.862 -23.480 1.00 76.62 397 GLY A O 1
ATOM 3001 N N . ASP A 1 398 ? 6.627 -13.933 -24.004 1.00 89.00 398 ASP A N 1
ATOM 3002 C CA . ASP A 1 398 ? 5.208 -13.580 -24.112 1.00 89.00 398 ASP A CA 1
ATOM 3003 C C . ASP A 1 398 ? 4.605 -13.258 -22.733 1.00 89.00 398 ASP A C 1
ATOM 3005 O O . ASP A 1 398 ? 4.702 -14.046 -21.782 1.00 89.00 398 ASP A O 1
ATOM 3009 N N . ILE A 1 399 ? 3.979 -12.083 -22.633 1.00 94.12 399 ILE A N 1
ATOM 3010 C CA . ILE A 1 399 ? 3.282 -11.603 -21.434 1.00 94.12 399 ILE A CA 1
ATOM 3011 C C . ILE A 1 399 ? 1.803 -12.007 -21.405 1.00 94.12 399 ILE A C 1
ATOM 3013 O O . ILE A 1 399 ? 1.186 -11.933 -20.342 1.00 94.12 399 ILE A O 1
ATOM 3017 N N . GLY A 1 400 ? 1.238 -12.474 -22.524 1.00 96.12 400 GLY A N 1
ATOM 3018 C CA . GLY A 1 400 ? -0.164 -12.879 -22.657 1.00 96.12 400 GLY A CA 1
ATOM 3019 C C . GLY A 1 400 ? -0.643 -13.840 -21.560 1.00 96.12 400 GLY A C 1
ATOM 3020 O O . GLY A 1 400 ? -1.657 -13.539 -20.920 1.00 96.12 400 GLY A O 1
ATOM 3021 N N . PRO A 1 401 ? 0.083 -14.939 -21.260 1.00 95.69 401 PRO A N 1
ATOM 3022 C CA . PRO A 1 401 ? -0.317 -15.879 -20.214 1.00 95.69 401 PRO A CA 1
ATOM 3023 C C . PRO A 1 401 ? -0.379 -15.235 -18.827 1.00 95.69 401 PRO A C 1
ATOM 3025 O O . PRO A 1 401 ? -1.313 -15.482 -18.059 1.00 95.69 401 PRO A O 1
ATOM 3028 N N . ALA A 1 402 ? 0.592 -14.371 -18.513 1.00 95.94 402 ALA A N 1
ATOM 3029 C CA . ALA A 1 402 ? 0.624 -13.640 -17.253 1.00 95.94 402 ALA A CA 1
ATOM 3030 C C . ALA A 1 402 ? -0.548 -12.649 -17.149 1.00 95.94 402 ALA A C 1
ATOM 3032 O O . ALA A 1 402 ? -1.204 -12.588 -16.110 1.00 95.94 402 ALA A O 1
ATOM 3033 N N . LEU A 1 403 ? -0.872 -11.938 -18.236 1.00 97.56 403 LEU A N 1
ATOM 3034 C CA . LEU A 1 403 ? -2.042 -11.057 -18.319 1.00 97.56 403 LEU A CA 1
ATOM 3035 C C . LEU A 1 403 ? -3.354 -11.824 -18.096 1.00 97.56 403 LEU A C 1
ATOM 3037 O O . LEU A 1 403 ? -4.200 -11.376 -17.322 1.00 97.56 403 LEU A O 1
ATOM 3041 N N . GLY A 1 404 ? -3.507 -13.013 -18.688 1.00 97.50 404 GLY A N 1
ATOM 3042 C CA . GLY A 1 404 ? -4.665 -13.879 -18.446 1.00 97.50 404 GLY A CA 1
ATOM 3043 C C . GLY A 1 404 ? -4.795 -14.298 -16.980 1.00 97.50 404 GLY A C 1
ATOM 3044 O O . GLY A 1 404 ? -5.889 -14.249 -16.414 1.00 97.50 404 GLY A O 1
ATOM 3045 N N . GLY A 1 405 ? -3.681 -14.637 -16.324 1.00 96.94 405 GLY A N 1
ATOM 3046 C CA . GLY A 1 405 ? -3.671 -14.917 -14.886 1.00 96.94 405 GLY A CA 1
ATOM 3047 C C . GLY A 1 405 ? -4.016 -13.693 -14.026 1.00 96.94 405 GLY A C 1
ATOM 3048 O O . GLY A 1 405 ? -4.773 -13.831 -13.064 1.00 96.94 405 GLY A O 1
ATOM 3049 N N . ILE A 1 406 ? -3.553 -12.490 -14.396 1.00 97.88 406 ILE A N 1
ATOM 3050 C CA . ILE A 1 406 ? -3.928 -11.221 -13.741 1.00 97.88 406 ILE A CA 1
ATOM 3051 C C . ILE A 1 406 ? -5.436 -10.974 -13.857 1.00 97.88 406 ILE A C 1
ATOM 3053 O O . ILE A 1 406 ? -6.077 -10.660 -12.855 1.00 97.88 406 ILE A O 1
ATOM 3057 N N . VAL A 1 407 ? -6.023 -11.169 -15.043 1.00 98.62 407 VAL A N 1
ATOM 3058 C CA . VAL A 1 407 ? -7.474 -11.029 -15.255 1.00 98.62 407 VAL A CA 1
ATOM 3059 C C . VAL A 1 407 ? -8.252 -11.978 -14.343 1.00 98.62 407 VAL A C 1
ATOM 3061 O O . VAL A 1 407 ? -9.186 -11.551 -13.663 1.00 98.62 407 VAL A O 1
ATOM 3064 N N . VAL A 1 408 ? -7.855 -13.251 -14.271 1.00 98.44 408 VAL A N 1
ATOM 3065 C CA . VAL A 1 408 ? -8.534 -14.234 -13.411 1.00 98.44 408 VAL A CA 1
ATOM 3066 C C . VAL A 1 408 ? -8.369 -13.896 -11.926 1.00 98.44 408 VAL A C 1
ATOM 3068 O O . VAL A 1 408 ? -9.342 -13.976 -11.177 1.00 98.44 408 VAL A O 1
ATOM 3071 N N . ALA A 1 409 ? -7.183 -13.466 -11.492 1.00 97.81 409 ALA A N 1
ATOM 3072 C CA . ALA A 1 409 ? -6.952 -13.038 -10.113 1.00 97.81 409 ALA A CA 1
ATOM 3073 C C . ALA A 1 409 ? -7.782 -11.796 -9.745 1.00 97.81 409 ALA A C 1
ATOM 3075 O O . ALA A 1 409 ? -8.402 -11.763 -8.682 1.00 97.81 409 ALA A O 1
ATOM 3076 N N . GLY A 1 410 ? -7.872 -10.807 -10.639 1.00 98.38 410 GLY A N 1
ATOM 3077 C CA . GLY A 1 410 ? -8.728 -9.635 -10.455 1.00 98.38 410 GLY A CA 1
ATOM 3078 C C . GLY A 1 410 ? -10.209 -10.009 -10.355 1.00 98.38 410 GLY A C 1
ATOM 3079 O O . GLY A 1 410 ? -10.909 -9.548 -9.451 1.00 98.38 410 GLY A O 1
ATOM 3080 N N . ALA A 1 411 ? -10.681 -10.909 -11.220 1.00 98.62 411 ALA A N 1
ATOM 3081 C CA . ALA A 1 411 ? -12.051 -11.413 -11.168 1.00 98.62 411 ALA A CA 1
ATOM 3082 C C . ALA A 1 411 ? -12.325 -12.157 -9.851 1.00 98.62 411 ALA A C 1
ATOM 3084 O O . ALA A 1 411 ? -13.351 -11.924 -9.210 1.00 98.62 411 ALA A O 1
ATOM 3085 N N . ALA A 1 412 ? -11.388 -12.993 -9.398 1.00 98.31 412 ALA A N 1
ATOM 3086 C CA . ALA A 1 412 ? -11.479 -13.683 -8.115 1.00 98.31 412 ALA A CA 1
ATOM 3087 C C . ALA A 1 412 ? -11.522 -12.699 -6.932 1.00 98.31 412 ALA A C 1
ATOM 3089 O O . ALA A 1 412 ? -12.377 -12.842 -6.055 1.00 98.31 412 ALA A O 1
ATOM 3090 N N . LEU A 1 413 ? -10.682 -11.658 -6.923 1.00 97.94 413 LEU A N 1
ATOM 3091 C CA . LEU A 1 413 ? -10.726 -10.609 -5.899 1.00 97.94 413 LEU A CA 1
ATOM 3092 C C . LEU A 1 413 ? -12.059 -9.845 -5.924 1.00 97.94 413 LEU A C 1
ATOM 3094 O O . LEU A 1 413 ? -12.632 -9.573 -4.867 1.00 97.94 413 LEU A O 1
ATOM 3098 N N . ALA A 1 414 ? -12.601 -9.555 -7.109 1.00 98.19 414 ALA A N 1
ATOM 3099 C CA . ALA A 1 414 ? -13.898 -8.901 -7.235 1.00 98.19 414 ALA A CA 1
ATOM 3100 C C . ALA A 1 414 ? -15.044 -9.773 -6.694 1.00 98.19 414 ALA A C 1
ATOM 3102 O O . ALA A 1 414 ? -15.931 -9.263 -6.003 1.00 98.19 414 ALA A O 1
ATOM 3103 N N . LEU A 1 415 ? -15.001 -11.088 -6.933 1.00 98.00 415 LEU A N 1
ATOM 3104 C CA . LEU A 1 415 ? -15.947 -12.053 -6.362 1.00 98.00 415 LEU A CA 1
ATOM 3105 C C . LEU A 1 415 ? -15.833 -12.136 -4.836 1.00 98.00 415 LEU A C 1
ATOM 3107 O O . LEU A 1 415 ? -16.855 -12.151 -4.147 1.00 98.00 415 LEU A O 1
ATOM 3111 N N . VAL A 1 416 ? -14.613 -12.123 -4.288 1.00 96.00 416 VAL A N 1
ATOM 3112 C CA . VAL A 1 416 ? -14.406 -12.029 -2.834 1.00 96.00 416 VAL A CA 1
ATOM 3113 C C . VAL A 1 416 ? -14.992 -10.725 -2.297 1.00 96.00 416 VAL A C 1
ATOM 3115 O O . VAL A 1 416 ? -15.698 -10.739 -1.289 1.00 96.00 416 VAL A O 1
ATOM 3118 N N . GLY A 1 417 ? -14.768 -9.603 -2.979 1.00 96.31 417 GLY A N 1
ATOM 3119 C CA . GLY A 1 417 ? -15.353 -8.317 -2.614 1.00 96.31 417 GLY A CA 1
ATOM 3120 C C . GLY A 1 417 ? -16.878 -8.334 -2.598 1.00 96.31 417 GLY A C 1
ATOM 3121 O O . GLY A 1 417 ? -17.484 -7.841 -1.646 1.00 96.31 417 GLY A O 1
ATOM 3122 N N . LEU A 1 418 ? -17.501 -8.974 -3.589 1.00 96.25 418 LEU A N 1
ATOM 3123 C CA . LEU A 1 418 ? -18.946 -9.183 -3.624 1.00 96.25 418 LEU A CA 1
ATOM 3124 C C . LEU A 1 418 ? -19.414 -10.034 -2.435 1.00 96.25 418 LEU A C 1
ATOM 3126 O O . LEU A 1 418 ? -20.363 -9.658 -1.748 1.00 96.25 418 LEU A O 1
ATOM 3130 N N . ALA A 1 419 ? -18.724 -11.135 -2.132 1.00 94.56 419 ALA A N 1
ATOM 3131 C CA . ALA A 1 419 ? -19.042 -11.970 -0.975 1.00 94.56 419 ALA A CA 1
ATOM 3132 C C . ALA A 1 419 ? -18.939 -11.185 0.345 1.00 94.56 419 ALA A C 1
ATOM 3134 O O . ALA A 1 419 ? -19.823 -11.276 1.198 1.00 94.56 419 ALA A O 1
ATOM 3135 N N . VAL A 1 420 ? -17.910 -10.349 0.501 1.00 93.69 420 VAL A N 1
ATOM 3136 C CA . VAL A 1 420 ? -17.743 -9.459 1.663 1.00 93.69 420 VAL A CA 1
ATOM 3137 C C . VAL A 1 420 ? -18.838 -8.400 1.721 1.00 93.69 420 VAL A C 1
ATOM 3139 O O . VAL A 1 420 ? -19.316 -8.082 2.808 1.00 93.69 420 VAL A O 1
ATOM 3142 N N . GLN A 1 421 ? -19.267 -7.871 0.576 1.00 93.19 421 GLN A N 1
ATOM 3143 C CA . GLN A 1 421 ? -20.342 -6.886 0.507 1.00 93.19 421 GLN A CA 1
ATOM 3144 C C . GLN A 1 421 ? -21.691 -7.466 0.958 1.00 93.19 421 GLN A C 1
ATOM 3146 O O . GLN A 1 421 ? -22.496 -6.740 1.540 1.00 93.19 421 GLN A O 1
ATOM 3151 N N . LEU A 1 422 ? -21.926 -8.756 0.696 1.00 91.69 422 LEU A N 1
ATOM 3152 C CA . LEU A 1 422 ? -23.168 -9.455 1.032 1.00 91.69 422 LEU A CA 1
ATOM 3153 C C . LEU A 1 422 ? -23.169 -10.025 2.460 1.00 91.69 422 LEU A C 1
ATOM 3155 O O . LEU A 1 422 ? -24.171 -9.912 3.160 1.00 91.69 422 LEU A O 1
ATOM 3159 N N . VAL A 1 423 ? -22.061 -10.635 2.894 1.00 90.25 423 VAL A N 1
ATOM 3160 C CA . VAL A 1 423 ? -21.981 -11.429 4.140 1.00 90.25 423 VAL A CA 1
ATOM 3161 C C . VAL A 1 423 ? -21.216 -10.700 5.260 1.00 90.25 423 VAL A C 1
ATOM 3163 O O . VAL A 1 423 ? -21.339 -11.045 6.435 1.00 90.25 423 VAL A O 1
ATOM 3166 N N . GLY A 1 424 ? -20.445 -9.662 4.925 1.00 85.94 424 GLY A N 1
ATOM 3167 C CA . GLY A 1 424 ? -19.575 -8.926 5.846 1.00 85.94 424 GLY A CA 1
ATOM 3168 C C . GLY A 1 424 ? -18.146 -9.486 5.931 1.00 85.94 424 GLY A C 1
ATOM 3169 O O . GLY A 1 424 ? -17.869 -10.621 5.553 1.00 85.94 424 GLY A O 1
ATOM 3170 N N . ALA A 1 425 ? -17.213 -8.683 6.458 1.00 82.00 425 ALA A N 1
ATOM 3171 C CA . ALA A 1 425 ? -15.773 -8.994 6.496 1.00 82.00 425 ALA A CA 1
ATOM 3172 C C . ALA A 1 425 ? -15.326 -9.862 7.695 1.00 82.00 425 ALA A C 1
ATOM 3174 O O . ALA A 1 425 ? -14.140 -10.157 7.851 1.00 82.00 425 ALA A O 1
ATOM 3175 N N . GLY A 1 426 ? -16.250 -10.277 8.569 1.00 80.88 426 GLY A N 1
ATOM 3176 C CA . GLY A 1 426 ? -15.911 -10.986 9.809 1.00 80.88 426 GLY A CA 1
ATOM 3177 C C . GLY A 1 426 ? -15.182 -12.315 9.585 1.00 80.88 426 GLY A C 1
ATOM 3178 O O . GLY A 1 426 ? -14.306 -12.675 10.369 1.00 80.88 426 GLY A O 1
ATOM 3179 N N . TRP A 1 427 ? -15.495 -13.028 8.501 1.00 82.88 427 TRP A N 1
ATOM 3180 C CA . TRP A 1 427 ? -14.813 -14.275 8.149 1.00 82.88 427 TRP A CA 1
ATOM 3181 C C . TRP A 1 427 ? -13.365 -14.040 7.696 1.00 82.88 427 TRP A C 1
ATOM 3183 O O . TRP A 1 427 ? -12.503 -14.837 8.052 1.00 82.88 427 TRP A O 1
ATOM 3193 N N . ILE A 1 428 ? -13.073 -12.919 7.021 1.00 81.88 428 ILE A N 1
ATOM 3194 C CA . ILE A 1 428 ? -11.704 -12.536 6.633 1.00 81.88 428 ILE A CA 1
ATOM 3195 C C . ILE A 1 428 ? -10.874 -12.250 7.874 1.00 81.88 428 ILE A C 1
ATOM 3197 O O . ILE A 1 428 ? -9.779 -12.780 8.007 1.00 81.88 428 ILE A O 1
ATOM 3201 N N . ASN A 1 429 ? -11.414 -11.487 8.829 1.00 80.44 429 ASN A N 1
ATOM 3202 C CA . ASN A 1 429 ? -10.705 -11.204 10.080 1.00 80.44 429 ASN A CA 1
ATOM 3203 C C . ASN A 1 429 ? -10.402 -12.483 10.883 1.00 80.44 429 ASN A C 1
ATOM 3205 O O . ASN A 1 429 ? -9.404 -12.535 11.598 1.00 80.44 429 ASN A O 1
ATOM 3209 N N . ARG A 1 430 ? -11.247 -13.521 10.772 1.00 85.69 430 ARG A N 1
ATOM 3210 C CA . ARG A 1 430 ? -10.976 -14.836 11.375 1.00 85.69 430 ARG A CA 1
ATOM 3211 C C . ARG A 1 430 ? -9.942 -15.627 10.589 1.00 85.69 430 ARG A C 1
ATOM 3213 O O . ARG A 1 430 ? -9.110 -16.264 11.215 1.00 85.69 430 ARG A O 1
ATOM 3220 N N . LEU A 1 431 ? -10.008 -15.609 9.259 1.00 87.44 431 LEU A N 1
ATOM 3221 C CA . LEU A 1 431 ? -9.077 -16.324 8.386 1.00 87.44 431 LEU A CA 1
ATOM 3222 C C . LEU A 1 431 ? -7.665 -15.729 8.460 1.00 87.44 431 LEU A C 1
ATOM 3224 O O . LEU A 1 431 ? -6.687 -16.470 8.478 1.00 87.44 431 LEU A O 1
ATOM 3228 N N . MET A 1 432 ? -7.570 -14.404 8.534 1.00 87.69 432 MET A N 1
ATOM 3229 C CA . MET A 1 432 ? -6.331 -13.635 8.453 1.00 87.69 432 MET A CA 1
ATOM 3230 C C . MET A 1 432 ? -6.182 -12.709 9.672 1.00 87.69 432 MET A C 1
ATOM 3232 O O . MET A 1 432 ? -6.249 -11.484 9.544 1.00 87.69 432 MET A O 1
ATOM 3236 N N . PRO A 1 433 ? -5.982 -13.260 10.882 1.00 89.94 433 PRO A N 1
ATOM 3237 C CA . PRO A 1 433 ? -5.693 -12.442 12.055 1.00 89.94 433 PRO A CA 1
ATOM 3238 C C . PRO A 1 433 ? -4.374 -11.665 11.875 1.00 89.94 433 PRO A C 1
ATOM 3240 O O . PRO A 1 433 ? -3.582 -11.993 10.985 1.00 89.94 433 PRO A O 1
ATOM 3243 N N . PRO A 1 434 ? -4.091 -10.648 12.713 1.00 90.50 434 PRO A N 1
ATOM 3244 C CA . PRO A 1 434 ? -2.934 -9.769 12.528 1.00 90.50 434 PRO A CA 1
ATOM 3245 C C . PRO A 1 434 ? -1.586 -10.490 12.415 1.00 90.50 434 PRO A C 1
ATOM 3247 O O . PRO A 1 434 ? -0.737 -10.049 11.648 1.00 90.50 434 PRO A O 1
ATOM 3250 N N . VAL A 1 435 ? -1.402 -11.621 13.109 1.00 94.75 435 VAL A N 1
ATOM 3251 C CA . VAL A 1 435 ? -0.184 -12.439 12.985 1.00 94.75 435 VAL A CA 1
ATOM 3252 C C . VAL A 1 435 ? 0.001 -12.985 11.566 1.00 94.75 435 VAL A C 1
ATOM 3254 O O . VAL A 1 435 ? 1.074 -12.818 10.991 1.00 94.75 435 VAL A O 1
ATOM 3257 N N . VAL A 1 436 ? -1.059 -13.544 10.971 1.00 93.38 436 VAL A N 1
ATOM 3258 C CA . VAL A 1 436 ? -1.061 -14.087 9.603 1.00 93.38 436 VAL A CA 1
ATOM 3259 C C . VAL A 1 436 ? -0.898 -12.958 8.590 1.00 93.38 436 VAL A C 1
ATOM 3261 O O . VAL A 1 436 ? -0.043 -13.035 7.716 1.00 93.38 436 VAL A O 1
ATOM 3264 N N . THR A 1 437 ? -1.673 -11.882 8.740 1.00 89.50 437 THR A N 1
ATOM 3265 C CA . THR A 1 437 ? -1.611 -10.725 7.836 1.00 89.50 437 THR A CA 1
ATOM 3266 C C . THR A 1 437 ? -0.219 -10.091 7.839 1.00 89.50 437 THR A C 1
ATOM 3268 O O . THR A 1 437 ? 0.352 -9.873 6.775 1.00 89.50 437 THR A O 1
ATOM 3271 N N . GLY A 1 438 ? 0.365 -9.840 9.015 1.00 90.81 438 GLY A N 1
ATOM 3272 C CA . GLY A 1 438 ? 1.707 -9.265 9.115 1.00 90.81 438 GLY A CA 1
ATOM 3273 C C . GLY A 1 438 ? 2.802 -10.196 8.583 1.00 90.81 438 GLY A C 1
ATOM 3274 O O . GLY A 1 438 ? 3.730 -9.710 7.944 1.00 90.81 438 GLY A O 1
ATOM 3275 N N . ALA A 1 439 ? 2.663 -11.520 8.749 1.00 93.75 439 ALA A N 1
ATOM 3276 C CA . ALA A 1 439 ? 3.592 -12.494 8.170 1.00 93.75 439 ALA A CA 1
ATOM 3277 C C . ALA A 1 439 ? 3.548 -12.487 6.636 1.00 93.75 439 ALA A C 1
ATOM 3279 O O . ALA A 1 439 ? 4.598 -12.438 5.999 1.00 93.75 439 ALA A O 1
ATOM 3280 N N . ILE A 1 440 ? 2.346 -12.461 6.049 1.00 89.56 440 ILE A N 1
ATOM 3281 C CA . ILE A 1 440 ? 2.146 -12.374 4.594 1.00 89.56 440 ILE A CA 1
ATOM 3282 C C . ILE A 1 440 ? 2.711 -11.061 4.039 1.00 89.56 440 ILE A C 1
ATOM 3284 O O . ILE A 1 440 ? 3.403 -11.068 3.028 1.00 89.56 440 ILE A O 1
ATOM 3288 N N . VAL A 1 441 ? 2.471 -9.927 4.700 1.00 86.44 441 VAL A N 1
ATOM 3289 C CA . VAL A 1 441 ? 3.029 -8.639 4.251 1.00 86.44 441 VAL A CA 1
ATOM 3290 C C . VAL A 1 441 ? 4.557 -8.634 4.349 1.00 86.44 441 VAL A C 1
ATOM 3292 O O . VAL A 1 441 ? 5.239 -8.207 3.418 1.00 86.44 441 VAL A O 1
ATOM 3295 N N . MET A 1 442 ? 5.108 -9.158 5.447 1.00 91.94 442 MET A N 1
ATOM 3296 C CA . MET A 1 442 ? 6.554 -9.210 5.657 1.00 91.94 442 MET A CA 1
ATOM 3297 C C . MET A 1 442 ? 7.259 -10.075 4.611 1.00 91.94 442 MET A C 1
ATOM 3299 O O . MET A 1 442 ? 8.274 -9.660 4.048 1.00 91.94 442 MET A O 1
ATOM 3303 N N . LEU A 1 443 ? 6.721 -11.265 4.337 1.00 89.75 443 LEU A N 1
ATOM 3304 C CA . LEU A 1 443 ? 7.350 -12.205 3.417 1.00 89.75 443 LEU A CA 1
ATOM 3305 C C . LEU A 1 443 ? 7.357 -11.698 1.969 1.00 89.75 443 LEU A C 1
ATOM 3307 O O . LEU A 1 443 ? 8.261 -12.068 1.235 1.00 89.75 443 LEU A O 1
ATOM 3311 N N . ILE A 1 444 ? 6.432 -10.817 1.564 1.00 84.44 444 ILE A N 1
ATOM 3312 C CA . ILE A 1 444 ? 6.465 -10.176 0.233 1.00 84.44 444 ILE A CA 1
ATOM 3313 C C . ILE A 1 444 ? 7.704 -9.297 0.099 1.00 84.44 444 ILE A C 1
ATOM 3315 O O . ILE A 1 444 ? 8.454 -9.432 -0.863 1.00 84.44 444 ILE A O 1
ATOM 3319 N N . GLY A 1 445 ? 7.939 -8.417 1.077 1.00 87.38 445 GLY A N 1
ATOM 3320 C CA . GLY A 1 445 ? 9.112 -7.542 1.065 1.00 87.38 445 GLY A CA 1
ATOM 3321 C C . GLY A 1 445 ? 10.419 -8.339 1.061 1.00 87.38 445 GLY A C 1
ATOM 3322 O O . GLY A 1 445 ? 11.338 -8.014 0.316 1.00 87.38 445 GLY A O 1
ATOM 3323 N N . LEU A 1 446 ? 10.484 -9.424 1.839 1.00 92.19 446 LEU A N 1
ATOM 3324 C CA . LEU A 1 446 ? 11.673 -10.279 1.907 1.00 92.19 446 LEU A CA 1
ATOM 3325 C C . LEU A 1 446 ? 11.871 -11.144 0.653 1.00 92.19 446 LEU A C 1
ATOM 3327 O O . LEU A 1 446 ? 12.999 -11.269 0.190 1.00 92.19 446 LEU A O 1
ATOM 3331 N N . ASN A 1 447 ? 10.803 -11.697 0.072 1.00 88.50 447 ASN A N 1
ATOM 3332 C CA . ASN A 1 447 ? 10.878 -12.508 -1.150 1.00 88.50 447 ASN A CA 1
ATOM 3333 C C . ASN A 1 447 ? 11.306 -11.682 -2.374 1.00 88.50 447 ASN A C 1
ATOM 3335 O O . ASN A 1 447 ? 11.919 -12.215 -3.290 1.00 88.50 447 ASN A O 1
ATOM 3339 N N . LEU A 1 448 ? 11.043 -10.371 -2.376 1.00 86.69 448 LEU A N 1
ATOM 3340 C CA . LEU A 1 448 ? 11.480 -9.459 -3.437 1.00 86.69 448 LEU A CA 1
ATOM 3341 C C . LEU A 1 448 ? 12.916 -8.943 -3.253 1.00 86.69 448 LEU A C 1
ATOM 3343 O O . LEU A 1 448 ? 13.460 -8.319 -4.165 1.00 86.69 448 LEU A O 1
ATOM 3347 N N . ALA A 1 449 ? 13.565 -9.206 -2.113 1.00 90.19 449 ALA A N 1
ATOM 3348 C CA . ALA A 1 449 ? 14.931 -8.748 -1.857 1.00 90.19 449 ALA A CA 1
ATOM 3349 C C . ALA A 1 449 ? 15.959 -9.211 -2.917 1.00 90.19 449 ALA A C 1
ATOM 3351 O O . ALA A 1 449 ? 16.766 -8.374 -3.333 1.00 90.19 449 ALA A O 1
ATOM 3352 N N . PRO A 1 450 ? 15.927 -10.462 -3.431 1.00 89.06 450 PRO A N 1
ATOM 3353 C CA . PRO A 1 450 ? 16.807 -10.883 -4.524 1.00 89.06 450 PRO A CA 1
ATOM 3354 C C . PRO A 1 450 ? 16.644 -10.026 -5.786 1.00 89.06 450 PRO A C 1
ATOM 3356 O O . PRO A 1 450 ? 17.636 -9.647 -6.400 1.00 89.06 450 PRO A O 1
ATOM 3359 N N . VAL A 1 451 ? 15.414 -9.611 -6.112 1.00 86.94 451 VAL A N 1
ATOM 3360 C CA . VAL A 1 451 ? 15.131 -8.763 -7.282 1.00 86.94 451 VAL A CA 1
ATOM 3361 C C . VAL A 1 451 ? 15.769 -7.378 -7.144 1.00 86.94 451 VAL A C 1
ATOM 3363 O O . VAL A 1 451 ? 16.214 -6.807 -8.135 1.00 86.94 451 VAL A O 1
ATOM 3366 N N . ALA A 1 452 ? 15.871 -6.826 -5.930 1.00 90.38 452 ALA A N 1
ATOM 3367 C CA . ALA A 1 452 ? 16.623 -5.586 -5.723 1.00 90.38 452 ALA A CA 1
ATOM 3368 C C . ALA A 1 452 ? 18.128 -5.785 -5.981 1.00 90.38 452 ALA A C 1
ATOM 3370 O O . ALA A 1 452 ? 18.790 -4.905 -6.538 1.00 90.38 452 ALA A O 1
ATOM 3371 N N . TRP A 1 453 ? 18.666 -6.950 -5.608 1.00 92.38 453 TRP A N 1
ATOM 3372 C CA . TRP A 1 453 ? 20.075 -7.283 -5.786 1.00 92.38 453 TRP A CA 1
ATOM 3373 C C . TRP A 1 453 ? 20.454 -7.497 -7.252 1.00 92.38 453 TRP A C 1
ATOM 3375 O O . TRP A 1 453 ? 21.387 -6.845 -7.712 1.00 92.38 453 TRP A O 1
ATOM 3385 N N . ASP A 1 454 ? 19.760 -8.362 -7.989 1.00 88.88 454 ASP A N 1
ATOM 3386 C CA . ASP A 1 454 ? 20.168 -8.769 -9.342 1.00 88.88 454 ASP A CA 1
ATOM 3387 C C . ASP A 1 454 ? 19.159 -8.435 -10.449 1.00 88.88 454 ASP A C 1
ATOM 3389 O O . ASP A 1 454 ? 19.377 -8.800 -11.602 1.00 88.88 454 ASP A O 1
ATOM 3393 N N . GLY A 1 455 ? 18.057 -7.748 -10.139 1.00 78.25 455 GLY A N 1
ATOM 3394 C CA . GLY A 1 455 ? 17.064 -7.327 -11.130 1.00 78.25 455 GLY A CA 1
ATOM 3395 C C . GLY A 1 455 ? 16.374 -8.471 -11.875 1.00 78.25 455 GLY A C 1
ATOM 3396 O O . GLY A 1 455 ? 15.832 -8.221 -12.948 1.00 78.25 455 GLY A O 1
ATOM 3397 N N . GLY A 1 456 ? 16.409 -9.706 -11.359 1.00 72.94 456 GLY A N 1
ATOM 3398 C CA . GLY A 1 456 ? 15.929 -10.889 -12.081 1.00 72.94 456 GLY A CA 1
ATOM 3399 C C . GLY A 1 456 ? 17.002 -11.582 -12.930 1.00 72.94 456 GLY A C 1
ATOM 3400 O O . GLY A 1 456 ? 16.658 -12.353 -13.822 1.00 72.94 456 GLY A O 1
ATOM 3401 N N . GLY A 1 457 ? 18.285 -11.314 -12.663 1.00 75.50 457 GLY A N 1
ATOM 3402 C CA . GLY A 1 457 ? 19.434 -12.050 -13.207 1.00 75.50 457 GLY A CA 1
AT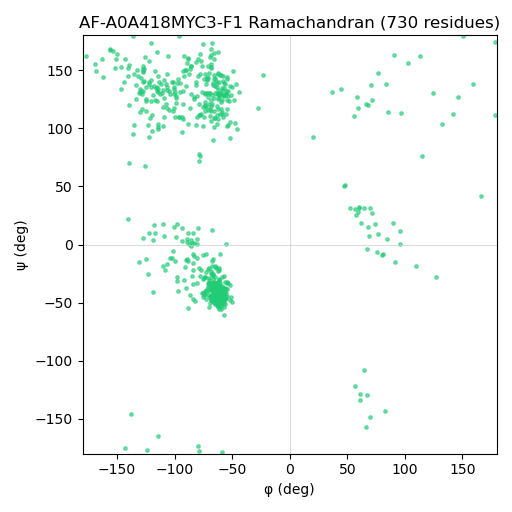OM 3403 C C . GLY A 1 457 ? 20.493 -11.180 -13.891 1.00 75.50 457 GLY A C 1
ATOM 3404 O O . GLY A 1 457 ? 21.672 -11.531 -13.863 1.00 75.50 457 GLY A O 1
ATOM 3405 N N . GLU A 1 458 ? 20.105 -10.033 -14.453 1.00 71.81 458 GLU A N 1
ATOM 3406 C CA . GLU A 1 458 ? 20.977 -9.190 -15.296 1.00 71.81 458 GLU A CA 1
ATOM 3407 C C . GLU A 1 458 ? 21.050 -7.712 -14.852 1.00 71.81 458 GLU A C 1
ATOM 3409 O O . GLU A 1 458 ? 21.669 -6.885 -15.519 1.00 71.81 458 GLU A O 1
ATOM 3414 N N . GLY A 1 459 ? 20.441 -7.350 -13.719 1.00 84.44 459 GLY A N 1
ATOM 3415 C CA . GLY A 1 459 ? 20.252 -5.963 -13.287 1.00 84.44 459 GLY A CA 1
ATOM 3416 C C . GLY A 1 459 ? 20.496 -5.701 -11.795 1.00 84.44 459 GLY A C 1
ATOM 3417 O O . GLY A 1 459 ? 21.384 -6.274 -11.163 1.00 84.44 459 GLY A O 1
ATOM 3418 N N . GLY A 1 460 ? 19.716 -4.771 -11.238 1.00 88.38 460 GLY A N 1
ATOM 3419 C CA . GLY A 1 460 ? 19.726 -4.415 -9.818 1.00 88.38 460 GLY A CA 1
ATOM 3420 C C . GLY A 1 460 ? 21.018 -3.762 -9.315 1.00 88.38 460 GLY A C 1
ATOM 3421 O O . GLY A 1 460 ? 21.798 -3.167 -10.067 1.00 88.38 460 GLY A O 1
ATOM 3422 N N . VAL A 1 461 ? 21.236 -3.874 -8.001 1.00 94.31 461 VAL A N 1
ATOM 3423 C CA . VAL A 1 461 ? 22.444 -3.392 -7.309 1.00 94.31 461 VAL A CA 1
ATOM 3424 C C . VAL A 1 461 ? 23.708 -4.034 -7.887 1.00 94.31 461 VAL A C 1
ATOM 3426 O O . VAL A 1 461 ? 24.710 -3.347 -8.060 1.00 94.31 461 VAL A O 1
ATOM 3429 N N . ARG A 1 462 ? 23.669 -5.327 -8.217 1.00 93.88 462 ARG A N 1
ATOM 3430 C CA . ARG A 1 462 ? 24.806 -6.109 -8.716 1.00 93.88 462 ARG A CA 1
ATOM 3431 C C . ARG A 1 462 ? 25.367 -5.550 -10.022 1.00 93.88 462 ARG A C 1
ATOM 3433 O O . ARG A 1 462 ? 26.585 -5.514 -10.177 1.00 93.88 462 ARG A O 1
ATOM 3440 N N . ALA A 1 463 ? 24.501 -5.114 -10.937 1.00 91.00 463 ALA A N 1
ATOM 3441 C CA . ALA A 1 463 ? 24.915 -4.586 -12.236 1.00 91.00 463 ALA A CA 1
ATOM 3442 C C . ALA A 1 463 ? 25.583 -3.204 -12.132 1.00 91.00 463 ALA A C 1
ATOM 3444 O O . ALA A 1 463 ? 26.542 -2.923 -12.847 1.00 91.00 463 ALA A O 1
ATOM 3445 N N . GLN A 1 464 ? 25.094 -2.332 -11.244 1.00 92.56 464 GLN A N 1
ATOM 3446 C CA . GLN A 1 464 ? 25.610 -0.966 -11.081 1.00 92.56 464 GLN A CA 1
ATOM 3447 C C . GLN A 1 464 ? 25.691 -0.553 -9.591 1.00 92.56 464 GLN A C 1
ATOM 3449 O O . GLN A 1 464 ? 24.937 0.325 -9.149 1.00 92.56 464 GLN A O 1
ATOM 3454 N N . PRO A 1 465 ? 26.623 -1.130 -8.800 1.00 94.12 465 PRO A N 1
ATOM 3455 C CA . PRO A 1 465 ? 26.637 -0.972 -7.342 1.00 94.12 465 PRO A CA 1
ATOM 3456 C C . PRO A 1 465 ? 26.786 0.475 -6.872 1.00 94.12 465 PRO A C 1
ATOM 3458 O O . PRO A 1 465 ? 26.094 0.903 -5.951 1.00 94.12 465 PRO A O 1
ATOM 3461 N N . LEU A 1 466 ? 27.656 1.256 -7.524 1.00 94.56 466 LEU A N 1
ATOM 3462 C CA . LEU A 1 466 ? 27.890 2.653 -7.150 1.00 94.56 466 LEU A CA 1
ATOM 3463 C C . LEU A 1 466 ? 26.630 3.508 -7.346 1.00 94.56 466 LEU A C 1
ATOM 3465 O O . LEU A 1 466 ? 26.243 4.247 -6.443 1.00 94.56 466 LEU A O 1
ATOM 3469 N N . ILE A 1 467 ? 25.962 3.374 -8.496 1.00 95.38 467 ILE A N 1
ATOM 3470 C CA . ILE A 1 467 ? 24.720 4.101 -8.797 1.00 95.38 467 ILE A CA 1
ATOM 3471 C C . ILE A 1 467 ? 23.627 3.697 -7.803 1.00 95.38 467 ILE A C 1
ATOM 3473 O O . ILE A 1 467 ? 22.920 4.562 -7.286 1.00 95.38 467 ILE A O 1
ATOM 3477 N N . ALA A 1 468 ? 23.520 2.407 -7.480 1.00 95.56 468 ALA A N 1
ATOM 3478 C CA . ALA A 1 468 ? 22.544 1.912 -6.518 1.00 95.56 468 ALA A CA 1
ATOM 3479 C C . ALA A 1 468 ? 22.772 2.457 -5.103 1.00 95.56 468 ALA A C 1
ATOM 3481 O O . ALA A 1 468 ? 21.830 2.947 -4.477 1.00 95.56 468 ALA A O 1
ATOM 3482 N N . VAL A 1 469 ? 24.017 2.438 -4.617 1.00 96.44 469 VAL A N 1
ATOM 3483 C CA . VAL A 1 469 ? 24.376 2.981 -3.298 1.00 96.44 469 VAL A CA 1
ATOM 3484 C C . VAL A 1 469 ? 24.124 4.483 -3.237 1.00 96.44 469 VAL A C 1
ATOM 3486 O O . VAL A 1 469 ? 23.548 4.953 -2.261 1.00 96.44 469 VAL A O 1
ATOM 3489 N N . LEU A 1 470 ? 24.492 5.241 -4.274 1.00 96.88 470 LEU A N 1
ATOM 3490 C CA . LEU A 1 470 ? 24.243 6.685 -4.324 1.00 96.88 470 LEU A CA 1
ATOM 3491 C C . LEU A 1 470 ? 22.746 7.008 -4.387 1.00 96.88 470 LEU A C 1
ATOM 3493 O O . LEU A 1 470 ? 22.290 7.923 -3.702 1.00 96.88 470 LEU A O 1
ATOM 3497 N N . THR A 1 471 ? 21.974 6.224 -5.142 1.00 96.44 471 THR A N 1
ATOM 3498 C CA . THR A 1 471 ? 20.509 6.330 -5.183 1.00 96.44 471 THR A CA 1
ATOM 3499 C C . THR A 1 471 ? 19.924 6.086 -3.795 1.00 96.44 471 THR A C 1
ATOM 3501 O O . THR A 1 471 ? 19.203 6.934 -3.274 1.00 96.44 471 THR A O 1
ATOM 3504 N N . LEU A 1 472 ? 20.275 4.967 -3.153 1.00 96.56 472 LEU A N 1
ATOM 3505 C CA . LEU A 1 472 ? 19.800 4.625 -1.813 1.00 96.56 472 LEU A CA 1
ATOM 3506 C C . LEU A 1 472 ? 20.209 5.685 -0.781 1.00 96.56 472 LEU A C 1
ATOM 3508 O O . LEU A 1 472 ? 19.376 6.133 0.003 1.00 96.56 472 LEU A O 1
ATOM 3512 N N . ALA A 1 473 ? 21.462 6.139 -0.807 1.00 97.50 473 ALA A N 1
ATOM 3513 C CA . ALA A 1 473 ? 21.955 7.189 0.077 1.00 97.50 473 ALA A CA 1
ATOM 3514 C C . ALA A 1 473 ? 21.173 8.497 -0.102 1.00 97.50 473 ALA A C 1
ATOM 3516 O O . ALA A 1 473 ? 20.802 9.120 0.893 1.00 97.50 473 ALA A O 1
ATOM 3517 N N . ALA A 1 474 ? 20.856 8.885 -1.341 1.00 96.81 474 ALA A N 1
ATOM 3518 C CA . ALA A 1 474 ? 20.022 10.051 -1.619 1.00 96.81 474 ALA A CA 1
ATOM 3519 C C . ALA A 1 474 ? 18.596 9.880 -1.068 1.00 96.81 474 ALA A C 1
ATOM 3521 O O . ALA A 1 474 ? 18.084 10.799 -0.429 1.00 96.81 474 ALA A O 1
ATOM 3522 N N . ILE A 1 475 ? 17.977 8.701 -1.227 1.00 94.25 475 ILE A N 1
ATOM 3523 C CA . ILE A 1 475 ? 16.655 8.398 -0.645 1.00 94.25 475 ILE A CA 1
ATOM 3524 C C . ILE A 1 475 ? 16.690 8.554 0.879 1.00 94.25 475 ILE A C 1
ATOM 3526 O O . ILE A 1 475 ? 15.841 9.242 1.457 1.00 94.25 475 ILE A O 1
ATOM 3530 N N . LEU A 1 476 ? 17.672 7.938 1.543 1.00 94.75 476 LEU A N 1
ATOM 3531 C CA . LEU A 1 476 ? 17.812 7.995 3.000 1.00 94.75 476 LEU A CA 1
ATOM 3532 C C . LEU A 1 476 ? 18.058 9.430 3.478 1.00 94.75 476 LEU A C 1
ATOM 3534 O O . LEU A 1 476 ? 17.380 9.897 4.395 1.00 94.75 476 LEU A O 1
ATOM 3538 N N . LEU A 1 477 ? 18.963 10.154 2.815 1.00 95.81 477 LEU A N 1
ATOM 3539 C CA . LEU A 1 477 ? 19.275 11.544 3.128 1.00 95.81 477 LEU A CA 1
ATOM 3540 C C . LEU A 1 477 ? 18.046 12.443 2.968 1.00 95.81 477 LEU A C 1
ATOM 3542 O O . LEU A 1 477 ? 17.716 13.189 3.885 1.00 95.81 477 LEU A O 1
ATOM 3546 N N . PHE A 1 478 ? 17.323 12.358 1.852 1.00 94.19 478 PHE A N 1
ATOM 3547 C CA . PHE A 1 478 ? 16.133 13.180 1.613 1.00 94.19 478 PHE A CA 1
ATOM 3548 C C . PHE A 1 478 ? 14.979 12.861 2.560 1.00 94.19 478 PHE A C 1
ATOM 3550 O O . PHE A 1 478 ? 14.214 13.764 2.903 1.00 94.19 478 PHE A O 1
ATOM 3557 N N . THR A 1 479 ? 14.882 11.615 3.027 1.00 88.25 479 THR A N 1
ATOM 3558 C CA . THR A 1 479 ? 13.880 11.212 4.024 1.00 88.25 479 THR A CA 1
ATOM 3559 C C . THR A 1 479 ? 14.074 11.948 5.353 1.00 88.25 479 THR A C 1
ATOM 3561 O O . THR A 1 479 ? 13.087 12.293 6.001 1.00 88.25 479 THR A O 1
ATOM 3564 N N . VAL A 1 480 ? 15.322 12.221 5.756 1.00 91.19 480 VAL A N 1
ATOM 3565 C CA . VAL A 1 480 ? 15.634 12.906 7.028 1.00 91.19 480 VAL A CA 1
ATOM 3566 C C . VAL A 1 480 ? 15.886 14.408 6.875 1.00 91.19 480 VAL A C 1
ATOM 3568 O O . VAL A 1 480 ? 15.640 15.168 7.811 1.00 91.19 480 VAL A O 1
ATOM 3571 N N . LEU A 1 481 ? 16.366 14.846 5.708 1.00 92.69 481 LEU A N 1
ATOM 3572 C CA . LEU A 1 481 ? 16.701 16.241 5.424 1.00 92.69 481 LEU A CA 1
ATOM 3573 C C . LEU A 1 481 ? 15.446 17.090 5.206 1.00 92.69 481 LEU A C 1
ATOM 3575 O O . LEU A 1 481 ? 15.340 18.201 5.728 1.00 92.69 481 LEU A O 1
ATOM 3579 N N . PHE A 1 482 ? 14.493 16.581 4.423 1.00 89.69 482 PHE A N 1
ATOM 3580 C CA . PHE A 1 482 ? 13.278 17.316 4.099 1.00 89.69 482 PHE A CA 1
ATOM 3581 C C . PHE A 1 482 ? 12.171 17.074 5.127 1.00 89.69 482 PHE A C 1
ATOM 3583 O O . PHE A 1 482 ? 12.157 16.094 5.866 1.00 89.69 482 PHE A O 1
ATOM 3590 N N . ARG A 1 483 ? 11.198 17.991 5.175 1.00 81.06 483 ARG A N 1
ATOM 3591 C CA . ARG A 1 483 ? 9.994 17.884 6.014 1.00 81.06 483 ARG A CA 1
ATOM 3592 C C . ARG A 1 483 ? 8.736 17.957 5.154 1.00 81.06 483 ARG A C 1
ATOM 3594 O O . ARG A 1 483 ? 8.745 18.506 4.053 1.00 81.06 483 ARG A O 1
ATOM 3601 N N . GLY A 1 484 ? 7.629 17.429 5.673 1.00 78.62 484 GLY A N 1
ATOM 3602 C CA . GLY A 1 484 ? 6.321 17.527 5.022 1.00 78.62 484 GLY A CA 1
ATOM 3603 C C . GLY A 1 484 ? 6.249 16.748 3.704 1.00 78.62 484 GLY A C 1
ATOM 3604 O O . GLY A 1 484 ? 6.563 15.563 3.664 1.00 78.62 484 GLY A O 1
ATOM 3605 N N . PHE A 1 485 ? 5.791 17.401 2.632 1.00 77.31 485 PHE A N 1
ATOM 3606 C CA . PHE A 1 485 ? 5.565 16.755 1.333 1.00 77.31 485 PHE A CA 1
ATOM 3607 C C . PHE A 1 485 ? 6.861 16.271 0.666 1.00 77.31 485 PHE A C 1
ATOM 3609 O O . PHE A 1 485 ? 6.902 15.145 0.182 1.00 77.31 485 PHE A O 1
ATOM 3616 N N . LEU A 1 486 ? 7.932 17.072 0.705 1.00 79.50 486 LEU A N 1
ATOM 3617 C CA . LEU A 1 486 ? 9.217 16.712 0.091 1.00 79.50 486 LEU A CA 1
ATOM 3618 C C . LEU A 1 486 ? 9.842 15.463 0.728 1.00 79.50 486 LEU A C 1
ATOM 3620 O O . LEU A 1 486 ? 10.402 14.641 0.013 1.00 79.50 486 LEU A O 1
ATOM 3624 N N . ALA A 1 487 ? 9.670 15.270 2.041 1.00 78.94 487 ALA A N 1
ATOM 3625 C CA . ALA A 1 487 ? 10.130 14.063 2.734 1.00 78.94 487 ALA A CA 1
ATOM 3626 C C . ALA A 1 487 ? 9.445 12.788 2.214 1.00 78.94 487 ALA A C 1
ATOM 3628 O O . ALA A 1 487 ? 10.052 11.727 2.185 1.00 78.94 487 ALA A O 1
ATOM 3629 N N . ARG A 1 488 ? 8.184 12.888 1.771 1.00 76.19 488 ARG A N 1
ATOM 3630 C CA . ARG A 1 488 ? 7.450 11.764 1.169 1.00 76.19 488 ARG A CA 1
ATOM 3631 C C . ARG A 1 488 ? 7.819 11.490 -0.279 1.00 76.19 488 ARG A C 1
ATOM 3633 O O . ARG A 1 488 ? 7.573 10.393 -0.759 1.00 76.19 488 ARG A O 1
ATOM 3640 N N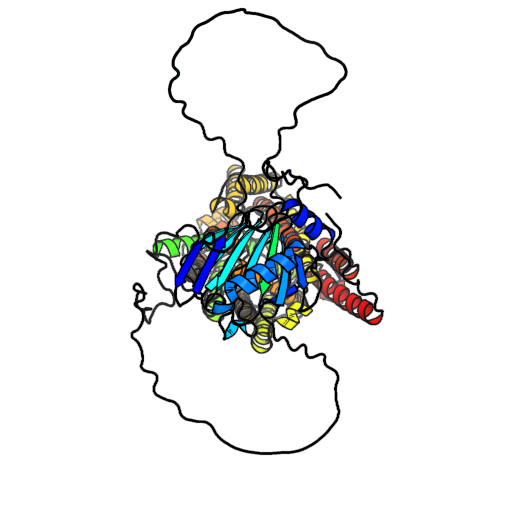 . LEU A 1 489 ? 8.401 12.473 -0.959 1.00 83.94 489 LEU A N 1
ATOM 3641 C CA . LEU A 1 489 ? 8.966 12.297 -2.290 1.00 83.94 489 LEU A CA 1
ATOM 3642 C C . LEU A 1 489 ? 10.429 11.842 -2.243 1.00 83.94 489 LEU A C 1
ATOM 3644 O O . LEU A 1 489 ? 11.078 11.835 -3.282 1.00 83.94 489 LEU A O 1
ATOM 3648 N N . SER A 1 490 ? 10.964 11.462 -1.077 1.00 87.50 490 SER A N 1
ATOM 3649 C CA . SER A 1 490 ? 12.374 11.088 -0.930 1.00 87.50 490 SER A CA 1
ATOM 3650 C C . SER A 1 490 ? 12.798 9.978 -1.890 1.00 87.50 490 SER A C 1
ATOM 3652 O O . SER A 1 490 ? 13.880 10.062 -2.464 1.00 87.50 490 SER A O 1
ATOM 3654 N N . ILE A 1 491 ? 11.926 8.995 -2.134 1.00 88.44 491 ILE A N 1
ATOM 3655 C CA . ILE A 1 491 ? 12.171 7.907 -3.089 1.00 88.44 491 ILE A CA 1
ATOM 3656 C C . ILE A 1 491 ? 12.272 8.450 -4.516 1.00 88.44 491 ILE A C 1
ATOM 3658 O O . ILE A 1 491 ? 13.254 8.181 -5.199 1.00 88.44 491 ILE A O 1
ATOM 3662 N N . LEU A 1 492 ? 11.307 9.265 -4.954 1.00 88.81 492 LEU A N 1
ATOM 3663 C CA . LEU A 1 492 ? 11.325 9.872 -6.288 1.00 88.81 492 LEU A CA 1
ATOM 3664 C C . LEU A 1 492 ? 12.543 10.784 -6.488 1.00 88.81 492 LEU A C 1
ATOM 3666 O O . LEU A 1 492 ? 13.206 10.717 -7.518 1.00 88.81 492 LEU A O 1
ATOM 3670 N N . LEU A 1 493 ? 12.844 11.632 -5.503 1.00 91.25 493 LEU A N 1
ATOM 3671 C CA . LEU A 1 493 ? 13.991 12.536 -5.548 1.00 91.25 493 LEU A CA 1
ATOM 3672 C C . LEU A 1 493 ? 15.311 11.759 -5.548 1.00 91.25 493 LEU A C 1
ATOM 3674 O O . LEU A 1 493 ? 16.233 12.126 -6.269 1.00 91.25 493 LEU A O 1
ATOM 3678 N N . GLY A 1 494 ? 15.403 10.672 -4.783 1.00 93.38 494 GLY A N 1
ATOM 3679 C CA . GLY A 1 494 ? 16.575 9.805 -4.785 1.00 93.38 494 GLY A CA 1
ATOM 3680 C C . GLY A 1 494 ? 16.758 9.075 -6.115 1.00 93.38 494 GLY A C 1
ATOM 3681 O O . GLY A 1 494 ? 17.869 9.058 -6.635 1.00 93.38 494 GLY A O 1
ATOM 3682 N N . VAL A 1 495 ? 15.676 8.571 -6.722 1.00 92.31 495 VAL A N 1
ATOM 3683 C CA . VAL A 1 495 ? 15.683 8.017 -8.091 1.00 92.31 495 VAL A CA 1
ATOM 3684 C C . VAL A 1 495 ? 16.146 9.062 -9.103 1.00 92.31 495 VAL A C 1
ATOM 3686 O O . VAL A 1 495 ? 16.972 8.753 -9.955 1.00 92.31 495 VAL A O 1
ATOM 3689 N N . LEU A 1 496 ? 15.673 10.307 -8.990 1.00 93.44 496 LEU A N 1
ATOM 3690 C CA . LEU A 1 496 ? 16.108 11.403 -9.855 1.00 93.44 496 LEU A CA 1
ATOM 3691 C C . LEU A 1 496 ? 17.613 11.672 -9.714 1.00 93.44 496 LEU A C 1
ATOM 3693 O O . LEU A 1 496 ? 18.299 11.811 -10.724 1.00 93.44 496 LEU A O 1
ATOM 3697 N N . VAL A 1 497 ? 18.141 11.706 -8.486 1.00 95.62 497 VAL A N 1
ATOM 3698 C CA . VAL A 1 497 ? 19.588 11.841 -8.239 1.00 95.62 497 VAL A CA 1
ATOM 3699 C C . VAL A 1 497 ? 20.358 10.658 -8.821 1.00 95.62 497 VAL A C 1
ATOM 3701 O O . VAL A 1 497 ? 21.358 10.868 -9.501 1.00 95.62 497 VAL A O 1
ATOM 3704 N N . GLY A 1 498 ? 19.883 9.432 -8.612 1.00 95.25 498 GLY A N 1
ATOM 3705 C CA . GLY A 1 498 ? 20.471 8.230 -9.199 1.00 95.25 498 GLY A CA 1
ATOM 3706 C C . GLY A 1 498 ? 20.529 8.291 -10.723 1.00 95.25 498 GLY A C 1
ATOM 3707 O O . GLY A 1 498 ? 21.569 8.023 -11.322 1.00 95.25 498 GLY A O 1
ATOM 3708 N N . TRP A 1 499 ? 19.430 8.712 -11.349 1.00 94.94 499 TRP A N 1
ATOM 3709 C CA . TRP A 1 499 ? 19.336 8.900 -12.793 1.00 94.94 499 TRP A CA 1
ATOM 3710 C C . TRP A 1 499 ? 20.298 9.986 -13.294 1.00 94.94 499 TRP A C 1
ATOM 3712 O O . TRP A 1 499 ? 21.004 9.762 -14.271 1.00 94.94 499 TRP A O 1
ATOM 3722 N N . LEU A 1 500 ? 20.401 11.125 -12.598 1.00 95.88 500 LEU A N 1
ATOM 3723 C CA . LEU A 1 500 ? 21.360 12.196 -12.910 1.00 95.88 500 LEU A CA 1
ATOM 3724 C C . LEU A 1 500 ? 22.809 11.703 -12.821 1.00 95.88 500 LEU A C 1
ATOM 3726 O O . LEU A 1 500 ? 23.606 11.959 -13.720 1.00 95.88 500 LEU A O 1
ATOM 3730 N N . VAL A 1 501 ? 23.153 10.969 -11.760 1.00 95.31 501 VAL A N 1
ATOM 3731 C CA . VAL A 1 501 ? 24.485 10.373 -11.589 1.00 95.31 501 VAL A CA 1
ATOM 3732 C C . VAL A 1 501 ? 24.781 9.400 -12.726 1.00 95.31 501 VAL A C 1
ATOM 3734 O O . VAL A 1 501 ? 25.871 9.447 -13.294 1.00 95.31 501 VAL A O 1
ATOM 3737 N N . ALA A 1 502 ? 23.818 8.566 -13.115 1.00 93.69 502 ALA A N 1
ATOM 3738 C CA . ALA A 1 502 ? 23.980 7.657 -14.241 1.00 93.69 502 ALA A CA 1
ATOM 3739 C C . ALA A 1 502 ? 24.144 8.410 -15.571 1.00 93.69 502 ALA A C 1
ATOM 3741 O O . ALA A 1 502 ? 25.035 8.084 -16.349 1.00 93.69 502 ALA A O 1
ATOM 3742 N N . ALA A 1 503 ? 23.360 9.465 -15.802 1.00 92.94 503 ALA A N 1
ATOM 3743 C CA . ALA A 1 503 ? 23.474 10.322 -16.981 1.00 92.94 503 ALA A CA 1
ATOM 3744 C C . ALA A 1 503 ? 24.866 10.957 -17.103 1.00 92.94 503 ALA A C 1
ATOM 3746 O O . ALA A 1 503 ? 25.458 10.942 -18.179 1.00 92.94 503 ALA A O 1
ATOM 3747 N N . LEU A 1 504 ? 25.411 11.467 -15.996 1.00 93.38 504 LEU A N 1
ATOM 3748 C CA . LEU A 1 504 ? 26.730 12.105 -15.963 1.00 93.38 504 LEU A CA 1
ATOM 3749 C C . LEU A 1 504 ? 27.892 11.108 -16.043 1.00 93.38 504 LEU A C 1
ATOM 3751 O O . LEU A 1 504 ? 28.956 11.452 -16.547 1.00 93.38 504 LEU A O 1
ATOM 3755 N N . SER A 1 505 ? 27.700 9.884 -15.555 1.00 90.75 505 SER A N 1
ATOM 3756 C CA . SER A 1 505 ? 28.717 8.823 -15.597 1.00 90.75 505 SER A CA 1
ATOM 3757 C C . SER A 1 505 ? 28.667 7.969 -16.870 1.00 90.75 505 SER A C 1
ATOM 3759 O O . SER A 1 505 ? 29.454 7.036 -17.000 1.00 90.75 505 SER A O 1
ATOM 3761 N N . GLY A 1 506 ? 27.764 8.273 -17.811 1.00 86.31 506 GLY A N 1
ATOM 3762 C CA . GLY A 1 506 ? 27.595 7.505 -19.050 1.00 86.31 506 GLY A CA 1
ATOM 3763 C C . GLY A 1 506 ? 26.897 6.153 -18.858 1.00 86.31 506 GLY A C 1
ATOM 3764 O O . GLY A 1 506 ? 26.977 5.296 -19.729 1.00 86.31 506 GLY A O 1
ATOM 3765 N N . GLY A 1 507 ? 26.208 5.955 -17.732 1.00 82.88 507 GLY A N 1
ATOM 3766 C CA . GLY A 1 507 ? 25.489 4.727 -17.376 1.00 82.88 507 GLY A CA 1
ATOM 3767 C C . GLY A 1 507 ? 24.074 4.605 -17.957 1.00 82.88 507 GLY A C 1
ATOM 3768 O O . GLY A 1 507 ? 23.331 3.721 -17.528 1.00 82.88 507 GLY A O 1
ATOM 3769 N N . LEU A 1 508 ? 23.679 5.493 -18.879 1.00 89.19 508 LEU A N 1
ATOM 3770 C CA . LEU A 1 508 ? 22.423 5.382 -19.631 1.00 89.19 508 LEU A CA 1
ATOM 3771 C C . LEU A 1 508 ? 22.649 4.589 -20.918 1.00 89.19 508 LEU A C 1
ATOM 3773 O O . LEU A 1 508 ? 23.605 4.853 -21.644 1.00 89.19 508 LEU A O 1
ATOM 3777 N N . ASP A 1 509 ? 21.732 3.678 -21.238 1.00 88.19 509 ASP A N 1
ATOM 3778 C CA . ASP A 1 509 ? 21.761 2.942 -22.502 1.00 88.19 509 ASP A CA 1
ATOM 3779 C C . ASP A 1 509 ? 21.467 3.891 -23.688 1.00 88.19 509 ASP A C 1
ATOM 3781 O O . ASP A 1 509 ? 20.369 4.466 -23.746 1.00 88.19 509 ASP A O 1
ATOM 3785 N N . PRO A 1 510 ? 22.393 4.051 -24.658 1.00 89.94 510 PRO A N 1
ATOM 3786 C CA . PRO A 1 510 ? 22.189 4.895 -25.834 1.00 89.94 510 PRO A CA 1
ATOM 3787 C C . PRO A 1 510 ? 20.922 4.562 -26.633 1.00 89.94 510 PRO A C 1
ATOM 3789 O O . PRO A 1 510 ? 20.306 5.473 -27.201 1.00 89.94 510 PRO A O 1
ATOM 3792 N N . ALA A 1 511 ? 20.504 3.292 -26.664 1.00 91.69 511 ALA A N 1
ATOM 3793 C CA . ALA A 1 511 ? 19.287 2.876 -27.355 1.00 91.69 511 ALA A CA 1
ATOM 3794 C C . ALA A 1 511 ? 18.041 3.462 -26.674 1.00 91.69 511 ALA A C 1
ATOM 3796 O O . ALA A 1 511 ? 17.206 4.078 -27.339 1.00 91.69 511 ALA A O 1
ATOM 3797 N N . THR A 1 512 ? 17.955 3.377 -25.342 1.00 91.25 512 THR A N 1
ATOM 3798 C CA . THR A 1 512 ? 16.841 3.970 -24.575 1.00 91.25 512 THR A CA 1
ATOM 3799 C C . THR A 1 512 ? 16.796 5.494 -24.701 1.00 91.25 512 THR A C 1
ATOM 3801 O O . THR A 1 512 ? 15.718 6.076 -24.830 1.00 91.25 512 THR A O 1
ATOM 3804 N N . VAL A 1 513 ? 17.956 6.160 -24.743 1.00 92.62 513 VAL A N 1
ATOM 3805 C CA . VAL A 1 513 ? 18.043 7.618 -24.936 1.00 92.62 513 VAL A CA 1
ATOM 3806 C C . VAL A 1 513 ? 17.578 8.020 -26.337 1.00 92.62 513 VAL A C 1
ATOM 3808 O O . VAL A 1 513 ? 16.897 9.036 -26.494 1.00 92.62 513 VAL A O 1
ATOM 3811 N N . THR A 1 514 ? 17.914 7.228 -27.354 1.00 93.75 514 THR A N 1
ATOM 3812 C CA . THR A 1 514 ? 17.437 7.440 -28.728 1.00 93.75 514 THR A CA 1
ATOM 3813 C C . THR A 1 514 ? 15.923 7.253 -28.802 1.00 93.75 514 THR A C 1
ATOM 3815 O O . THR A 1 514 ? 15.224 8.161 -29.252 1.00 93.75 514 THR A O 1
ATOM 3818 N N . GLY A 1 515 ? 15.398 6.170 -28.219 1.00 92.44 515 GLY A N 1
ATOM 3819 C CA . GLY A 1 515 ? 13.957 5.937 -28.108 1.00 92.44 515 GLY A CA 1
ATOM 3820 C C . GLY A 1 515 ? 13.223 7.068 -27.378 1.00 92.44 515 GLY A C 1
ATOM 3821 O O . GLY A 1 515 ? 12.163 7.508 -27.819 1.00 92.44 515 GLY A O 1
ATOM 3822 N N . LEU A 1 516 ? 13.812 7.634 -26.318 1.00 94.25 516 LEU A N 1
ATOM 3823 C CA . LEU A 1 516 ? 13.269 8.819 -25.647 1.00 94.25 516 LEU A CA 1
ATOM 3824 C C . LEU A 1 516 ? 13.207 10.038 -26.577 1.00 94.25 516 LEU A C 1
ATOM 3826 O O . LEU A 1 516 ? 12.232 10.792 -26.535 1.00 94.25 516 LEU A O 1
ATOM 3830 N N . ARG A 1 517 ? 14.220 10.269 -27.416 1.00 94.19 517 ARG A N 1
ATOM 3831 C CA . ARG A 1 517 ? 14.224 11.394 -28.368 1.00 94.19 517 ARG A CA 1
ATOM 3832 C C . ARG A 1 517 ? 13.141 11.230 -29.431 1.00 94.19 517 ARG A C 1
ATOM 3834 O O . ARG A 1 517 ? 12.428 12.199 -29.691 1.00 94.19 517 ARG A O 1
ATOM 3841 N N . GLU A 1 518 ? 12.973 10.022 -29.952 1.00 95.31 518 GLU A N 1
ATOM 3842 C CA . GLU A 1 518 ? 12.033 9.695 -31.031 1.00 95.31 518 GLU A CA 1
ATOM 3843 C C . GLU A 1 518 ? 10.578 9.566 -30.564 1.00 95.31 518 GLU A C 1
ATOM 3845 O O . GLU A 1 518 ? 9.656 9.850 -31.327 1.00 95.31 518 GLU A O 1
ATOM 3850 N N . ALA A 1 519 ? 10.347 9.200 -29.300 1.00 94.12 519 ALA A N 1
ATOM 3851 C CA . ALA A 1 519 ? 9.003 8.992 -28.777 1.00 94.12 519 ALA A CA 1
ATOM 3852 C C . ALA A 1 519 ? 8.119 10.248 -28.895 1.00 94.12 519 ALA A C 1
ATOM 3854 O O . ALA A 1 519 ? 8.519 11.363 -28.534 1.00 94.12 519 ALA A O 1
ATOM 3855 N N . ALA A 1 520 ? 6.883 10.054 -29.358 1.00 94.88 520 ALA A N 1
ATOM 3856 C CA . ALA A 1 520 ? 5.894 11.116 -29.488 1.00 94.88 520 ALA A CA 1
ATOM 3857 C C . ALA A 1 520 ? 5.397 11.606 -28.117 1.00 94.88 520 ALA A C 1
ATOM 3859 O O . ALA A 1 520 ? 5.262 10.834 -27.166 1.00 94.88 520 ALA A O 1
ATOM 3860 N N . TRP A 1 521 ? 5.072 12.897 -28.023 1.00 94.31 521 TRP A N 1
ATOM 3861 C CA . TRP A 1 521 ? 4.491 13.486 -26.809 1.00 94.31 521 TRP A CA 1
ATOM 3862 C C . TRP A 1 521 ? 3.056 13.030 -26.545 1.00 94.31 521 TRP A C 1
ATOM 3864 O O . TRP A 1 521 ? 2.661 12.948 -25.386 1.00 94.31 521 TRP A O 1
ATOM 3874 N N . VAL A 1 522 ? 2.298 12.728 -27.600 1.00 95.88 522 VAL A N 1
ATOM 3875 C CA . VAL A 1 522 ? 0.916 12.245 -27.529 1.00 95.88 522 VAL A CA 1
ATOM 3876 C C . VAL A 1 522 ? 0.793 11.012 -28.414 1.00 95.88 522 VAL A C 1
ATOM 3878 O O . VAL A 1 522 ? 1.213 11.038 -29.570 1.00 95.88 522 VAL A O 1
ATOM 3881 N N . GLY A 1 523 ? 0.228 9.941 -27.871 1.00 94.12 523 GLY A N 1
ATOM 3882 C CA . GLY A 1 523 ? 0.006 8.681 -28.570 1.00 94.12 523 GLY A CA 1
ATOM 3883 C C . GLY A 1 523 ? -0.734 7.680 -27.690 1.00 94.12 523 GLY A C 1
ATOM 3884 O O . GLY A 1 523 ? -0.810 7.840 -26.475 1.00 94.12 523 GLY A O 1
ATOM 3885 N N . LEU A 1 524 ? -1.312 6.649 -28.299 1.00 93.50 524 LEU A N 1
ATOM 3886 C CA . LEU A 1 524 ? -1.950 5.583 -27.530 1.00 93.50 524 LEU A CA 1
ATOM 3887 C C . LEU A 1 524 ? -0.887 4.684 -26.874 1.00 93.50 524 LEU A C 1
ATOM 3889 O O . LEU A 1 524 ? 0.178 4.490 -27.465 1.00 93.50 524 LEU A O 1
ATOM 3893 N N . PRO A 1 525 ? -1.159 4.139 -25.674 1.00 92.44 525 PRO A N 1
ATOM 3894 C CA . PRO A 1 525 ? -0.307 3.122 -25.074 1.00 92.44 525 PRO A CA 1
ATOM 3895 C C . PRO A 1 525 ? -0.339 1.825 -25.898 1.00 92.44 525 PRO A C 1
ATOM 3897 O O . PRO A 1 525 ? -1.272 1.578 -26.664 1.00 92.44 525 PRO A O 1
ATOM 3900 N N . GLU A 1 526 ? 0.681 0.986 -25.724 1.00 91.81 526 GLU A N 1
ATOM 3901 C CA . GLU A 1 526 ? 0.740 -0.328 -26.363 1.00 91.81 526 GLU A CA 1
ATOM 3902 C C . GLU A 1 526 ? -0.211 -1.294 -25.650 1.00 91.81 526 GLU A C 1
ATOM 3904 O O . GLU A 1 526 ? -0.064 -1.565 -24.456 1.00 91.81 526 GLU A O 1
ATOM 3909 N N . PHE A 1 527 ? -1.207 -1.803 -26.371 1.00 94.81 527 PHE A N 1
ATOM 3910 C CA . PHE A 1 527 ? -2.161 -2.756 -25.818 1.00 94.81 527 PHE A CA 1
ATOM 3911 C C . PHE A 1 527 ? -1.731 -4.184 -26.129 1.00 94.81 527 PHE A C 1
ATOM 3913 O O . PHE A 1 527 ? -1.485 -4.533 -27.283 1.00 94.81 527 PHE A O 1
ATOM 3920 N N . HIS A 1 528 ? -1.730 -5.027 -25.100 1.00 94.94 528 HIS A N 1
ATOM 3921 C CA . HIS A 1 528 ? -1.513 -6.464 -25.235 1.00 94.94 528 HIS A CA 1
ATOM 3922 C C . HIS A 1 528 ? -2.775 -7.216 -24.839 1.00 94.94 528 HIS A C 1
ATOM 3924 O O . HIS A 1 528 ? -3.500 -6.802 -23.933 1.00 94.94 528 HIS A O 1
ATOM 3930 N N . THR A 1 529 ? -3.034 -8.329 -25.520 1.00 94.44 529 THR A N 1
ATOM 3931 C CA . THR A 1 529 ? -4.209 -9.158 -25.251 1.00 94.44 529 THR A CA 1
ATOM 3932 C C . THR A 1 529 ? -3.855 -10.297 -24.292 1.00 94.44 529 THR A C 1
ATOM 3934 O O . THR A 1 529 ? -2.780 -10.889 -24.412 1.00 94.44 529 THR A O 1
ATOM 3937 N N . PRO A 1 530 ? -4.725 -10.616 -23.318 1.00 96.69 530 PRO A N 1
ATOM 3938 C CA . PRO A 1 530 ? -4.496 -11.737 -22.419 1.00 96.69 530 PRO A CA 1
ATOM 3939 C C . PRO A 1 530 ? -4.686 -13.071 -23.147 1.00 96.69 530 PRO A C 1
ATOM 3941 O O . PRO A 1 530 ? -5.624 -13.238 -23.929 1.00 96.69 530 PRO A O 1
ATOM 3944 N N . SER A 1 531 ? -3.851 -14.055 -22.818 1.00 95.62 531 SER A N 1
ATOM 3945 C CA . SER A 1 531 ? -4.063 -15.456 -23.180 1.00 95.62 531 SER A CA 1
ATOM 3946 C C . SER A 1 531 ? -4.273 -16.283 -21.912 1.00 95.62 531 SER A C 1
ATOM 3948 O O . SER A 1 531 ? -3.606 -16.103 -20.895 1.00 95.62 531 SER A O 1
ATOM 3950 N N . PHE A 1 532 ? -5.266 -17.169 -21.927 1.00 95.38 532 PHE A N 1
ATOM 3951 C CA . PHE A 1 532 ? -5.655 -17.912 -20.731 1.00 95.38 532 PHE A CA 1
ATOM 3952 C C . PHE A 1 532 ? -4.978 -19.277 -20.721 1.00 95.38 532 PHE A C 1
ATOM 3954 O O . PHE A 1 532 ? -5.329 -20.162 -21.498 1.00 95.38 532 PHE A O 1
ATOM 3961 N N . SER A 1 533 ? -4.024 -19.454 -19.808 1.00 92.44 533 SER A N 1
ATOM 3962 C CA . SER A 1 533 ? -3.417 -20.754 -19.529 1.00 92.44 533 SER A CA 1
ATOM 3963 C C . SER A 1 533 ? -3.683 -21.162 -18.085 1.00 92.44 533 SER A C 1
ATOM 3965 O O . SER A 1 533 ? -3.549 -20.360 -17.158 1.00 92.44 533 SER A O 1
ATOM 3967 N N . LEU A 1 534 ? -4.041 -22.431 -17.879 1.00 91.12 534 LEU A N 1
ATOM 3968 C CA . LEU A 1 534 ? -4.289 -22.953 -16.535 1.00 91.12 534 LEU A CA 1
ATOM 3969 C C . LEU A 1 534 ? -3.042 -22.821 -15.649 1.00 91.12 534 LEU A C 1
ATOM 3971 O O . LEU A 1 534 ? -3.156 -22.454 -14.484 1.00 91.12 534 LEU A O 1
ATOM 3975 N N . ARG A 1 535 ? -1.851 -23.042 -16.222 1.00 90.44 535 ARG A N 1
ATOM 3976 C CA . ARG A 1 535 ? -0.569 -22.868 -15.531 1.00 90.44 535 ARG A CA 1
ATOM 3977 C C . ARG A 1 535 ? -0.414 -21.450 -14.978 1.00 90.44 535 ARG A C 1
ATOM 3979 O O . ARG A 1 535 ? -0.198 -21.303 -13.780 1.00 90.44 535 ARG A O 1
ATOM 3986 N N . ALA A 1 536 ? -0.574 -20.414 -15.805 1.00 91.31 536 ALA A N 1
ATOM 3987 C CA . ALA A 1 536 ? -0.445 -19.030 -15.343 1.00 91.31 536 ALA A CA 1
ATOM 3988 C C . ALA A 1 536 ? -1.511 -18.663 -14.300 1.00 91.31 536 ALA A C 1
ATOM 3990 O O . ALA A 1 536 ? -1.204 -18.001 -13.310 1.00 91.31 536 ALA A O 1
ATOM 3991 N N . VAL A 1 537 ? -2.749 -19.140 -14.475 1.00 93.00 537 VAL A N 1
ATOM 3992 C CA . VAL A 1 537 ? -3.828 -18.925 -13.500 1.00 93.00 537 VAL A CA 1
ATOM 3993 C C . VAL A 1 537 ? -3.469 -19.526 -12.142 1.00 93.00 537 VAL A C 1
ATOM 3995 O O . VAL A 1 537 ? -3.590 -18.842 -11.130 1.00 93.00 537 VAL A O 1
ATOM 3998 N N . VAL A 1 538 ? -2.985 -20.770 -12.104 1.00 89.69 538 VAL A N 1
ATOM 3999 C CA . VAL A 1 538 ? -2.591 -21.443 -10.856 1.00 89.69 538 VAL A CA 1
ATOM 4000 C C . VAL A 1 538 ? -1.428 -20.724 -10.166 1.00 89.69 538 VAL A C 1
ATOM 4002 O O . VAL A 1 538 ? -1.424 -20.627 -8.940 1.00 89.69 538 VAL A O 1
ATOM 4005 N N . LEU A 1 539 ? -0.476 -20.183 -10.931 1.00 87.56 539 LEU A N 1
ATOM 4006 C CA . LEU A 1 539 ? 0.656 -19.430 -10.381 1.00 87.56 539 LEU A CA 1
ATOM 4007 C C . LEU A 1 539 ? 0.241 -18.073 -9.795 1.00 87.56 539 LEU A C 1
ATOM 4009 O O . LEU A 1 539 ? 0.777 -17.666 -8.766 1.00 87.56 539 LEU A O 1
ATOM 4013 N N . ILE A 1 540 ? -0.706 -17.376 -10.429 1.00 91.94 540 ILE A N 1
ATOM 4014 C CA . ILE A 1 540 ? -1.068 -15.996 -10.070 1.00 91.94 540 ILE A CA 1
ATOM 4015 C C . ILE A 1 540 ? -2.222 -15.933 -9.056 1.00 91.94 540 ILE A C 1
ATOM 4017 O O . ILE A 1 540 ? -2.244 -15.035 -8.218 1.00 91.94 540 ILE A O 1
ATOM 4021 N N . ILE A 1 541 ? -3.162 -16.884 -9.052 1.00 91.62 541 ILE A N 1
ATOM 4022 C CA . ILE A 1 541 ? -4.348 -16.821 -8.179 1.00 91.62 541 ILE A CA 1
ATOM 4023 C C . ILE A 1 541 ? -4.058 -16.697 -6.666 1.00 91.62 541 ILE A C 1
ATOM 4025 O O . ILE A 1 541 ? -4.829 -16.005 -5.994 1.00 91.62 541 ILE A O 1
ATOM 4029 N N . PRO A 1 542 ? -2.965 -17.249 -6.088 1.00 87.00 542 PRO A N 1
ATOM 4030 C CA . PRO A 1 542 ? -2.667 -17.067 -4.664 1.00 87.00 542 PRO A CA 1
ATOM 4031 C C . PRO A 1 542 ? -2.433 -15.602 -4.269 1.00 87.00 542 PRO A C 1
ATOM 4033 O O . PRO A 1 542 ? -2.635 -15.248 -3.106 1.00 87.00 542 PRO A O 1
ATOM 4036 N N . VAL A 1 543 ? -2.084 -14.733 -5.227 1.00 89.25 543 VAL A N 1
ATOM 4037 C CA . VAL A 1 543 ? -1.925 -13.284 -5.018 1.00 89.25 543 VAL A CA 1
ATOM 4038 C C . VAL A 1 543 ? -3.205 -12.647 -4.470 1.00 89.25 543 VAL A C 1
ATOM 4040 O O . VAL A 1 543 ? -3.132 -11.681 -3.717 1.00 89.25 543 VAL A O 1
ATOM 4043 N N . VAL A 1 544 ? -4.384 -13.217 -4.736 1.00 92.62 544 VAL A N 1
ATOM 4044 C CA . VAL A 1 544 ? -5.659 -12.723 -4.184 1.00 92.62 544 VAL A CA 1
ATOM 4045 C C . VAL A 1 544 ? -5.636 -12.665 -2.655 1.00 92.62 544 VAL A C 1
ATOM 4047 O O . VAL A 1 544 ? -6.142 -11.709 -2.072 1.00 92.62 544 VAL A O 1
ATOM 4050 N N . LEU A 1 545 ? -5.012 -13.643 -1.990 1.00 85.81 545 LEU A N 1
ATOM 4051 C CA . LEU A 1 545 ? -4.894 -13.653 -0.528 1.00 85.81 545 LEU A CA 1
ATOM 4052 C C . LEU A 1 545 ? -4.063 -12.471 -0.026 1.00 85.81 545 LEU A C 1
ATOM 4054 O O . LEU A 1 545 ? -4.408 -11.845 0.976 1.00 85.81 545 LEU A O 1
ATOM 4058 N N . VAL A 1 546 ? -2.999 -12.145 -0.756 1.00 83.56 546 VAL A N 1
ATOM 4059 C CA . VAL A 1 546 ? -2.144 -10.994 -0.473 1.00 83.56 546 VAL A CA 1
ATOM 4060 C C . VAL A 1 546 ? -2.926 -9.693 -0.631 1.00 83.56 546 VAL A C 1
ATOM 4062 O O . VAL A 1 546 ? -2.948 -8.886 0.297 1.00 83.56 546 VAL A O 1
ATOM 4065 N N . LEU A 1 547 ? -3.627 -9.522 -1.754 1.00 90.75 547 LEU A N 1
ATOM 4066 C CA . LEU A 1 547 ? -4.408 -8.313 -2.034 1.00 90.75 547 LEU A CA 1
ATOM 4067 C C . LEU A 1 547 ? -5.521 -8.095 -1.004 1.00 90.75 547 LEU A C 1
ATOM 4069 O O . LEU A 1 547 ? -5.773 -6.963 -0.601 1.00 90.75 547 LEU A O 1
ATOM 4073 N N . ILE A 1 548 ? -6.156 -9.166 -0.514 1.00 89.88 548 ILE A N 1
ATOM 4074 C CA . ILE A 1 548 ? -7.145 -9.070 0.570 1.00 89.88 548 ILE A CA 1
ATOM 4075 C C . ILE A 1 548 ? -6.503 -8.492 1.837 1.00 89.88 548 ILE A C 1
ATOM 4077 O O . ILE A 1 548 ? -7.054 -7.560 2.427 1.00 89.88 548 ILE A O 1
ATOM 4081 N N . ALA A 1 549 ? -5.352 -9.027 2.258 1.00 81.19 549 ALA A N 1
ATOM 4082 C CA . ALA A 1 549 ? -4.629 -8.558 3.441 1.00 81.19 549 ALA A CA 1
ATOM 4083 C C . ALA A 1 549 ? -4.196 -7.093 3.303 1.00 81.19 549 ALA A C 1
ATOM 4085 O O . ALA A 1 549 ? -4.470 -6.270 4.183 1.00 81.19 549 ALA A O 1
ATOM 4086 N N . GLU A 1 550 ? -3.539 -6.778 2.191 1.00 84.25 550 GLU A N 1
ATOM 4087 C CA . GLU A 1 550 ? -2.986 -5.461 1.894 1.00 84.25 550 GLU A CA 1
ATOM 4088 C C . GLU A 1 550 ? -4.094 -4.405 1.822 1.00 84.25 550 GLU A C 1
ATOM 4090 O O . GLU A 1 550 ? -4.089 -3.425 2.572 1.00 84.25 550 GLU A O 1
ATOM 4095 N N . ASN A 1 551 ? -5.117 -4.648 1.003 1.00 89.44 551 ASN A N 1
ATOM 4096 C CA . ASN A 1 551 ? -6.184 -3.685 0.768 1.00 89.44 551 ASN A CA 1
ATOM 4097 C C . ASN A 1 551 ? -7.075 -3.515 2.020 1.00 89.44 551 ASN A C 1
ATOM 4099 O O . ASN A 1 551 ? -7.500 -2.401 2.338 1.00 89.44 551 ASN A O 1
ATOM 4103 N N . ALA A 1 552 ? -7.278 -4.570 2.825 1.00 85.81 552 ALA A N 1
ATOM 4104 C CA . ALA A 1 552 ? -7.923 -4.436 4.136 1.00 85.81 552 ALA A CA 1
ATOM 4105 C C . ALA A 1 552 ? -7.112 -3.548 5.093 1.00 85.81 552 ALA A C 1
ATOM 4107 O O . ALA A 1 552 ? -7.685 -2.714 5.802 1.00 85.81 552 ALA A O 1
ATOM 4108 N N . GLY A 1 553 ? -5.787 -3.716 5.112 1.00 78.75 553 GLY A N 1
ATOM 4109 C CA . GLY A 1 553 ? -4.868 -2.874 5.875 1.00 78.75 553 GLY A CA 1
ATOM 4110 C C . GLY A 1 553 ? -4.948 -1.408 5.448 1.00 78.75 553 GLY A C 1
ATOM 4111 O O . GLY A 1 553 ? -5.084 -0.523 6.295 1.00 78.75 553 GLY A O 1
ATOM 4112 N N . HIS A 1 554 ? -4.966 -1.148 4.143 1.00 86.81 554 HIS A N 1
ATOM 4113 C CA . HIS A 1 554 ? -5.085 0.195 3.579 1.00 86.81 554 HIS A CA 1
ATOM 4114 C C . HIS A 1 554 ? -6.412 0.866 3.932 1.00 86.81 554 HIS A C 1
ATOM 4116 O O . HIS A 1 554 ? -6.412 2.002 4.410 1.00 86.81 554 HIS A O 1
ATOM 4122 N N . VAL A 1 555 ? -7.541 0.163 3.815 1.00 88.81 555 VAL A N 1
ATOM 4123 C CA . VAL A 1 555 ? -8.846 0.696 4.245 1.00 88.81 555 VAL A CA 1
ATOM 4124 C C . VAL A 1 555 ? -8.837 1.047 5.735 1.00 88.81 555 VAL A C 1
ATOM 4126 O O . VAL A 1 555 ? -9.309 2.123 6.111 1.00 88.81 555 VAL A O 1
ATOM 4129 N N . LYS A 1 556 ? -8.254 0.194 6.587 1.00 82.56 556 LYS A N 1
ATOM 4130 C CA . LYS A 1 556 ? -8.112 0.467 8.028 1.00 82.56 556 LYS A CA 1
ATOM 4131 C C . LYS A 1 556 ? -7.211 1.677 8.300 1.00 82.56 556 LYS A C 1
ATOM 4133 O O . LYS A 1 556 ? -7.545 2.496 9.155 1.00 82.56 556 LYS A O 1
ATOM 4138 N N . ALA A 1 557 ? -6.120 1.845 7.554 1.00 79.94 557 ALA A N 1
ATOM 4139 C CA . ALA A 1 557 ? -5.240 3.009 7.664 1.00 79.94 557 ALA A CA 1
ATOM 4140 C C . ALA A 1 557 ? -5.954 4.314 7.266 1.00 79.94 557 ALA A C 1
ATOM 4142 O O . ALA A 1 557 ? -5.848 5.323 7.971 1.00 79.94 557 ALA A O 1
ATOM 4143 N N . VAL A 1 558 ? -6.750 4.296 6.192 1.00 85.88 558 VAL A N 1
ATOM 4144 C CA . VAL A 1 558 ? -7.596 5.438 5.807 1.00 85.88 558 VAL A CA 1
ATOM 4145 C C . VAL A 1 558 ? -8.657 5.713 6.874 1.00 85.88 558 VAL A C 1
ATOM 4147 O O . VAL A 1 558 ? -8.862 6.869 7.244 1.00 85.88 558 VAL A O 1
ATOM 4150 N N . ALA A 1 559 ? -9.302 4.680 7.421 1.00 84.56 559 ALA A N 1
ATOM 4151 C CA . ALA A 1 559 ? -10.295 4.823 8.488 1.00 84.56 559 ALA A CA 1
ATOM 4152 C C . ALA A 1 559 ? -9.695 5.487 9.740 1.00 84.56 559 ALA A C 1
ATOM 4154 O O . ALA A 1 559 ? -10.260 6.447 10.269 1.00 84.56 559 ALA A O 1
ATOM 4155 N N . ALA A 1 560 ? -8.510 5.038 10.163 1.00 79.56 560 ALA A N 1
ATOM 4156 C CA . ALA A 1 560 ? -7.790 5.595 11.306 1.00 79.56 560 ALA A CA 1
ATOM 4157 C C . ALA A 1 560 ? -7.392 7.063 11.090 1.00 79.56 560 ALA A C 1
ATOM 4159 O O . ALA A 1 560 ? -7.475 7.874 12.010 1.00 79.56 560 ALA A O 1
ATOM 4160 N N . THR A 1 561 ? -7.003 7.414 9.864 1.00 76.56 561 THR A N 1
ATOM 4161 C CA . THR A 1 561 ? -6.528 8.763 9.528 1.00 76.56 561 THR A CA 1
ATOM 4162 C C . THR A 1 561 ? -7.687 9.750 9.303 1.00 76.56 561 THR A C 1
ATOM 4164 O O . THR A 1 561 ? -7.584 10.925 9.647 1.00 76.56 561 THR A O 1
ATOM 4167 N N . THR A 1 562 ? -8.822 9.280 8.774 1.00 78.25 562 THR A N 1
ATOM 4168 C CA . THR A 1 562 ? -10.029 10.099 8.531 1.00 78.25 562 THR A CA 1
ATOM 4169 C C . THR A 1 562 ? -10.981 10.168 9.727 1.00 78.25 562 THR A C 1
ATOM 4171 O O . THR A 1 562 ? -11.903 10.986 9.724 1.00 78.25 562 THR A O 1
ATOM 4174 N N . GLY A 1 563 ? -10.806 9.299 10.728 1.00 76.00 563 GLY A N 1
ATOM 4175 C CA . GLY A 1 563 ? -11.705 9.179 11.879 1.00 76.00 563 GLY A CA 1
ATOM 4176 C C . GLY A 1 563 ? -13.095 8.626 11.534 1.00 76.00 563 GLY A C 1
ATOM 4177 O O . GLY A 1 563 ? -14.021 8.768 12.333 1.00 76.00 563 GLY A O 1
ATOM 4178 N N . ARG A 1 564 ? -13.273 8.025 10.348 1.00 80.00 564 ARG A N 1
ATOM 4179 C CA . ARG A 1 564 ? -14.544 7.448 9.875 1.00 80.00 564 ARG A CA 1
ATOM 4180 C C . ARG A 1 564 ? -14.453 5.922 9.853 1.00 80.00 564 ARG A C 1
ATOM 4182 O O . ARG A 1 564 ? -13.439 5.368 9.449 1.00 80.00 564 ARG A O 1
ATOM 4189 N N . ASN A 1 565 ? -15.534 5.232 10.226 1.00 82.75 565 ASN A N 1
ATOM 4190 C CA . ASN A 1 565 ? -15.624 3.784 10.022 1.00 82.75 565 ASN A CA 1
ATOM 4191 C C . ASN A 1 565 ? -15.842 3.491 8.523 1.00 82.75 565 ASN A C 1
ATOM 4193 O O . ASN A 1 565 ? -16.808 3.974 7.925 1.00 82.75 565 ASN A O 1
ATOM 4197 N N . LEU A 1 566 ? -14.942 2.697 7.933 1.00 85.81 566 LEU A N 1
ATOM 4198 C CA . LEU A 1 566 ? -14.963 2.300 6.522 1.00 85.81 566 LEU A CA 1
ATOM 4199 C C . LEU A 1 566 ? -15.121 0.782 6.335 1.00 85.81 566 LEU A C 1
ATOM 4201 O O . LEU A 1 566 ? -14.923 0.284 5.232 1.00 85.81 566 LEU A O 1
ATOM 4205 N N . ASP A 1 567 ? -15.546 0.036 7.355 1.00 81.44 567 ASP A N 1
ATOM 4206 C CA . ASP A 1 567 ? -15.681 -1.427 7.279 1.00 81.44 567 ASP A CA 1
ATOM 4207 C C . ASP A 1 567 ? -16.692 -1.845 6.203 1.00 81.44 567 ASP A C 1
ATOM 4209 O O . ASP A 1 567 ? -16.480 -2.798 5.457 1.00 81.44 567 ASP A O 1
ATOM 4213 N N . ARG A 1 568 ? -17.767 -1.061 6.040 1.00 85.62 568 ARG A N 1
ATOM 4214 C CA . ARG A 1 568 ? -18.759 -1.253 4.965 1.00 85.62 568 ARG A CA 1
ATOM 4215 C C . ARG A 1 568 ? -18.207 -0.978 3.565 1.00 85.62 568 ARG A C 1
ATOM 4217 O O . ARG A 1 568 ? -18.872 -1.310 2.589 1.00 85.62 568 ARG A O 1
ATOM 4224 N N . GLN A 1 569 ? -17.042 -0.341 3.460 1.00 90.94 569 GLN A N 1
ATOM 4225 C CA . GLN A 1 569 ? -16.358 -0.114 2.191 1.00 90.94 569 GLN A CA 1
ATOM 4226 C C . GLN A 1 569 ? -15.410 -1.252 1.826 1.00 90.94 569 GLN A C 1
ATOM 4228 O O . GLN A 1 569 ? -15.007 -1.291 0.674 1.00 90.94 569 GLN A O 1
ATOM 4233 N N . LEU A 1 570 ? -15.086 -2.188 2.730 1.00 91.94 570 LEU A N 1
ATOM 4234 C CA . LEU A 1 570 ? -14.158 -3.288 2.426 1.00 91.94 570 LEU A CA 1
ATOM 4235 C C . LEU A 1 570 ? -14.609 -4.110 1.212 1.00 91.94 570 LEU A C 1
ATOM 4237 O O . LEU A 1 570 ? -13.819 -4.330 0.302 1.00 91.94 570 LEU A O 1
ATOM 4241 N N . GLY A 1 571 ? -15.890 -4.493 1.150 1.00 94.88 571 GLY A N 1
ATOM 4242 C CA . GLY A 1 571 ? -16.429 -5.234 0.004 1.00 94.88 571 GLY A CA 1
ATOM 4243 C C . GLY A 1 571 ? -16.297 -4.454 -1.306 1.00 94.88 571 GLY A C 1
ATOM 4244 O O . GLY A 1 571 ? -15.767 -4.965 -2.289 1.00 94.88 571 GLY A O 1
ATOM 4245 N N . ARG A 1 572 ? -16.684 -3.172 -1.296 1.00 96.50 572 ARG A N 1
ATOM 4246 C CA . ARG A 1 572 ? -16.561 -2.272 -2.458 1.00 96.50 572 ARG A CA 1
ATOM 4247 C C . ARG A 1 572 ? -15.104 -1.987 -2.832 1.00 96.50 572 ARG A C 1
ATOM 4249 O O . ARG A 1 572 ? -14.822 -1.814 -4.010 1.00 96.50 572 ARG A O 1
ATOM 4256 N N . ALA A 1 573 ? -14.194 -1.948 -1.862 1.00 96.06 573 ALA A N 1
ATOM 4257 C CA . ALA A 1 573 ? -12.768 -1.746 -2.086 1.00 96.06 573 ALA A CA 1
ATOM 4258 C C . ALA A 1 573 ? -12.152 -2.954 -2.801 1.00 96.06 573 ALA A C 1
ATOM 4260 O O . ALA A 1 573 ? -11.505 -2.774 -3.827 1.00 96.06 573 ALA A O 1
ATOM 4261 N N . PHE A 1 574 ? -12.432 -4.175 -2.335 1.00 97.12 574 PHE A N 1
ATOM 4262 C CA . PHE A 1 574 ? -11.998 -5.400 -3.015 1.00 97.12 574 PHE A CA 1
ATOM 4263 C C . PHE A 1 574 ? -12.627 -5.538 -4.406 1.00 97.12 574 PHE A C 1
ATOM 4265 O O . PHE A 1 574 ? -11.937 -5.887 -5.355 1.00 97.12 574 PHE A O 1
ATOM 4272 N N . MET A 1 575 ? -13.916 -5.207 -4.561 1.00 97.94 575 MET A N 1
ATOM 4273 C CA . MET A 1 575 ? -14.559 -5.173 -5.880 1.00 97.94 575 MET A CA 1
ATOM 4274 C C . MET A 1 575 ? -13.897 -4.164 -6.817 1.00 97.94 575 MET A C 1
ATOM 4276 O O . MET A 1 575 ? -13.608 -4.498 -7.960 1.00 97.94 575 MET A O 1
ATOM 4280 N N . GLY A 1 576 ? -13.667 -2.936 -6.351 1.00 98.06 576 GLY A N 1
ATOM 4281 C CA . GLY A 1 576 ? -13.057 -1.882 -7.157 1.00 98.06 576 GLY A CA 1
ATOM 4282 C C . GLY A 1 576 ? -11.637 -2.236 -7.587 1.00 98.06 576 GLY A C 1
ATOM 4283 O O . GLY A 1 576 ? -11.292 -2.035 -8.744 1.00 98.06 576 GLY A O 1
ATOM 4284 N N . ASP A 1 577 ? -10.848 -2.808 -6.680 1.00 98.06 577 ASP A N 1
ATOM 4285 C CA . ASP A 1 577 ? -9.474 -3.239 -6.947 1.00 98.06 577 ASP A CA 1
ATOM 4286 C C . ASP A 1 577 ? -9.406 -4.465 -7.863 1.00 98.06 577 ASP A C 1
ATOM 4288 O O . ASP A 1 577 ? -8.670 -4.477 -8.847 1.00 98.06 577 ASP A O 1
ATOM 4292 N N . GLY A 1 578 ? -10.261 -5.462 -7.624 1.00 98.31 578 GLY A N 1
ATOM 4293 C CA . GLY A 1 578 ? -10.376 -6.628 -8.494 1.00 98.31 578 GLY A CA 1
ATOM 4294 C C . GLY A 1 578 ? -10.800 -6.257 -9.917 1.00 98.31 578 GLY A C 1
ATOM 4295 O O . GLY A 1 578 ? -10.187 -6.709 -10.881 1.00 98.31 578 GLY A O 1
ATOM 4296 N N . LEU A 1 579 ? -11.794 -5.378 -10.072 1.00 98.62 579 LEU A N 1
ATOM 4297 C CA . LEU A 1 579 ? -12.240 -4.910 -11.390 1.00 98.62 579 LEU A CA 1
ATOM 4298 C C . LEU A 1 579 ? -11.207 -4.006 -12.078 1.00 98.62 579 LEU A C 1
ATOM 4300 O O . LEU A 1 579 ? -11.053 -4.088 -13.295 1.00 98.62 579 LEU A O 1
ATOM 4304 N N . ALA A 1 580 ? -10.478 -3.179 -11.328 1.00 98.44 580 ALA A N 1
ATOM 4305 C CA . ALA A 1 580 ? -9.349 -2.420 -11.863 1.00 98.44 580 ALA A CA 1
ATOM 4306 C C . ALA A 1 580 ? -8.221 -3.348 -12.344 1.00 98.44 580 ALA A C 1
ATOM 4308 O O . ALA A 1 580 ? -7.684 -3.141 -13.429 1.00 98.44 580 ALA A O 1
ATOM 4309 N N . THR A 1 581 ? -7.936 -4.418 -11.599 1.00 98.50 581 THR A N 1
ATOM 4310 C CA . THR A 1 581 ? -6.975 -5.461 -11.983 1.00 98.50 581 THR A CA 1
ATOM 4311 C C . THR A 1 581 ? -7.422 -6.207 -13.244 1.00 98.50 581 THR A C 1
ATOM 4313 O O . THR A 1 581 ? -6.607 -6.427 -14.138 1.00 98.50 581 THR A O 1
ATOM 4316 N N . VAL A 1 582 ? -8.713 -6.548 -13.367 1.00 98.69 582 VAL A N 1
ATOM 4317 C CA . VAL A 1 582 ? -9.286 -7.122 -14.602 1.00 98.69 582 VAL A CA 1
ATOM 4318 C C . VAL A 1 582 ? -9.075 -6.175 -15.776 1.00 98.69 582 VAL A C 1
ATOM 4320 O O . VAL A 1 582 ? -8.618 -6.606 -16.834 1.00 98.69 582 VAL A O 1
ATOM 4323 N N . LEU A 1 583 ? -9.389 -4.892 -15.593 1.00 98.19 583 LEU A N 1
ATOM 4324 C CA . LEU A 1 583 ? -9.255 -3.884 -16.639 1.00 98.19 583 LEU A CA 1
ATOM 4325 C C . LEU A 1 583 ? -7.794 -3.733 -17.085 1.00 98.19 583 LEU A C 1
ATOM 4327 O O . LEU A 1 583 ? -7.529 -3.734 -18.283 1.00 98.19 583 LEU A O 1
ATOM 4331 N N . ALA A 1 584 ? -6.857 -3.670 -16.136 1.00 97.75 584 ALA A N 1
ATOM 4332 C CA . ALA A 1 584 ? -5.429 -3.586 -16.420 1.00 97.75 584 ALA A CA 1
ATOM 4333 C C . ALA A 1 584 ? -4.916 -4.829 -17.160 1.00 97.75 584 ALA A C 1
ATOM 4335 O O . ALA A 1 584 ? -4.353 -4.701 -18.247 1.00 97.75 584 ALA A O 1
ATOM 4336 N N . GLY A 1 585 ? -5.182 -6.030 -16.637 1.00 97.50 585 GLY A N 1
ATOM 4337 C CA . GLY A 1 585 ? -4.755 -7.280 -17.269 1.00 97.50 585 GLY A CA 1
ATOM 4338 C C . GLY A 1 585 ? -5.350 -7.485 -18.667 1.00 97.50 585 GLY A C 1
ATOM 4339 O O . GLY A 1 585 ? -4.695 -8.049 -19.536 1.00 97.50 585 GLY A O 1
ATOM 4340 N N . SER A 1 586 ? -6.557 -6.971 -18.923 1.00 97.75 586 SER A N 1
ATOM 4341 C CA . SER A 1 586 ? -7.217 -7.096 -20.232 1.00 97.75 586 SER A CA 1
ATOM 4342 C C . SER A 1 586 ? -6.562 -6.267 -21.339 1.00 97.75 586 SER A C 1
ATOM 4344 O O . SER A 1 586 ? -6.798 -6.549 -22.511 1.00 97.75 586 SER A O 1
ATOM 4346 N N . GLY A 1 587 ? -5.778 -5.244 -20.986 1.00 95.31 587 GLY A N 1
ATOM 4347 C CA . GLY A 1 587 ? -5.149 -4.339 -21.949 1.00 95.31 587 GLY A CA 1
ATOM 4348 C C . GLY A 1 587 ? -3.627 -4.259 -21.867 1.00 95.31 587 GLY A C 1
ATOM 4349 O O . GLY A 1 587 ? -3.048 -3.384 -22.503 1.00 95.31 587 GLY A O 1
ATOM 4350 N N . GLY A 1 588 ? -2.969 -5.135 -21.103 1.00 94.94 588 GLY A N 1
ATOM 4351 C CA . GLY A 1 588 ? -1.503 -5.171 -21.008 1.00 94.94 588 GLY A CA 1
ATOM 4352 C C . GLY A 1 588 ? -0.897 -4.415 -19.822 1.00 94.94 588 GLY A C 1
ATOM 4353 O O . GLY A 1 588 ? 0.312 -4.204 -19.789 1.00 94.94 588 GLY A O 1
ATOM 4354 N N . GLY A 1 589 ? -1.711 -3.988 -18.857 1.00 94.38 589 GLY A N 1
ATOM 4355 C CA . GLY A 1 589 ? -1.258 -3.352 -17.621 1.00 94.38 589 GLY A CA 1
ATOM 4356 C C . GLY A 1 589 ? -0.955 -4.349 -16.498 1.00 94.38 589 GLY A C 1
ATOM 4357 O O . GLY A 1 589 ? -1.430 -5.486 -16.484 1.00 94.38 589 GLY A O 1
ATOM 4358 N N . SER A 1 590 ? -0.172 -3.904 -15.516 1.00 95.19 590 SER A N 1
ATOM 4359 C CA . SER A 1 590 ? 0.121 -4.675 -14.301 1.00 95.19 590 SER A CA 1
ATOM 4360 C C . SER A 1 590 ? -1.113 -4.830 -13.400 1.00 95.19 590 SER A C 1
ATOM 4362 O O . SER A 1 590 ? -1.979 -3.956 -13.366 1.00 95.19 590 SER A O 1
ATOM 4364 N N . GLY A 1 591 ? -1.173 -5.918 -12.624 1.00 95.94 591 GLY A N 1
ATOM 4365 C CA . GLY A 1 591 ? -2.201 -6.081 -11.591 1.00 95.94 591 GLY A CA 1
ATOM 4366 C C . GLY A 1 591 ? -2.133 -4.967 -10.541 1.00 95.94 591 GLY A C 1
ATOM 4367 O O . GLY A 1 591 ? -1.043 -4.464 -10.247 1.00 95.94 591 GLY A O 1
ATOM 4368 N N . THR A 1 592 ? -3.283 -4.558 -9.999 1.00 95.50 592 THR A N 1
ATOM 4369 C CA . THR A 1 592 ? -3.386 -3.352 -9.164 1.00 95.50 592 THR A CA 1
ATOM 4370 C C . THR A 1 592 ? -3.546 -3.660 -7.677 1.00 95.50 592 THR A C 1
ATOM 4372 O O . THR A 1 592 ? -3.878 -4.777 -7.291 1.00 95.50 592 THR A O 1
ATOM 4375 N N . THR A 1 593 ? -3.271 -2.659 -6.843 1.00 94.44 593 THR A N 1
ATOM 4376 C CA . THR A 1 593 ? -3.646 -2.592 -5.422 1.00 94.44 593 THR A CA 1
ATOM 4377 C C . THR A 1 593 ? -3.752 -1.127 -4.998 1.00 94.44 593 THR A C 1
ATOM 4379 O O . THR A 1 593 ? -3.289 -0.222 -5.703 1.00 94.44 593 THR A O 1
ATOM 4382 N N . THR A 1 594 ? -4.346 -0.859 -3.839 1.00 92.75 594 THR A N 1
ATOM 4383 C CA . THR A 1 594 ? -4.368 0.488 -3.249 1.00 92.75 594 THR A CA 1
ATOM 4384 C C . THR A 1 594 ? -2.988 0.883 -2.713 1.00 92.75 594 THR A C 1
ATOM 4386 O O . THR A 1 594 ? -2.271 0.037 -2.199 1.00 92.75 594 THR A O 1
ATOM 4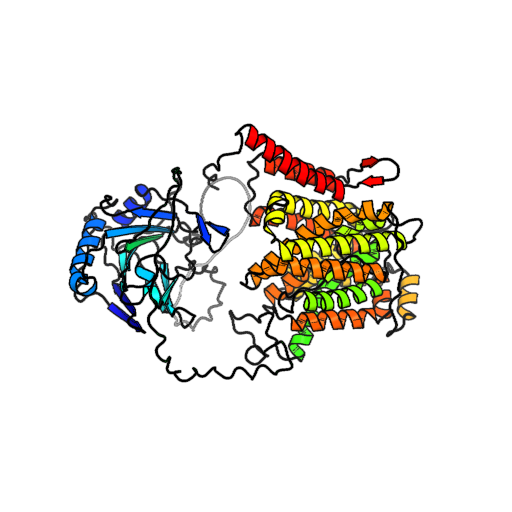389 N N . TYR A 1 595 ? -2.588 2.155 -2.821 1.00 86.62 595 TYR A N 1
ATOM 4390 C CA . TYR A 1 595 ? -1.218 2.582 -2.470 1.00 86.62 595 TYR A CA 1
ATOM 4391 C C . TYR A 1 595 ? -1.075 3.211 -1.078 1.00 86.62 595 TYR A C 1
ATOM 4393 O O . TYR A 1 595 ? -1.713 4.222 -0.753 1.00 86.62 595 TYR A O 1
ATOM 4401 N N . ALA A 1 596 ? -0.150 2.661 -0.287 1.00 77.56 596 ALA A N 1
ATOM 4402 C CA . ALA A 1 596 ? 0.221 3.159 1.037 1.00 77.56 596 ALA A CA 1
ATOM 4403 C C . ALA A 1 596 ? 0.875 4.551 0.987 1.00 77.56 596 ALA A C 1
ATOM 4405 O O . ALA A 1 596 ? 0.666 5.377 1.881 1.00 77.56 596 ALA A O 1
ATOM 4406 N N . GLU A 1 597 ? 1.618 4.857 -0.073 1.00 81.75 597 GLU A N 1
ATOM 4407 C CA . GLU A 1 597 ? 2.280 6.142 -0.302 1.00 81.75 597 GLU A CA 1
ATOM 4408 C C . GLU A 1 597 ? 1.250 7.269 -0.384 1.00 81.75 597 GLU A C 1
ATOM 4410 O O . GLU A 1 597 ? 1.387 8.310 0.268 1.00 81.75 597 GLU A O 1
ATOM 4415 N N . ASN A 1 598 ? 0.156 7.034 -1.113 1.00 87.62 598 ASN A N 1
ATOM 4416 C CA . ASN A 1 598 ? -0.944 7.983 -1.245 1.00 87.62 598 ASN A CA 1
ATOM 4417 C C . ASN A 1 598 ? -1.681 8.169 0.086 1.00 87.62 598 ASN A C 1
ATOM 4419 O O . ASN A 1 598 ? -2.105 9.290 0.381 1.00 87.62 598 ASN A O 1
ATOM 4423 N N . ILE A 1 599 ? -1.774 7.116 0.909 1.00 85.94 599 ILE A N 1
ATOM 4424 C CA . ILE A 1 599 ? -2.280 7.206 2.287 1.00 85.94 599 ILE A CA 1
ATOM 4425 C C . ILE A 1 599 ? -1.383 8.105 3.136 1.00 85.94 599 ILE A C 1
ATOM 4427 O O . ILE A 1 599 ? -1.878 9.014 3.809 1.00 85.94 599 ILE A O 1
ATOM 4431 N N . GLY A 1 600 ? -0.066 7.938 3.031 1.00 78.31 600 GLY A N 1
ATOM 4432 C CA . GLY A 1 600 ? 0.905 8.839 3.641 1.00 78.31 600 GLY A CA 1
ATOM 4433 C C . GLY A 1 600 ? 0.706 10.293 3.202 1.00 78.31 600 GLY A C 1
ATOM 4434 O O . GLY A 1 600 ? 0.696 11.190 4.049 1.00 78.31 600 GLY A O 1
ATOM 4435 N N . VAL A 1 601 ? 0.502 10.548 1.902 1.00 84.00 601 VAL A N 1
ATOM 4436 C CA . VAL A 1 601 ? 0.274 11.900 1.354 1.00 84.00 601 VAL A CA 1
ATOM 4437 C C . VAL A 1 601 ? -0.947 12.573 1.960 1.00 84.00 601 VAL A C 1
ATOM 4439 O O . VAL A 1 601 ? -0.821 13.695 2.470 1.00 84.00 601 VAL A O 1
ATOM 4442 N N . MET A 1 602 ? -2.103 11.911 1.966 1.00 87.88 602 MET A N 1
ATOM 4443 C CA . MET A 1 602 ? -3.302 12.502 2.567 1.00 87.88 602 MET A CA 1
ATOM 4444 C C . MET A 1 602 ? -3.150 12.692 4.081 1.00 87.88 602 MET A C 1
ATOM 4446 O O . MET A 1 602 ? -3.562 13.726 4.604 1.00 87.88 602 MET A O 1
ATOM 4450 N N . ALA A 1 603 ? -2.449 11.786 4.774 1.00 82.81 603 ALA A N 1
ATOM 4451 C CA . ALA A 1 603 ? -2.248 11.869 6.219 1.00 82.81 603 ALA A CA 1
ATOM 4452 C C . ALA A 1 603 ? -1.520 13.143 6.678 1.00 82.81 603 ALA A C 1
ATOM 4454 O O . ALA A 1 603 ? -1.923 13.719 7.686 1.00 82.81 603 ALA A O 1
ATOM 4455 N N . ALA A 1 604 ? -0.492 13.636 5.959 1.00 80.62 604 ALA A N 1
ATOM 4456 C CA . ALA A 1 604 ? 0.121 14.924 6.357 1.00 80.62 604 ALA A CA 1
ATOM 4457 C C . ALA A 1 604 ? -0.319 16.152 5.567 1.00 80.62 604 ALA A C 1
ATOM 4459 O O . ALA A 1 604 ? -0.057 17.257 6.030 1.00 80.62 604 ALA A O 1
ATOM 4460 N N . THR A 1 605 ? -0.985 16.008 4.419 1.00 86.12 605 THR A N 1
ATOM 4461 C CA . THR A 1 605 ? -1.677 17.170 3.826 1.00 86.12 605 THR A CA 1
ATOM 4462 C C . THR A 1 605 ? -2.983 17.474 4.556 1.00 86.12 605 THR A C 1
ATOM 4464 O O . THR A 1 605 ? -3.450 18.607 4.501 1.00 86.12 605 THR A O 1
ATOM 4467 N N . ARG A 1 606 ? -3.553 16.488 5.269 1.00 87.69 606 ARG A N 1
ATOM 4468 C CA . ARG A 1 606 ? -4.899 16.536 5.860 1.00 87.69 606 ARG A CA 1
ATOM 4469 C C . ARG A 1 606 ? -5.996 16.788 4.821 1.00 87.69 606 ARG A C 1
ATOM 4471 O O . ARG A 1 606 ? -7.067 17.299 5.149 1.00 87.69 606 ARG A O 1
ATOM 4478 N N . VAL A 1 607 ? -5.727 16.414 3.570 1.00 91.62 607 VAL A N 1
ATOM 4479 C CA . VAL A 1 607 ? -6.678 16.487 2.464 1.00 91.62 607 VAL A CA 1
ATOM 4480 C C . VAL A 1 607 ? -7.082 15.071 2.079 1.00 91.62 607 VAL A C 1
ATOM 4482 O O . VAL A 1 607 ? -6.344 14.379 1.390 1.00 91.62 607 VAL A O 1
ATOM 4485 N N . TYR A 1 608 ? -8.269 14.648 2.513 1.00 92.56 608 TYR A N 1
ATOM 4486 C CA . TYR A 1 608 ? -8.842 13.324 2.232 1.00 92.56 608 TYR A CA 1
ATOM 4487 C C . TYR A 1 608 ? -9.888 13.371 1.111 1.00 92.56 608 TYR A C 1
ATOM 4489 O O . TYR A 1 608 ? -10.679 12.445 0.964 1.00 92.56 608 TYR A O 1
ATOM 4497 N N . SER A 1 609 ? -9.923 14.467 0.349 1.00 94.62 609 SER A N 1
ATOM 4498 C CA . SER A 1 609 ? -10.887 14.714 -0.723 1.00 94.62 609 SER A CA 1
ATOM 4499 C C . SER A 1 609 ? -10.770 13.680 -1.838 1.00 94.62 609 SER A C 1
ATOM 4501 O O . SER A 1 609 ? -9.717 13.546 -2.458 1.00 94.62 609 SER A O 1
ATOM 4503 N N . THR A 1 610 ? -11.874 13.016 -2.180 1.00 95.31 610 THR A N 1
ATOM 4504 C CA . THR A 1 610 ? -11.907 12.114 -3.345 1.00 95.31 610 THR A CA 1
ATOM 4505 C C . THR A 1 610 ? -11.787 12.871 -4.668 1.00 95.31 610 THR A C 1
ATOM 4507 O O . THR A 1 610 ? -11.299 12.303 -5.641 1.00 95.31 610 THR A O 1
ATOM 4510 N N . ALA A 1 611 ? -12.124 14.168 -4.711 1.00 96.12 611 ALA A N 1
ATOM 4511 C CA . ALA A 1 611 ? -11.948 15.006 -5.900 1.00 96.12 611 ALA A CA 1
ATOM 4512 C C . ALA A 1 611 ? -10.479 15.069 -6.349 1.00 96.12 611 ALA A C 1
ATOM 4514 O O . ALA A 1 611 ? -10.195 15.069 -7.545 1.00 96.12 611 ALA A O 1
ATOM 4515 N N . ALA A 1 612 ? -9.536 15.070 -5.399 1.00 96.06 612 ALA A N 1
ATOM 4516 C CA . ALA A 1 612 ? -8.111 15.024 -5.715 1.00 96.06 612 ALA A CA 1
ATOM 4517 C C . ALA A 1 612 ? -7.723 13.708 -6.412 1.00 96.06 612 ALA A C 1
ATOM 4519 O O . ALA A 1 612 ? -6.904 13.721 -7.325 1.00 96.06 612 ALA A O 1
ATOM 4520 N N . TYR A 1 613 ? -8.355 12.588 -6.048 1.00 96.06 613 TYR A N 1
ATOM 4521 C CA . TYR A 1 613 ? -8.109 11.284 -6.669 1.00 96.06 613 TYR A CA 1
ATOM 4522 C C . TYR A 1 613 ? -8.747 11.155 -8.057 1.00 96.06 613 TYR A C 1
ATOM 4524 O O . TYR A 1 613 ? -8.168 10.500 -8.918 1.00 96.06 613 TYR A O 1
ATOM 4532 N N . TRP A 1 614 ? -9.867 11.838 -8.322 1.00 97.50 614 TRP A N 1
ATOM 4533 C CA . TRP A 1 614 ? -10.380 11.991 -9.691 1.00 97.50 614 TRP A CA 1
ATOM 4534 C C . TRP A 1 614 ? -9.382 12.729 -10.580 1.00 97.50 614 TRP A C 1
ATOM 4536 O O . TRP A 1 614 ? -9.107 12.287 -11.694 1.00 97.50 614 TRP A O 1
ATOM 4546 N N . VAL A 1 615 ? -8.792 13.819 -10.075 1.00 97.44 615 VAL A N 1
ATOM 4547 C CA . VAL A 1 615 ? -7.731 14.521 -10.808 1.00 97.44 615 VAL A CA 1
ATOM 4548 C C . VAL A 1 615 ? -6.502 13.630 -10.978 1.00 97.44 615 VAL A C 1
ATOM 4550 O O . VAL A 1 615 ? -5.946 13.592 -12.069 1.00 97.44 615 VAL A O 1
ATOM 4553 N N . ALA A 1 616 ? -6.096 12.888 -9.946 1.00 96.75 616 ALA A N 1
ATOM 4554 C CA . ALA A 1 616 ? -4.955 11.980 -10.031 1.00 96.75 616 ALA A CA 1
ATOM 4555 C C . ALA A 1 616 ? -5.169 10.877 -11.083 1.00 96.75 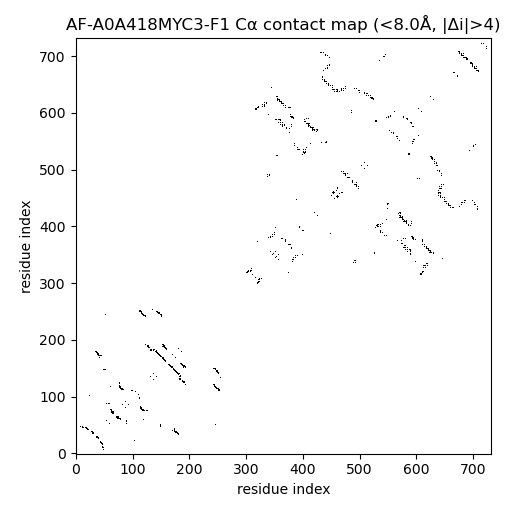616 ALA A C 1
ATOM 4557 O O . ALA A 1 616 ? -4.288 10.633 -11.904 1.00 96.75 616 ALA A O 1
ATOM 4558 N N . GLY A 1 617 ? -6.347 10.245 -11.098 1.00 97.31 617 GLY A N 1
ATOM 4559 C CA . GLY A 1 617 ? -6.712 9.238 -12.095 1.00 97.31 617 GLY A CA 1
ATOM 4560 C C . GLY A 1 617 ? -6.715 9.812 -13.512 1.00 97.31 617 GLY A C 1
ATOM 4561 O O . GLY A 1 617 ? -6.084 9.249 -14.401 1.00 97.31 617 GLY A O 1
ATOM 4562 N N . ALA A 1 618 ? -7.336 10.978 -13.713 1.00 98.00 618 ALA A N 1
ATOM 4563 C CA . ALA A 1 618 ? -7.342 11.656 -15.009 1.00 98.00 618 ALA A CA 1
ATOM 4564 C C . ALA A 1 618 ? -5.929 12.059 -15.467 1.00 98.00 618 ALA A C 1
ATOM 4566 O O . ALA A 1 618 ? -5.571 11.847 -16.621 1.00 98.00 618 ALA A O 1
ATOM 4567 N N . ALA A 1 619 ? -5.103 12.594 -14.567 1.00 96.75 619 ALA A N 1
ATOM 4568 C CA . ALA A 1 619 ? -3.723 12.954 -14.872 1.00 96.75 619 ALA A CA 1
ATOM 4569 C C . ALA A 1 619 ? -2.881 11.724 -15.240 1.00 96.75 619 ALA A C 1
ATOM 4571 O O . ALA A 1 619 ? -2.121 11.783 -16.201 1.00 96.75 619 ALA A O 1
ATOM 4572 N N . ALA A 1 620 ? -3.047 10.599 -14.540 1.00 96.00 620 ALA A N 1
ATOM 4573 C CA . ALA A 1 620 ? -2.375 9.348 -14.884 1.00 96.00 620 ALA A CA 1
ATOM 4574 C C . ALA A 1 620 ? -2.809 8.810 -16.257 1.00 96.00 620 ALA A C 1
ATOM 4576 O O . ALA A 1 620 ? -1.956 8.415 -17.044 1.00 96.00 620 ALA A O 1
ATOM 4577 N N . VAL A 1 621 ? -4.104 8.880 -16.593 1.00 97.19 621 VAL A N 1
ATOM 4578 C CA . VAL A 1 621 ? -4.598 8.547 -17.942 1.00 97.19 621 VAL A CA 1
ATOM 4579 C C . VAL A 1 621 ? -3.932 9.430 -18.999 1.00 97.19 621 VAL A C 1
ATOM 4581 O O . VAL A 1 621 ? -3.407 8.913 -19.979 1.00 97.19 621 VAL A O 1
ATOM 4584 N N . LEU A 1 622 ? -3.896 10.749 -18.789 1.00 96.06 622 LEU A N 1
ATOM 4585 C CA . LEU A 1 622 ? -3.271 11.688 -19.727 1.00 96.06 622 LEU A CA 1
ATOM 4586 C C . LEU A 1 622 ? -1.763 11.451 -19.883 1.00 96.06 622 LEU A C 1
ATOM 4588 O O . LEU A 1 622 ? -1.249 11.520 -20.995 1.00 96.06 622 LEU A O 1
ATOM 4592 N N . LEU A 1 623 ? -1.057 11.138 -18.795 1.00 94.38 623 LEU A N 1
ATOM 4593 C CA . LEU A 1 623 ? 0.359 10.768 -18.846 1.00 94.38 623 LEU A CA 1
ATOM 4594 C C . LEU A 1 623 ? 0.575 9.416 -19.542 1.00 94.38 623 LEU A C 1
ATOM 4596 O O . LEU A 1 623 ? 1.568 9.247 -20.242 1.00 94.38 623 LEU A O 1
ATOM 4600 N N . GLY A 1 624 ? -0.353 8.469 -19.388 1.00 94.56 624 GLY A N 1
ATOM 4601 C CA . GLY A 1 624 ? -0.328 7.176 -20.077 1.00 94.56 624 GLY A CA 1
ATOM 4602 C C . GLY A 1 624 ? -0.561 7.295 -21.587 1.00 94.56 624 GLY A C 1
ATOM 4603 O O . GLY A 1 624 ? -0.072 6.468 -22.348 1.00 94.56 624 GLY A O 1
ATOM 4604 N N . LEU A 1 625 ? -1.223 8.371 -22.030 1.00 96.19 625 LEU A N 1
ATOM 4605 C CA . LEU A 1 625 ? -1.347 8.772 -23.439 1.00 96.19 625 LEU A CA 1
ATOM 4606 C C . LEU A 1 625 ? -0.095 9.504 -23.971 1.00 96.19 625 LEU A C 1
ATOM 4608 O O . LEU A 1 625 ? -0.143 10.158 -25.015 1.00 96.19 625 LEU A O 1
ATOM 4612 N N . SER A 1 626 ? 1.028 9.437 -23.251 1.00 95.44 626 SER A N 1
ATOM 4613 C CA . SER A 1 626 ? 2.302 10.019 -23.661 1.00 95.44 626 SER A CA 1
ATOM 4614 C C . SER A 1 626 ? 3.379 8.937 -23.779 1.00 95.44 626 SER A C 1
ATOM 4616 O O . SER A 1 626 ? 4.021 8.586 -22.782 1.00 95.44 626 SER A O 1
ATOM 4618 N N . PRO A 1 627 ? 3.649 8.429 -24.997 1.00 93.75 627 PRO A N 1
ATOM 4619 C CA . PRO A 1 627 ? 4.757 7.505 -25.242 1.00 93.75 627 PRO A CA 1
ATOM 4620 C C . PRO A 1 627 ? 6.102 8.051 -24.746 1.00 93.75 627 PRO A C 1
ATOM 4622 O O . PRO A 1 627 ? 6.928 7.297 -24.239 1.00 93.75 627 PRO A O 1
ATOM 4625 N N . LYS A 1 628 ? 6.297 9.376 -24.811 1.00 94.56 628 LYS A N 1
ATOM 4626 C CA . LYS A 1 628 ? 7.468 10.079 -24.266 1.00 94.56 628 LYS A CA 1
ATOM 4627 C C . LYS A 1 628 ? 7.691 9.801 -22.779 1.00 94.56 628 LYS A C 1
ATOM 4629 O O . LYS A 1 628 ? 8.831 9.596 -22.371 1.00 94.56 628 LYS A O 1
ATOM 4634 N N . ILE A 1 629 ? 6.624 9.768 -21.978 1.00 91.25 629 ILE A N 1
ATOM 4635 C CA . ILE A 1 629 ? 6.712 9.444 -20.547 1.00 91.25 629 ILE A CA 1
ATOM 4636 C C . ILE A 1 629 ? 7.146 7.989 -20.362 1.00 91.25 629 ILE A C 1
ATOM 4638 O O . ILE A 1 629 ? 8.059 7.730 -19.583 1.00 91.25 629 ILE A O 1
ATOM 4642 N N . GLY A 1 630 ? 6.564 7.055 -21.122 1.00 90.25 630 GLY A N 1
ATOM 4643 C CA . GLY A 1 630 ? 6.984 5.650 -21.116 1.00 90.25 630 GLY A CA 1
ATOM 4644 C C . GLY A 1 630 ? 8.465 5.478 -21.467 1.00 90.25 630 GLY A C 1
ATOM 4645 O O . GLY A 1 630 ? 9.202 4.825 -20.731 1.00 90.25 630 GLY A O 1
ATOM 4646 N N . ALA A 1 631 ? 8.921 6.133 -22.536 1.00 92.56 631 ALA A N 1
ATOM 4647 C CA . ALA A 1 631 ? 10.315 6.099 -22.964 1.00 92.56 631 ALA A CA 1
ATOM 4648 C C . ALA A 1 631 ? 11.266 6.721 -21.928 1.00 92.56 631 ALA A C 1
ATOM 4650 O O . ALA A 1 631 ? 12.351 6.194 -21.709 1.00 92.56 631 ALA A O 1
ATOM 4651 N N . LEU A 1 632 ? 10.852 7.791 -21.237 1.00 92.25 632 LEU A N 1
ATOM 4652 C CA . LEU A 1 632 ? 11.635 8.391 -20.150 1.00 92.25 632 LEU A CA 1
ATOM 4653 C C . LEU A 1 632 ? 11.856 7.394 -19.016 1.00 92.25 632 LEU A C 1
ATOM 4655 O O . LEU A 1 632 ? 12.966 7.273 -18.506 1.00 92.25 632 LEU A O 1
ATOM 4659 N N . ILE A 1 633 ? 10.816 6.660 -18.639 1.00 90.69 633 ILE A N 1
ATOM 4660 C CA . ILE A 1 633 ? 10.887 5.667 -17.567 1.00 90.69 633 ILE A CA 1
ATOM 4661 C C . ILE A 1 633 ? 11.799 4.499 -17.957 1.00 90.69 633 ILE A C 1
ATOM 4663 O O . ILE A 1 633 ? 12.552 4.016 -17.117 1.00 90.69 633 ILE A O 1
ATOM 4667 N N . LEU A 1 634 ? 11.800 4.091 -19.229 1.00 91.12 634 LEU A N 1
ATOM 4668 C CA . LEU A 1 634 ? 12.715 3.064 -19.739 1.00 91.12 634 LEU A CA 1
ATOM 4669 C C . LEU A 1 634 ? 14.192 3.490 -19.702 1.00 91.12 634 LEU A C 1
ATOM 4671 O O . LEU A 1 634 ? 15.063 2.630 -19.731 1.00 91.12 634 LEU A O 1
ATOM 4675 N N . THR A 1 635 ? 14.496 4.790 -19.588 1.00 93.00 635 THR A N 1
ATOM 4676 C CA . THR A 1 635 ? 15.883 5.248 -19.390 1.00 93.00 635 THR A CA 1
ATOM 4677 C C . THR A 1 635 ? 16.402 5.033 -17.968 1.00 93.00 635 THR A C 1
ATOM 4679 O O . THR A 1 635 ? 17.583 5.271 -17.725 1.00 93.00 635 THR A O 1
ATOM 4682 N N . VAL A 1 636 ? 15.553 4.639 -17.008 1.00 92.25 636 VAL A N 1
ATOM 4683 C CA . VAL A 1 636 ? 15.965 4.459 -15.610 1.00 92.25 636 VAL A CA 1
ATOM 4684 C C . VAL A 1 636 ? 16.899 3.246 -15.495 1.00 92.25 636 VAL A C 1
ATOM 4686 O O . VAL A 1 636 ? 16.463 2.120 -15.729 1.00 92.25 636 VAL A O 1
ATOM 4689 N N . PRO A 1 637 ? 18.170 3.438 -15.095 1.00 91.62 637 PRO A N 1
ATOM 4690 C CA . PRO A 1 637 ? 19.143 2.351 -15.056 1.00 91.62 637 PRO A CA 1
ATOM 4691 C C . PRO A 1 637 ? 18.852 1.311 -13.981 1.00 91.62 637 PRO A C 1
ATOM 4693 O O . PRO A 1 637 ? 18.311 1.616 -12.913 1.00 91.62 637 PRO A O 1
ATOM 4696 N N . ALA A 1 638 ? 19.348 0.096 -14.217 1.00 90.31 638 ALA A N 1
ATOM 4697 C CA . ALA A 1 638 ? 19.223 -1.029 -13.298 1.00 90.31 638 ALA A CA 1
ATOM 4698 C C . ALA A 1 638 ? 19.745 -0.720 -11.881 1.00 90.31 638 ALA A C 1
ATOM 4700 O O . ALA A 1 638 ? 19.106 -1.106 -10.903 1.00 90.31 638 ALA A O 1
ATOM 4701 N N . GLY A 1 639 ? 20.846 0.033 -11.750 1.00 92.50 639 GLY A N 1
ATOM 4702 C CA . GLY A 1 639 ? 21.373 0.442 -10.444 1.00 92.50 639 GLY A CA 1
ATOM 4703 C C . GLY A 1 639 ? 20.426 1.358 -9.678 1.00 92.50 639 GLY A C 1
ATOM 4704 O O . GLY A 1 639 ? 20.222 1.180 -8.479 1.00 92.50 639 GLY A O 1
ATOM 4705 N N . VAL A 1 640 ? 19.795 2.310 -10.369 1.00 93.88 640 VAL A N 1
ATOM 4706 C CA . VAL A 1 640 ? 18.820 3.228 -9.760 1.00 93.88 640 VAL A CA 1
ATOM 4707 C C . VAL A 1 640 ? 17.608 2.449 -9.257 1.00 93.88 640 VAL A C 1
ATOM 4709 O O . VAL A 1 640 ? 17.185 2.638 -8.114 1.00 93.88 640 VAL A O 1
ATOM 4712 N N . LEU A 1 641 ? 17.096 1.517 -10.069 1.00 91.25 641 LEU A N 1
ATOM 4713 C CA . LEU A 1 641 ? 16.027 0.609 -9.651 1.00 91.25 641 LEU A CA 1
ATOM 4714 C C . LEU A 1 641 ? 16.457 -0.239 -8.454 1.00 91.25 641 LEU A C 1
ATOM 4716 O O . LEU A 1 641 ? 15.703 -0.320 -7.490 1.00 91.25 641 LEU A O 1
ATOM 4720 N N . GLY A 1 642 ? 17.668 -0.803 -8.456 1.00 92.62 642 GLY A N 1
ATOM 4721 C CA . GLY A 1 642 ? 18.207 -1.587 -7.340 1.00 92.62 642 GLY A CA 1
ATOM 4722 C C . GLY A 1 642 ? 18.270 -0.795 -6.029 1.00 92.62 642 GLY A C 1
ATOM 4723 O O . GLY A 1 642 ? 17.791 -1.259 -4.994 1.00 92.62 642 GLY A O 1
ATOM 4724 N N . GLY A 1 643 ? 18.778 0.441 -6.064 1.00 94.00 643 GLY A N 1
ATOM 4725 C CA . GLY A 1 643 ? 18.821 1.316 -4.887 1.00 94.00 643 GLY A CA 1
ATOM 4726 C C . GLY A 1 643 ? 17.427 1.679 -4.361 1.00 94.00 643 GLY A C 1
ATOM 4727 O O . GLY A 1 643 ? 17.174 1.601 -3.157 1.00 94.00 643 GLY A O 1
ATOM 4728 N N . ALA A 1 644 ? 16.498 2.028 -5.255 1.00 91.81 644 ALA A N 1
ATOM 4729 C CA . ALA A 1 644 ? 15.130 2.386 -4.883 1.00 91.81 644 ALA A CA 1
ATOM 4730 C C . ALA A 1 644 ? 14.323 1.194 -4.349 1.00 91.81 644 ALA A C 1
ATOM 4732 O O . ALA A 1 644 ? 13.654 1.302 -3.320 1.00 91.81 644 ALA A O 1
ATOM 4733 N N . THR A 1 645 ? 14.418 0.045 -5.015 1.00 89.56 645 THR A N 1
ATOM 4734 C CA . THR A 1 645 ? 13.730 -1.190 -4.618 1.00 89.56 645 THR A CA 1
ATOM 4735 C C . THR A 1 645 ? 14.269 -1.760 -3.315 1.00 89.56 645 THR A C 1
ATOM 4737 O O . THR A 1 645 ? 13.479 -2.242 -2.511 1.00 89.56 645 THR A O 1
ATOM 4740 N N . THR A 1 646 ? 15.566 -1.607 -3.026 1.00 93.38 646 THR A N 1
ATOM 4741 C CA . THR A 1 646 ? 16.132 -1.958 -1.710 1.00 93.38 646 THR A CA 1
ATOM 4742 C C . THR A 1 646 ? 15.402 -1.224 -0.579 1.00 93.38 646 THR A C 1
ATOM 4744 O O . THR A 1 646 ? 15.004 -1.839 0.411 1.00 93.38 646 THR A O 1
ATOM 4747 N N . ALA A 1 647 ? 15.163 0.084 -0.738 1.00 90.69 647 ALA A N 1
ATOM 4748 C CA . ALA A 1 647 ? 14.411 0.866 0.242 1.00 90.69 647 ALA A CA 1
ATOM 4749 C C . ALA A 1 647 ? 12.929 0.452 0.304 1.00 90.69 647 ALA A C 1
ATOM 4751 O O . ALA A 1 647 ? 12.390 0.260 1.395 1.00 90.69 647 ALA A O 1
ATOM 4752 N N . LEU A 1 648 ? 12.275 0.294 -0.852 1.00 85.94 648 LEU A N 1
ATOM 4753 C CA . LEU A 1 648 ? 10.850 -0.046 -0.947 1.00 85.94 648 LEU A CA 1
ATOM 4754 C C . LEU A 1 648 ? 10.534 -1.432 -0.369 1.00 85.94 648 LEU A C 1
ATOM 4756 O O . LEU A 1 648 ? 9.640 -1.562 0.465 1.00 85.94 648 LEU A O 1
ATOM 4760 N N . TYR A 1 649 ? 11.271 -2.467 -0.769 1.00 87.75 649 TYR A N 1
ATOM 4761 C CA . TYR A 1 649 ? 11.028 -3.842 -0.327 1.00 87.75 649 TYR A CA 1
ATOM 4762 C C . TYR A 1 649 ? 11.337 -4.013 1.163 1.00 87.75 649 TYR A C 1
ATOM 4764 O O . TYR A 1 649 ? 10.561 -4.640 1.887 1.00 87.75 649 TYR A O 1
ATOM 4772 N N . GLY A 1 650 ? 12.401 -3.364 1.654 1.00 90.19 650 GLY A N 1
ATOM 4773 C CA . GLY A 1 650 ? 12.690 -3.288 3.086 1.00 90.19 650 GLY A CA 1
ATOM 4774 C C . GLY A 1 650 ? 11.571 -2.597 3.872 1.00 90.19 650 GLY A C 1
ATOM 4775 O O . GLY A 1 650 ? 11.150 -3.096 4.916 1.00 90.19 650 GLY A O 1
ATOM 4776 N N . LEU A 1 651 ? 11.026 -1.490 3.355 1.00 84.94 651 LEU A N 1
ATOM 4777 C CA . LEU A 1 651 ? 9.897 -0.796 3.979 1.00 84.94 651 LEU A CA 1
ATOM 4778 C C . LEU A 1 651 ? 8.644 -1.682 4.051 1.00 84.94 651 LEU A C 1
ATOM 4780 O O . LEU A 1 651 ? 7.989 -1.707 5.093 1.00 84.94 651 LEU A O 1
ATOM 4784 N N . ILE A 1 652 ? 8.333 -2.430 2.990 1.00 83.62 652 ILE A N 1
ATOM 4785 C CA . ILE A 1 652 ? 7.209 -3.381 2.965 1.00 83.62 652 ILE A CA 1
ATOM 4786 C C . ILE A 1 652 ? 7.410 -4.478 4.017 1.00 83.62 652 ILE A C 1
ATOM 4788 O O . ILE A 1 652 ? 6.493 -4.762 4.791 1.00 83.62 652 ILE A O 1
ATOM 4792 N N . ALA A 1 653 ? 8.620 -5.038 4.120 1.00 90.69 653 ALA A N 1
ATOM 4793 C CA . ALA A 1 653 ? 8.932 -6.049 5.129 1.00 90.69 653 ALA A CA 1
ATOM 4794 C C . ALA A 1 653 ? 8.684 -5.524 6.558 1.00 90.69 653 ALA A C 1
ATOM 4796 O O . ALA A 1 653 ? 8.010 -6.167 7.369 1.00 90.69 653 ALA A O 1
ATOM 4797 N N . ILE A 1 654 ? 9.162 -4.310 6.853 1.00 92.56 654 ILE A N 1
ATOM 4798 C CA . ILE A 1 654 ? 8.977 -3.658 8.158 1.00 92.56 654 ILE A CA 1
ATOM 4799 C C . ILE A 1 654 ? 7.519 -3.239 8.399 1.00 92.56 654 ILE A C 1
ATOM 4801 O O . ILE A 1 654 ? 7.066 -3.251 9.545 1.00 92.56 654 ILE A O 1
ATOM 4805 N N . LEU A 1 655 ? 6.739 -2.930 7.360 1.00 82.06 655 LEU A N 1
ATOM 4806 C CA . LEU A 1 655 ? 5.302 -2.680 7.499 1.00 82.06 655 LEU A CA 1
ATOM 4807 C C . LEU A 1 655 ? 4.560 -3.928 8.007 1.00 82.06 655 LEU A C 1
ATOM 4809 O O . LEU A 1 655 ? 3.668 -3.799 8.846 1.00 82.06 655 LEU A O 1
ATOM 4813 N N . GLY A 1 656 ? 4.980 -5.127 7.594 1.00 87.38 656 GLY A N 1
ATOM 4814 C CA . GLY A 1 656 ? 4.493 -6.387 8.166 1.00 87.38 656 GLY A CA 1
ATOM 4815 C C . GLY A 1 656 ? 4.755 -6.491 9.674 1.00 87.38 656 GLY A C 1
ATOM 4816 O O . GLY A 1 656 ? 3.839 -6.790 10.442 1.00 87.38 656 GLY A O 1
ATOM 4817 N N . ALA A 1 657 ? 5.965 -6.130 10.123 1.00 92.06 657 ALA A N 1
ATOM 4818 C CA . ALA A 1 657 ? 6.294 -6.060 11.554 1.00 92.06 657 ALA A CA 1
ATOM 4819 C C . ALA A 1 657 ? 5.450 -5.010 12.290 1.00 92.06 657 ALA A C 1
ATOM 4821 O O . ALA A 1 657 ? 4.982 -5.232 13.408 1.00 92.06 657 ALA A O 1
ATOM 4822 N N . ARG A 1 658 ? 5.217 -3.860 11.654 1.00 84.06 658 ARG A N 1
ATOM 4823 C CA . ARG A 1 658 ? 4.391 -2.791 12.210 1.00 84.06 658 ARG A CA 1
ATOM 4824 C C . ARG A 1 658 ? 2.947 -3.239 12.431 1.00 84.06 658 ARG A C 1
ATOM 4826 O O . ARG A 1 658 ? 2.371 -2.872 13.448 1.00 84.06 658 ARG A O 1
ATOM 4833 N N . ILE A 1 659 ? 2.384 -4.077 11.556 1.00 84.31 659 ILE A N 1
ATOM 4834 C CA . ILE A 1 659 ? 1.055 -4.675 11.769 1.00 84.31 659 ILE A CA 1
ATOM 4835 C C . ILE A 1 659 ? 1.031 -5.485 13.070 1.00 84.31 659 ILE A C 1
ATOM 4837 O O . ILE A 1 659 ? 0.065 -5.377 13.828 1.00 84.31 659 ILE A O 1
ATOM 4841 N N . TRP A 1 660 ? 2.079 -6.257 13.366 1.00 92.06 660 TRP A N 1
ATOM 4842 C CA . TRP A 1 660 ? 2.169 -7.002 14.623 1.00 92.06 660 TRP A CA 1
ATOM 4843 C C . TRP A 1 660 ? 2.227 -6.081 15.842 1.00 92.06 660 TRP A C 1
ATOM 4845 O O . TRP A 1 660 ? 1.507 -6.316 16.812 1.00 92.06 660 TRP A O 1
ATOM 4855 N N . LEU A 1 661 ? 3.026 -5.014 15.771 1.00 88.38 661 LEU A N 1
ATOM 4856 C CA . LEU A 1 661 ? 3.166 -4.034 16.851 1.00 88.38 661 LEU A CA 1
ATOM 4857 C C . LEU A 1 661 ? 1.865 -3.259 17.098 1.00 88.38 661 LEU A C 1
ATOM 4859 O O . LEU A 1 661 ? 1.387 -3.199 18.230 1.00 88.38 661 LEU A O 1
ATOM 4863 N N . ASP A 1 662 ? 1.254 -2.722 16.042 1.00 80.69 662 ASP A N 1
ATOM 4864 C CA . ASP A 1 662 ? 0.035 -1.911 16.127 1.00 80.69 662 ASP A CA 1
ATOM 4865 C C . ASP A 1 662 ? -1.168 -2.737 16.628 1.00 80.69 662 ASP A C 1
ATOM 4867 O O . ASP A 1 662 ? -2.066 -2.194 17.272 1.00 80.69 662 ASP A O 1
ATOM 4871 N N . ASN A 1 663 ? -1.173 -4.056 16.383 1.00 84.38 663 ASN A N 1
ATOM 4872 C CA . ASN A 1 663 ? -2.204 -4.983 16.868 1.00 84.38 663 ASN A CA 1
ATOM 4873 C C . ASN A 1 663 ? -1.802 -5.753 18.138 1.00 84.38 663 ASN A C 1
ATOM 4875 O O . ASN A 1 663 ? -2.547 -6.643 18.547 1.00 84.38 663 ASN A O 1
ATOM 4879 N N . ARG A 1 664 ? -0.651 -5.434 18.752 1.00 90.44 664 ARG A N 1
ATOM 4880 C CA . ARG A 1 664 ? -0.114 -6.103 19.953 1.00 90.44 664 ARG A CA 1
ATOM 4881 C C . ARG A 1 664 ? -0.136 -7.634 19.850 1.00 90.44 664 ARG A C 1
ATOM 4883 O O . ARG A 1 664 ? -0.661 -8.325 20.720 1.00 90.44 664 ARG A O 1
ATOM 4890 N N . VAL A 1 665 ? 0.397 -8.169 18.755 1.00 92.06 665 VAL A N 1
ATOM 4891 C CA . VAL A 1 665 ? 0.512 -9.622 18.574 1.00 92.06 665 VAL A CA 1
ATOM 4892 C C . VAL A 1 665 ? 1.441 -10.191 19.647 1.00 92.06 665 VAL A C 1
ATOM 4894 O O . VAL A 1 665 ? 2.613 -9.829 19.712 1.00 92.06 665 VAL A O 1
ATOM 4897 N N . ASP A 1 666 ? 0.914 -11.090 20.478 1.00 92.56 666 ASP A N 1
ATOM 4898 C CA . ASP A 1 666 ? 1.688 -11.759 21.521 1.00 92.56 666 ASP A CA 1
ATOM 4899 C C . ASP A 1 666 ? 2.491 -12.928 20.940 1.00 92.56 666 ASP A C 1
ATOM 4901 O O . ASP A 1 666 ? 1.924 -13.951 20.549 1.00 92.56 666 ASP A O 1
ATOM 4905 N N . PHE A 1 667 ? 3.813 -12.772 20.890 1.00 94.88 667 PHE A N 1
ATOM 4906 C CA . PHE A 1 667 ? 4.745 -13.808 20.447 1.00 94.88 667 PHE A CA 1
ATOM 4907 C C . PHE A 1 667 ? 5.198 -14.759 21.566 1.00 94.88 667 PHE A C 1
ATOM 4909 O O . PHE A 1 667 ? 5.945 -15.693 21.283 1.00 94.88 667 PHE A O 1
ATOM 4916 N N . HIS A 1 668 ? 4.727 -14.588 22.808 1.00 92.94 668 HIS A N 1
ATOM 4917 C CA . HIS A 1 668 ? 4.859 -15.630 23.833 1.00 92.94 668 HIS A CA 1
ATOM 4918 C C . HIS A 1 668 ? 3.905 -16.801 23.567 1.00 92.94 668 HIS A C 1
ATOM 4920 O O . HIS A 1 668 ? 4.187 -17.919 23.993 1.00 92.94 668 HIS A O 1
ATOM 4926 N N . ASP A 1 669 ? 2.804 -16.573 22.836 1.00 91.75 669 ASP A N 1
ATOM 4927 C CA . ASP A 1 669 ? 1.954 -17.643 22.311 1.00 91.75 669 ASP A CA 1
ATOM 4928 C C . ASP A 1 669 ? 2.719 -18.423 21.219 1.00 91.75 669 ASP A C 1
ATOM 4930 O O . ASP A 1 669 ? 2.980 -17.872 20.138 1.00 91.75 669 ASP A O 1
ATOM 4934 N N . PRO A 1 670 ? 3.036 -19.718 21.435 1.00 92.62 670 PRO A N 1
ATOM 4935 C CA . PRO A 1 670 ? 3.767 -20.522 20.459 1.00 92.62 670 PRO A CA 1
ATOM 4936 C C . PRO A 1 670 ? 3.062 -20.617 19.103 1.00 92.62 670 PRO A C 1
ATOM 4938 O O . PRO A 1 670 ? 3.731 -20.770 18.082 1.00 92.62 670 PRO A O 1
ATOM 4941 N N . VAL A 1 671 ? 1.726 -20.510 19.068 1.00 95.38 671 VAL A N 1
ATOM 4942 C CA . VAL A 1 671 ? 0.957 -20.509 17.814 1.00 95.38 671 VAL A CA 1
ATOM 4943 C C . VAL A 1 671 ? 1.315 -19.286 16.980 1.00 95.38 671 VAL A C 1
ATOM 4945 O O . VAL A 1 671 ? 1.586 -19.417 15.788 1.00 95.38 671 VAL A O 1
ATOM 4948 N N . ASN A 1 672 ? 1.349 -18.103 17.596 1.00 95.88 672 ASN A N 1
ATOM 4949 C CA . ASN A 1 672 ? 1.675 -16.866 16.892 1.00 95.88 672 ASN A CA 1
ATOM 4950 C C . ASN A 1 672 ? 3.143 -16.857 16.453 1.00 95.88 672 ASN A C 1
ATOM 4952 O O . ASN A 1 672 ? 3.437 -16.531 15.301 1.00 95.88 672 ASN A O 1
ATOM 4956 N N . LEU A 1 673 ? 4.047 -17.264 17.349 1.00 96.25 673 LEU A N 1
ATOM 4957 C CA . LEU A 1 673 ? 5.483 -17.321 17.083 1.00 96.25 673 LEU A CA 1
ATOM 4958 C C . LEU A 1 673 ? 5.820 -18.245 15.913 1.00 96.25 673 LEU A C 1
ATOM 4960 O O . LEU A 1 673 ? 6.473 -17.814 14.963 1.00 96.25 673 LEU A O 1
ATOM 4964 N N . LEU A 1 674 ? 5.345 -19.493 15.947 1.00 97.19 674 LEU A N 1
ATOM 4965 C CA . LEU A 1 674 ? 5.652 -20.471 14.902 1.00 97.19 674 LEU A CA 1
ATOM 4966 C C . LEU A 1 674 ? 4.952 -20.149 13.579 1.00 97.19 674 LEU A C 1
ATOM 4968 O O . LEU A 1 674 ? 5.547 -20.358 12.525 1.00 97.19 674 LEU A O 1
ATOM 4972 N N . THR A 1 675 ? 3.746 -19.572 13.615 1.00 96.62 675 THR A N 1
ATOM 4973 C CA . THR A 1 675 ? 3.077 -19.061 12.406 1.00 96.62 675 THR A CA 1
ATOM 4974 C C . THR A 1 675 ? 3.955 -18.044 11.682 1.00 96.62 675 THR A C 1
ATOM 4976 O O . THR A 1 675 ? 4.183 -18.175 10.480 1.00 96.62 675 THR A O 1
ATOM 4979 N N . ALA A 1 676 ? 4.457 -17.038 12.406 1.00 96.56 676 ALA A N 1
ATOM 4980 C CA . ALA A 1 676 ? 5.296 -16.001 11.820 1.00 96.56 676 ALA A CA 1
ATOM 4981 C C . ALA A 1 676 ? 6.650 -16.562 11.361 1.00 96.56 676 ALA A C 1
ATOM 4983 O O . ALA A 1 676 ? 7.038 -16.343 10.216 1.00 96.56 676 ALA A O 1
ATOM 4984 N N . ALA A 1 677 ? 7.340 -17.325 12.215 1.00 96.56 677 ALA A N 1
ATOM 4985 C CA . ALA A 1 677 ? 8.675 -17.847 11.925 1.00 96.56 677 ALA A CA 1
ATOM 4986 C C . ALA A 1 677 ? 8.704 -18.738 10.671 1.00 96.56 677 ALA A C 1
ATOM 4988 O O . ALA A 1 677 ? 9.543 -18.544 9.791 1.00 96.56 677 ALA A O 1
ATOM 4989 N N . VAL A 1 678 ? 7.766 -19.685 10.562 1.00 96.75 678 VAL A N 1
ATOM 4990 C CA . VAL A 1 678 ? 7.706 -20.626 9.434 1.00 96.75 678 VAL A CA 1
ATOM 4991 C C . VAL A 1 678 ? 7.367 -19.897 8.134 1.00 96.75 678 VAL A C 1
ATOM 4993 O O . VAL A 1 678 ? 8.053 -20.080 7.131 1.00 96.75 678 VAL A O 1
ATOM 4996 N N . ALA A 1 679 ? 6.344 -19.038 8.150 1.00 94.88 679 ALA A N 1
ATOM 4997 C CA . ALA A 1 679 ? 5.913 -18.311 6.959 1.00 94.88 679 ALA A CA 1
ATOM 4998 C C . ALA A 1 679 ? 6.995 -17.359 6.426 1.00 94.88 679 ALA A C 1
ATOM 5000 O O . ALA A 1 679 ? 7.230 -17.310 5.218 1.00 94.88 679 ALA A O 1
ATOM 5001 N N . VAL A 1 680 ? 7.678 -16.637 7.324 1.00 94.94 680 VAL A N 1
ATOM 5002 C CA . VAL A 1 680 ? 8.747 -15.698 6.963 1.00 94.94 680 VAL A CA 1
ATOM 5003 C C . VAL A 1 680 ? 9.929 -16.422 6.326 1.00 94.94 680 VAL A C 1
ATOM 5005 O O . VAL A 1 680 ? 10.412 -15.961 5.298 1.00 94.94 680 VAL A O 1
ATOM 5008 N N . ILE A 1 681 ? 10.372 -17.558 6.876 1.00 95.56 681 ILE A N 1
ATOM 5009 C CA . ILE A 1 681 ? 11.512 -18.301 6.316 1.00 95.56 681 ILE A CA 1
ATOM 5010 C C . ILE A 1 681 ? 11.166 -18.920 4.961 1.00 95.56 681 ILE A C 1
ATOM 5012 O O . ILE A 1 681 ? 11.939 -18.760 4.022 1.00 95.56 681 ILE A O 1
ATOM 5016 N N . ILE A 1 682 ? 9.998 -19.559 4.830 1.00 94.19 682 ILE A N 1
ATOM 5017 C CA . ILE A 1 682 ? 9.549 -20.139 3.552 1.00 94.19 682 ILE A CA 1
ATOM 5018 C C . ILE A 1 682 ? 9.490 -19.066 2.456 1.00 94.19 682 ILE A C 1
ATOM 5020 O O . ILE A 1 682 ? 9.926 -19.311 1.332 1.00 94.19 682 ILE A O 1
ATOM 5024 N N . GLY A 1 683 ? 8.978 -17.876 2.783 1.00 90.81 683 GLY A N 1
ATOM 5025 C CA . GLY A 1 683 ? 8.902 -16.770 1.833 1.00 90.81 683 GLY A CA 1
ATOM 5026 C C . GLY A 1 683 ? 10.256 -16.131 1.525 1.00 90.81 683 GLY A C 1
ATOM 5027 O O . GLY A 1 683 ? 10.579 -15.935 0.358 1.00 90.81 683 GLY A O 1
ATOM 5028 N N . ALA A 1 684 ? 11.066 -15.830 2.541 1.00 91.06 684 ALA A N 1
ATOM 5029 C CA . ALA A 1 684 ? 12.357 -15.161 2.368 1.00 91.06 684 ALA A CA 1
ATOM 5030 C C . ALA A 1 684 ? 13.394 -16.033 1.645 1.00 91.06 684 ALA A C 1
ATOM 5032 O O . ALA A 1 684 ? 14.181 -15.516 0.860 1.00 91.06 684 ALA A O 1
ATOM 5033 N N . ALA A 1 685 ? 13.387 -17.345 1.891 1.00 90.69 685 ALA A N 1
ATOM 5034 C CA . ALA A 1 685 ? 14.278 -18.297 1.228 1.00 90.69 685 ALA A CA 1
ATOM 5035 C C . ALA A 1 685 ? 13.735 -18.805 -0.121 1.00 90.69 685 ALA A C 1
ATOM 5037 O O . ALA A 1 685 ? 14.334 -19.696 -0.713 1.00 90.69 685 ALA A O 1
ATOM 5038 N N . ASP A 1 686 ? 12.594 -18.273 -0.568 1.00 88.12 686 ASP A N 1
ATOM 5039 C CA . ASP A 1 686 ? 11.902 -18.644 -1.804 1.00 88.12 686 ASP A CA 1
ATOM 5040 C C . ASP A 1 686 ? 11.755 -20.160 -2.009 1.00 88.12 686 ASP A C 1
ATOM 5042 O O . ASP A 1 686 ? 12.102 -20.727 -3.049 1.00 88.12 686 ASP A O 1
ATOM 5046 N N . TYR A 1 687 ? 11.247 -20.849 -0.981 1.00 90.38 687 TYR A N 1
ATOM 5047 C CA . TYR A 1 687 ? 11.026 -22.291 -1.072 1.00 90.38 687 TYR A CA 1
ATOM 5048 C C . TYR A 1 687 ? 10.150 -22.592 -2.285 1.00 90.38 687 TYR A C 1
ATOM 5050 O O . TYR A 1 687 ? 9.090 -21.991 -2.469 1.00 90.38 687 TYR A O 1
ATOM 5058 N N . THR A 1 688 ? 10.602 -23.543 -3.096 1.00 86.94 688 THR A N 1
ATOM 5059 C CA . THR A 1 688 ? 9.923 -23.926 -4.328 1.00 86.94 688 THR A CA 1
ATOM 5060 C C . THR A 1 688 ? 9.469 -25.372 -4.229 1.00 86.94 688 THR A C 1
ATOM 5062 O O . THR A 1 688 ? 10.270 -26.273 -3.979 1.00 86.94 688 THR A O 1
ATOM 5065 N N . LEU A 1 689 ? 8.173 -25.596 -4.431 1.00 87.62 689 LEU A N 1
ATOM 5066 C CA . LEU A 1 689 ? 7.575 -26.922 -4.521 1.00 87.62 689 LEU A CA 1
ATOM 5067 C C . LEU A 1 689 ? 7.133 -27.158 -5.961 1.00 87.62 689 LEU A C 1
ATOM 5069 O O . LEU A 1 689 ? 6.265 -26.446 -6.471 1.00 87.62 689 LEU A O 1
ATOM 5073 N N . THR A 1 690 ? 7.708 -28.171 -6.599 1.00 86.12 690 THR A N 1
ATOM 5074 C CA . THR A 1 690 ? 7.339 -28.590 -7.950 1.00 86.12 690 THR A CA 1
ATOM 5075 C C . THR A 1 690 ? 6.403 -29.797 -7.895 1.00 86.12 690 THR A C 1
ATOM 5077 O O . THR A 1 690 ? 6.644 -30.769 -7.180 1.00 86.12 690 THR A O 1
ATOM 5080 N N . ALA A 1 691 ? 5.302 -29.726 -8.638 1.00 83.56 691 ALA A N 1
ATOM 5081 C CA . ALA A 1 691 ? 4.324 -30.796 -8.788 1.00 83.56 691 ALA A CA 1
ATOM 5082 C C . ALA A 1 691 ? 3.943 -30.911 -10.271 1.00 83.56 691 ALA A C 1
ATOM 5084 O O . ALA A 1 691 ? 3.093 -30.170 -10.769 1.00 83.56 691 ALA A O 1
ATOM 5085 N N . GLY A 1 692 ? 4.608 -31.820 -10.990 1.00 84.31 692 GLY A N 1
ATOM 5086 C CA . GLY A 1 692 ? 4.544 -31.859 -12.455 1.00 84.31 692 GLY A CA 1
ATOM 5087 C C . GLY A 1 692 ? 5.083 -30.556 -13.054 1.00 84.31 692 GLY A C 1
ATOM 5088 O O . GLY A 1 692 ? 6.150 -30.095 -12.655 1.00 84.31 692 GLY A O 1
ATOM 5089 N N . ASP A 1 693 ? 4.314 -29.935 -13.949 1.00 78.75 693 ASP A N 1
ATOM 5090 C CA . ASP A 1 693 ? 4.672 -28.664 -14.606 1.00 78.75 693 ASP A CA 1
ATOM 5091 C C . ASP A 1 693 ? 4.349 -27.408 -13.767 1.00 78.75 693 ASP A C 1
ATOM 5093 O O . ASP A 1 693 ? 4.531 -26.273 -14.225 1.00 78.75 693 ASP A O 1
ATOM 5097 N N . LEU A 1 694 ? 3.818 -27.585 -12.552 1.00 77.06 694 LEU A N 1
ATOM 5098 C CA . LEU A 1 694 ? 3.455 -26.496 -11.646 1.00 77.06 694 LEU A CA 1
ATOM 5099 C C . LEU A 1 694 ? 4.556 -26.279 -10.604 1.00 77.06 694 LEU A C 1
ATOM 5101 O O . LEU A 1 694 ? 4.927 -27.208 -9.890 1.00 77.06 694 LEU A O 1
ATOM 5105 N N . SER A 1 695 ? 5.016 -25.033 -10.470 1.00 78.38 695 SER A N 1
ATOM 5106 C CA . SER A 1 695 ? 6.018 -24.628 -9.475 1.00 78.38 695 SER A CA 1
ATOM 5107 C C . SER A 1 695 ? 5.443 -23.564 -8.544 1.00 78.38 695 SER A C 1
ATOM 5109 O O . SER A 1 695 ? 5.202 -22.430 -8.958 1.00 78.38 695 SER A O 1
ATOM 5111 N N . PHE A 1 696 ? 5.228 -23.910 -7.279 1.00 81.69 696 PHE A N 1
ATOM 5112 C CA . PHE A 1 696 ? 4.769 -22.975 -6.252 1.00 81.69 696 PHE A CA 1
ATOM 5113 C C . PHE A 1 696 ? 5.973 -22.375 -5.530 1.00 81.69 696 PHE A C 1
ATOM 5115 O O . PHE A 1 696 ? 6.753 -23.115 -4.938 1.00 81.69 696 PHE A O 1
ATOM 5122 N N . HIS A 1 697 ? 6.102 -21.051 -5.578 1.00 83.75 697 HIS A N 1
ATOM 5123 C CA . HIS A 1 697 ? 7.245 -20.305 -5.039 1.00 83.75 697 HIS A CA 1
ATOM 5124 C C . HIS A 1 697 ? 6.966 -19.760 -3.626 1.00 83.75 697 HIS A C 1
ATOM 5126 O O . HIS A 1 697 ? 5.858 -19.915 -3.086 1.00 83.75 697 HIS A O 1
ATOM 5132 N N . GLY A 1 698 ? 7.949 -19.073 -3.040 1.00 84.25 698 GLY A N 1
ATOM 5133 C CA . GLY A 1 698 ? 7.985 -18.702 -1.626 1.00 84.25 698 GLY A CA 1
ATOM 5134 C C . GLY A 1 698 ? 6.791 -17.887 -1.143 1.00 84.25 698 GLY A C 1
ATOM 5135 O O . GLY A 1 698 ? 6.304 -18.129 -0.041 1.00 84.25 698 GLY A O 1
ATOM 5136 N N . ILE A 1 699 ? 6.250 -16.968 -1.952 1.00 84.31 699 ILE A N 1
ATOM 5137 C CA . ILE A 1 699 ? 5.072 -16.172 -1.550 1.00 84.31 699 ILE A CA 1
ATOM 5138 C C . ILE A 1 699 ? 3.841 -17.064 -1.364 1.00 84.31 699 ILE A C 1
ATOM 5140 O O . ILE A 1 699 ? 3.134 -16.953 -0.357 1.00 84.31 699 ILE A O 1
ATOM 5144 N N . ALA A 1 700 ? 3.588 -17.963 -2.317 1.00 83.44 700 ALA A N 1
ATOM 5145 C CA . ALA A 1 700 ? 2.434 -18.855 -2.278 1.0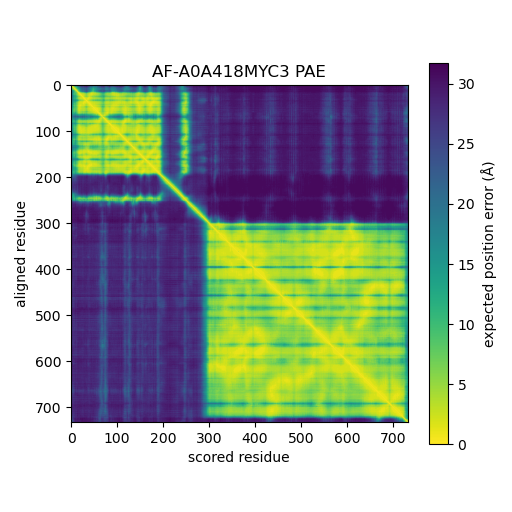0 83.44 700 ALA A CA 1
ATOM 5146 C C . ALA A 1 700 ? 2.567 -19.865 -1.131 1.00 83.44 700 ALA A C 1
ATOM 5148 O O . ALA A 1 700 ? 1.645 -20.005 -0.322 1.00 83.44 700 ALA A O 1
ATOM 5149 N N . LEU A 1 701 ? 3.729 -20.517 -1.016 1.00 89.38 701 LEU A N 1
ATOM 5150 C CA . LEU A 1 701 ? 3.986 -21.491 0.045 1.00 89.38 701 LEU A CA 1
ATOM 5151 C C . LEU A 1 701 ? 4.028 -20.839 1.430 1.00 89.38 701 LEU A C 1
ATOM 5153 O O . LEU A 1 701 ? 3.462 -21.386 2.372 1.00 89.38 701 LEU A O 1
ATOM 5157 N N . GLY A 1 702 ? 4.639 -19.662 1.563 1.00 91.81 702 GLY A N 1
ATOM 5158 C CA . GLY A 1 702 ? 4.720 -18.919 2.821 1.00 91.81 702 GLY A CA 1
ATOM 5159 C C . GLY A 1 702 ? 3.347 -18.447 3.297 1.00 91.81 702 GLY A C 1
ATOM 5160 O O . GLY A 1 702 ? 3.013 -18.588 4.474 1.00 91.81 702 GLY A O 1
ATOM 5161 N N . THR A 1 703 ? 2.502 -17.979 2.374 1.00 89.44 703 THR A N 1
ATOM 5162 C CA . THR A 1 703 ? 1.104 -17.620 2.664 1.00 89.44 703 THR A CA 1
ATOM 5163 C C . THR A 1 703 ? 0.290 -18.840 3.095 1.00 89.44 703 THR A C 1
ATOM 5165 O O . THR A 1 703 ? -0.427 -18.787 4.099 1.00 89.44 703 THR A O 1
ATOM 5168 N N . ALA A 1 704 ? 0.421 -19.961 2.378 1.00 90.69 704 ALA A N 1
ATOM 5169 C CA . ALA A 1 704 ? -0.237 -21.212 2.744 1.00 90.69 704 ALA A CA 1
ATOM 5170 C C . ALA A 1 704 ? 0.231 -21.706 4.121 1.00 90.69 704 ALA A C 1
ATOM 5172 O O . ALA A 1 704 ? -0.598 -22.077 4.952 1.00 90.69 704 ALA A O 1
ATOM 5173 N N . ALA A 1 705 ? 1.534 -21.640 4.401 1.00 94.00 705 ALA A N 1
ATOM 5174 C CA . ALA A 1 705 ? 2.102 -21.998 5.692 1.00 94.00 705 ALA A CA 1
ATOM 5175 C C . ALA A 1 705 ? 1.557 -21.113 6.818 1.00 94.00 705 ALA A C 1
ATOM 5177 O O . ALA A 1 705 ? 1.121 -21.647 7.834 1.00 94.00 705 ALA A O 1
ATOM 5178 N N . ALA A 1 706 ? 1.487 -19.790 6.631 1.00 94.50 706 ALA A N 1
ATOM 5179 C CA . ALA A 1 706 ? 0.911 -18.881 7.624 1.00 94.50 706 ALA A CA 1
ATOM 5180 C C . ALA A 1 706 ? -0.532 -19.274 7.988 1.00 94.50 706 ALA A C 1
ATOM 5182 O O . ALA A 1 706 ? -0.894 -19.323 9.163 1.00 94.50 706 ALA A O 1
ATOM 5183 N N . LEU A 1 707 ? -1.354 -19.598 6.987 1.00 93.38 707 LEU A N 1
ATOM 5184 C CA . LEU A 1 707 ? -2.745 -20.002 7.196 1.00 93.38 707 LEU A CA 1
ATOM 5185 C C . LEU A 1 707 ? -2.851 -21.379 7.861 1.00 93.38 707 LEU A C 1
ATOM 5187 O O . LEU A 1 707 ? -3.557 -21.531 8.861 1.00 93.38 707 LEU A O 1
ATOM 5191 N N . VAL A 1 708 ? -2.156 -22.382 7.324 1.00 95.56 708 VAL A N 1
ATOM 5192 C CA . VAL A 1 708 ? -2.240 -23.773 7.791 1.00 95.56 708 VAL A CA 1
ATOM 5193 C C . VAL A 1 708 ? -1.666 -23.915 9.198 1.00 95.56 708 VAL A C 1
ATOM 5195 O O . VAL A 1 708 ? -2.310 -24.527 10.050 1.00 95.56 708 VAL A O 1
ATOM 5198 N N . VAL A 1 709 ? -0.499 -23.325 9.468 1.00 96.62 709 VAL A N 1
ATOM 5199 C CA . VAL A 1 709 ? 0.149 -23.386 10.786 1.00 96.62 709 VAL A CA 1
ATOM 5200 C C . VAL A 1 709 ? -0.728 -22.703 11.829 1.00 96.62 709 VAL A C 1
ATOM 5202 O O . VAL A 1 709 ? -1.047 -23.327 12.841 1.00 96.62 709 VAL A O 1
ATOM 5205 N N . TYR A 1 710 ? -1.201 -21.480 11.565 1.00 96.19 710 TYR A N 1
ATOM 5206 C CA . TYR A 1 710 ? -2.033 -20.753 12.523 1.00 96.19 710 TYR A CA 1
ATOM 5207 C C . TYR A 1 710 ? -3.317 -21.512 12.858 1.00 96.19 710 TYR A C 1
ATOM 5209 O O . TYR A 1 710 ? -3.596 -21.798 14.026 1.00 96.19 710 TYR A O 1
ATOM 5217 N N . HIS A 1 711 ? -4.107 -21.863 11.838 1.00 95.75 711 HIS A N 1
ATOM 5218 C CA . HIS A 1 711 ? -5.411 -22.494 12.051 1.00 95.75 711 HIS A CA 1
ATOM 5219 C C . HIS A 1 711 ? -5.276 -23.917 12.580 1.00 95.75 711 HIS A C 1
ATOM 5221 O O . HIS A 1 711 ? -6.009 -24.292 13.496 1.00 95.75 711 HIS A O 1
ATOM 5227 N N . GLY A 1 712 ? -4.312 -24.686 12.070 1.00 96.44 712 GLY A N 1
ATOM 5228 C CA . GLY A 1 712 ? -4.034 -26.047 12.520 1.00 96.44 712 GLY A CA 1
ATOM 5229 C C . GLY A 1 712 ? -3.588 -26.085 13.978 1.00 96.44 712 GLY A C 1
ATOM 5230 O O . GLY A 1 712 ? -4.198 -26.775 14.798 1.00 96.44 712 GLY A O 1
ATOM 5231 N N . MET A 1 713 ? -2.587 -25.281 14.347 1.00 95.31 713 MET A N 1
ATOM 5232 C CA . MET A 1 713 ? -2.117 -25.224 15.730 1.00 95.31 713 MET A CA 1
ATOM 5233 C C . MET A 1 713 ? -3.185 -24.671 16.673 1.00 95.31 713 MET A C 1
ATOM 5235 O O . MET A 1 713 ? -3.346 -25.198 17.774 1.00 95.31 713 MET A O 1
ATOM 5239 N N . ARG A 1 714 ? -3.962 -23.657 16.265 1.00 93.06 714 ARG A N 1
ATOM 5240 C CA . ARG A 1 714 ? -5.037 -23.119 17.113 1.00 93.06 714 ARG A CA 1
ATOM 5241 C C . ARG A 1 714 ? -6.166 -24.127 17.310 1.00 93.06 714 ARG A C 1
ATOM 5243 O O . ARG A 1 714 ? -6.707 -24.204 18.412 1.00 93.06 714 ARG A O 1
ATOM 5250 N N . ALA A 1 715 ? -6.510 -24.909 16.287 1.00 93.12 715 ALA A N 1
ATOM 5251 C CA . ALA A 1 715 ? -7.483 -25.992 16.406 1.00 93.12 715 ALA A CA 1
ATOM 5252 C C . ALA A 1 715 ? -7.000 -27.063 17.394 1.00 93.12 715 ALA A C 1
ATOM 5254 O O . ALA A 1 715 ? -7.729 -27.406 18.324 1.00 93.12 715 ALA A O 1
ATOM 5255 N N . ILE A 1 716 ? -5.749 -27.515 17.269 1.00 93.62 716 ILE A N 1
ATOM 5256 C CA . ILE A 1 716 ? -5.150 -28.500 18.183 1.00 93.62 716 ILE A CA 1
ATOM 5257 C C . ILE A 1 716 ? -5.065 -27.948 19.614 1.00 93.62 716 ILE A C 1
ATOM 5259 O O . ILE A 1 716 ? -5.452 -28.632 20.561 1.00 93.62 716 ILE A O 1
ATOM 5263 N N . ALA A 1 717 ? -4.621 -26.702 19.795 1.00 89.81 717 ALA A N 1
ATOM 5264 C CA . ALA A 1 717 ? -4.508 -26.074 21.113 1.00 89.81 717 ALA A CA 1
ATOM 5265 C C . ALA A 1 717 ? -5.866 -25.918 21.812 1.00 89.81 717 ALA A C 1
ATOM 5267 O O . ALA A 1 717 ? -5.949 -26.038 23.035 1.00 89.81 717 ALA A O 1
ATOM 5268 N N . ARG A 1 718 ? -6.941 -25.683 21.048 1.00 88.38 718 ARG A N 1
ATOM 5269 C CA . ARG A 1 718 ? -8.313 -25.690 21.573 1.00 88.38 718 ARG A CA 1
ATOM 5270 C C . ARG A 1 718 ? -8.756 -27.096 21.961 1.00 88.38 718 ARG A C 1
ATOM 5272 O O . ARG A 1 718 ? -9.266 -27.269 23.059 1.00 88.38 718 ARG A O 1
ATOM 5279 N N . LEU A 1 719 ? -8.513 -28.094 21.110 1.00 91.50 719 LEU A N 1
ATOM 5280 C CA . LEU A 1 719 ? -8.870 -29.491 21.391 1.00 91.50 719 LEU A CA 1
ATOM 5281 C C . LEU A 1 719 ? -8.163 -30.037 22.638 1.00 91.50 719 LEU A C 1
ATOM 5283 O O . LEU A 1 719 ? -8.751 -30.811 23.386 1.00 91.50 719 LEU A O 1
ATOM 5287 N N . ARG A 1 720 ? -6.916 -29.619 22.882 1.00 90.81 720 ARG A N 1
ATOM 5288 C CA . ARG A 1 720 ? -6.141 -30.037 24.059 1.00 90.81 720 ARG A CA 1
ATOM 5289 C C . ARG A 1 720 ? -6.242 -29.095 25.260 1.00 90.81 720 ARG A C 1
ATOM 5291 O O . ARG A 1 720 ? -5.557 -29.333 26.248 1.00 90.81 720 ARG A O 1
ATOM 5298 N N . ASN A 1 721 ? -7.039 -28.027 25.182 1.00 83.50 721 ASN A N 1
ATOM 5299 C CA . ASN A 1 721 ? -7.118 -26.977 26.207 1.00 83.50 721 ASN A CA 1
ATOM 5300 C C . ASN A 1 721 ? -5.751 -26.374 26.600 1.00 83.50 721 ASN A C 1
ATOM 5302 O O . ASN A 1 721 ? -5.561 -25.930 27.727 1.00 83.50 721 ASN A O 1
ATOM 5306 N N . THR A 1 722 ? -4.795 -26.323 25.669 1.00 81.06 722 THR A N 1
ATOM 5307 C CA . THR A 1 722 ? -3.465 -25.713 25.866 1.00 81.06 722 THR A CA 1
ATOM 5308 C C . THR A 1 722 ? -3.403 -24.289 25.323 1.00 81.06 722 THR A C 1
ATOM 5310 O O . THR A 1 722 ? -2.324 -23.781 25.026 1.00 81.06 722 THR A O 1
ATOM 5313 N N . THR A 1 723 ? -4.557 -23.658 25.099 1.00 71.62 723 THR A N 1
ATOM 5314 C CA . THR A 1 723 ? -4.593 -22.262 24.658 1.00 71.62 723 THR A CA 1
ATOM 5315 C C . THR A 1 723 ? -4.028 -21.410 25.791 1.00 71.62 723 THR A C 1
ATOM 5317 O O . THR A 1 723 ? -4.539 -21.542 26.905 1.00 71.62 723 THR A O 1
ATOM 5320 N N . PRO A 1 724 ? -3.010 -20.562 25.551 1.00 60.50 724 PRO A N 1
ATOM 5321 C CA . PRO A 1 724 ? -2.492 -19.692 26.594 1.00 60.50 724 PRO A CA 1
ATOM 5322 C C . PRO A 1 724 ? -3.653 -18.877 27.164 1.00 60.50 724 PRO A C 1
ATOM 5324 O O . PRO A 1 724 ? -4.309 -18.121 26.443 1.00 60.50 724 PRO A O 1
ATOM 5327 N N . THR A 1 725 ? -3.964 -19.075 28.444 1.00 49.81 725 THR A N 1
ATOM 5328 C CA . THR A 1 725 ? -4.767 -18.107 29.186 1.00 49.81 725 THR A CA 1
ATOM 5329 C C . THR A 1 725 ? -3.980 -16.815 29.131 1.00 49.81 725 THR A C 1
ATOM 5331 O O . THR A 1 725 ? -2.818 -16.834 29.527 1.00 49.81 725 THR A O 1
ATOM 5334 N N . SER A 1 726 ? -4.572 -15.739 28.609 1.00 42.38 726 SER A N 1
ATOM 5335 C CA . SER A 1 726 ? -3.987 -14.398 28.645 1.00 42.38 726 SER A CA 1
ATOM 5336 C C . SER A 1 726 ? -3.471 -14.136 30.060 1.00 42.38 726 SER A C 1
ATOM 5338 O O . SER A 1 726 ? -4.265 -13.901 30.975 1.00 42.38 726 SER A O 1
ATOM 5340 N N . GLY A 1 727 ? -2.163 -14.301 30.249 1.00 35.25 727 GLY A N 1
ATOM 5341 C CA . GLY A 1 727 ? -1.501 -14.029 31.509 1.00 35.25 727 GLY A CA 1
ATOM 5342 C C . GLY A 1 727 ? -1.533 -12.526 31.769 1.00 35.25 727 GLY A C 1
ATOM 5343 O O . GLY A 1 727 ? -1.790 -11.752 30.841 1.00 35.25 727 GLY A O 1
ATOM 5344 N N . PRO A 1 728 ? -1.300 -12.083 33.012 1.00 33.69 728 PRO A N 1
ATOM 5345 C CA . PRO A 1 728 ? -1.003 -10.676 33.247 1.00 33.69 728 PRO A CA 1
ATOM 5346 C C . PRO A 1 728 ? 0.169 -10.276 32.335 1.00 33.69 728 PRO A C 1
ATOM 5348 O O . PRO A 1 728 ? 1.171 -10.989 32.290 1.00 33.69 728 PRO A O 1
ATOM 5351 N N . GLU A 1 729 ? 0.005 -9.197 31.559 1.00 35.31 729 GLU A N 1
ATOM 5352 C CA . GLU A 1 729 ? 1.065 -8.673 30.687 1.00 35.31 729 GLU A CA 1
ATOM 5353 C C . GLU A 1 729 ? 2.370 -8.521 31.492 1.00 35.31 729 GLU A C 1
ATOM 5355 O O . GLU A 1 729 ? 2.322 -8.031 32.627 1.00 35.31 729 GLU A O 1
ATOM 5360 N N . PRO A 1 730 ? 3.530 -8.929 30.947 1.00 32.22 730 PRO A N 1
ATOM 5361 C CA . PRO A 1 730 ? 4.806 -8.662 31.590 1.00 32.22 730 PRO A CA 1
ATOM 5362 C C . PRO A 1 730 ? 5.017 -7.146 31.692 1.00 32.22 730 PRO A C 1
ATOM 5364 O O . PRO A 1 730 ? 4.869 -6.419 30.710 1.00 32.22 730 PRO A O 1
ATOM 5367 N N . GLU A 1 731 ? 5.352 -6.674 32.895 1.00 32.06 731 GLU A N 1
ATOM 5368 C CA . GLU A 1 731 ? 5.791 -5.299 33.131 1.00 32.06 731 GLU A CA 1
ATOM 5369 C C . GLU A 1 731 ? 7.069 -5.027 32.315 1.00 32.06 731 GLU A C 1
ATOM 5371 O O . GLU A 1 731 ? 8.123 -5.588 32.619 1.00 32.06 731 GLU A O 1
ATOM 5376 N N . LEU A 1 732 ? 6.984 -4.163 31.296 1.00 33.03 732 LEU A N 1
ATOM 5377 C CA . LEU A 1 732 ? 8.134 -3.528 30.638 1.00 33.03 732 LEU A CA 1
ATOM 5378 C C . LEU A 1 732 ? 7.914 -2.020 30.478 1.00 33.03 732 LEU A C 1
ATOM 5380 O O . LEU A 1 732 ? 6.851 -1.616 29.950 1.00 33.03 732 LEU A O 1
#

Radius of gyration: 32.69 Å; Cα contacts (8 Å, |Δi|>4): 1324; chains: 1; bounding box: 105×81×92 Å